Protein 4WWV (pdb70)

Organism: Desulfurococcus amylolyticus (strain DSM 18924 / JCM 16383 / VKM B-2413 / 1221n) (NCBI:txid490899)

Nearest PDB structures (foldseek):
  4wwv-assembly1_A  TM=1.003E+00  e=1.139E-81  Desulfurococcus amylolyticus 1221n
  4wwv-assembly2_B  TM=1.002E+00  e=4.167E-75  Desulfurococcus amylolyticus 1221n
  4x8i-assembly1_B  TM=9.536E-01  e=5.546E-42  Pyrococcus furiosus
  2pe3-assembly1_D  TM=9.559E-01  e=4.378E-41  Pyrococcus horikoshii OT3
  2gre-assembly1_K  TM=8.910E-01  e=2.276E-23  Bacillus cereus

CATH classification: 3.40.630.10 (+1 more: 2.40.30.40)

Foldseek 3Di:
DVLVVLQVLLLCLQVDAAAFLRLVVNLVVLCVLLPPLADDWDADDSSKTKGKDAFAAVFFEEEEEAASHAKWWFFADADQQRKTATDIRFDADQVQQEQFKKWWDAPPGDIAIWTKYADDPPVPDDDRDDRRRIIIGRPDRGPVVNVVVRDDGGIIMFGPFGWDDDPDWKIWFGCVWPSLQSSLLSVLSVVADGAHHMYMYIHFGRCSVPLPGLLPVCQVVVTAAYEYEGADEAPPDPPDDPVPRQDHAPQAWAKEQAEEDVGLQDRAQVLLSVVLVVQCVVVVQGYHHRDYHHDHGNQSNSQVHDVGHRYIYGHFYWYPPNHRTIMGTNSNSVSSSVSVSSSRRVDTSVSSPVRPDDDPD/DVLVVLQVVLLVQQVDAAAFQRLVVNLVVLQVLLPVLADDWDADPSGKTKGKHAADDPFFEEEEEAERHAKWWFFADADFQGKTATDIQFPADLVQQEQFKKWWAAPPGDIAIWTKYADDPVVPDDRDDRRRIIIGRPGGGPVVVVVVRHDGRTIMGTPFGWDDDPDWKIWFGCVWPSLQSSLLSVLSVVADQFHHMYMYIHFGRCSVPLPGLLVVCQVVVGQAYEYETADEAPPDPPDDPVPRQDHAPQAWAKECAEAAVGQQDRAQVLLSVLLVVQCVVVVQGYHHGDDRHDHTNQRSNQVHDVGHRYIYGHFYWYPHNHRTIMHTNSNSVSSSVSVSRVRRPDGSVSSPVRPDDPPD

Sequence (721 aa):
EWRGQYIELIKKLTSLHAPSGREDPVKDLVAELMKSHVDKLWIDVWGNVVGYRKGSKGSGKIMIAAHMDEIGLFISHIEDDGFLRVIPIGGVLERTLLYQRVVVRTRDGRLYRGVIGLKPPHVEAQKVPELRELFIDVGASSKEEVEKMGIRVGDIAVFDREVAELGWNRITSKAFDDRVGVVVMLKALEMLEKHDVDVYLVATVQEEVGLKGAKTSAYGISPDVALAIDVTIASDVPGVAKSEWFTRLGYGPAIKIVDGRNAGGLIAHPKVGEFLVSIAEKKRIPYQLDVISGGTTDASTIALNKEGVAAGTISIPSRYIHSPVEVVDLRDLYNASLLAKAFIEEATPEWIQSIKGVVIKEWRGQYIELIKKLTSLHAPSGREDPVKDLVAELMKSHVDKLWIDVWGNVVGYRKGSKGSGKIMIAAHMDEIGLFISHIEDDGFLRVIPIGGVLERTLLYQRVVVRTRDGRLYRGVIGLKPPHVAQKVPELRELFIDVGASSKEEVEKMGIRVGDIAVFDREVAELGWNRITSKAFDDRVGVVVMLKALEMLEKHDVDVYLVATVQEEVGLKGAKTSAYGISPDVALAIDVTIASDVPGVAKSEWFTRLGYGPAIKIVDGRNAGGLIAHPKVGEFLVSIAEKKRIPYQLDVISGGTTDASTIALNKEGVAAGTISIPSRYIHSPVEVVDLRDLYNASLLAKAFIEEATPEWIQSIKGVVIK

Structure (mmCIF, N/CA/C/O backbone):
data_4WWV
#
_entry.id   4WWV
#
_cell.length_a   234.323
_cell.length_b   234.323
_cell.length_c   234.323
_cell.angle_alpha   90.000
_cell.angle_beta   90.000
_cell.angle_gamma   90.000
#
_symmetry.space_group_name_H-M   'F 2 3'
#
loop_
_entity.id
_entity.type
_entity.pdbx_description
1 polymer 'Aminopeptidase from family M42'
2 water water
#
loop_
_atom_site.group_PDB
_atom_site.id
_atom_site.type_symbol
_atom_site.label_atom_id
_atom_site.label_alt_id
_atom_site.label_comp_id
_atom_site.label_asym_id
_atom_site.label_entity_id
_atom_site.label_seq_id
_atom_site.pdbx_PDB_ins_code
_atom_site.Cartn_x
_atom_site.Cartn_y
_atom_site.Cartn_z
_atom_site.occupancy
_atom_site.B_iso_or_equiv
_atom_site.auth_seq_id
_atom_site.auth_comp_id
_atom_site.auth_asym_id
_atom_site.auth_atom_id
_atom_site.pdbx_PDB_model_num
ATOM 1 N N . GLU A 1 30 ? -6.535 22.745 60.461 1.00 46.39 4 GLU A N 1
ATOM 2 C CA . GLU A 1 30 ? -6.091 21.383 60.761 1.00 53.55 4 GLU A CA 1
ATOM 3 C C . GLU A 1 30 ? -4.711 21.357 61.431 1.00 59.46 4 GLU A C 1
ATOM 4 O O . GLU A 1 30 ? -3.935 20.414 61.233 1.00 43.64 4 GLU A O 1
ATOM 6 N N . TRP A 1 31 ? -4.418 22.396 62.216 1.00 56.42 5 TRP A N 1
ATOM 7 C CA . TRP A 1 31 ? -3.194 22.467 63.018 1.00 46.29 5 TRP A CA 1
ATOM 8 C C . TRP A 1 31 ? -3.084 21.304 64.001 1.00 43.10 5 TRP A C 1
ATOM 9 O O . TRP A 1 31 ? -2.005 20.778 64.252 1.00 37.75 5 TRP A O 1
ATOM 20 N N . ARG A 1 32 ? -4.226 20.918 64.552 1.00 46.79 6 ARG A N 1
ATOM 21 C CA . ARG A 1 32 ? -4.322 19.845 65.528 1.00 36.17 6 ARG A CA 1
ATOM 22 C C . ARG A 1 32 ? -3.566 18.616 65.065 1.00 34.75 6 ARG A C 1
ATOM 23 O O . ARG A 1 32 ? -2.808 18.017 65.818 1.00 34.46 6 ARG A O 1
ATOM 31 N N . GLY A 1 33 ? -3.749 18.261 63.802 1.00 34.80 7 GLY A N 1
ATOM 32 C CA . GLY A 1 33 ? -3.137 17.068 63.266 1.00 28.67 7 GLY A CA 1
ATOM 33 C C . GLY A 1 33 ? -1.646 17.228 63.143 1.00 32.83 7 GLY A C 1
ATOM 34 O O . GLY A 1 33 ? -0.910 16.267 63.321 1.00 36.02 7 GLY A O 1
ATOM 35 N N . GLN A 1 34 ? -1.199 18.443 62.838 1.00 34.39 8 GLN A N 1
ATOM 36 C CA . GLN A 1 34 ? 0.228 18.726 62.711 1.00 40.56 8 GLN A CA 1
ATOM 37 C C . GLN A 1 34 ? 0.947 18.605 64.051 1.00 36.44 8 GLN A C 1
ATOM 38 O O . GLN A 1 34 ? 2.089 18.159 64.115 1.00 36.65 8 GLN A O 1
ATOM 44 N N . TYR A 1 35 ? 0.288 19.041 65.113 1.00 37.17 9 TYR A N 1
ATOM 45 C CA . TYR A 1 35 ? 0.845 18.883 66.440 1.00 29.95 9 TYR A CA 1
ATOM 46 C C . TYR A 1 35 ? 0.955 17.410 66.797 1.00 26.94 9 TYR A C 1
ATOM 47 O O . TYR A 1 35 ? 2.004 16.935 67.194 1.00 26.56 9 TYR A O 1
ATOM 56 N N . ILE A 1 36 ? -0.136 16.683 66.642 1.00 26.57 10 ILE A N 1
ATOM 57 C CA . ILE A 1 36 ? -0.139 15.278 66.999 1.00 27.36 10 ILE A CA 1
ATOM 58 C C . ILE A 1 36 ? 0.962 14.491 66.320 1.00 29.00 10 ILE A C 1
ATOM 59 O O . ILE A 1 36 ? 1.609 13.661 66.946 1.00 30.95 10 ILE A O 1
ATOM 64 N N . GLU A 1 37 ? 1.192 14.759 65.044 1.00 30.35 11 GLU A N 1
ATOM 65 C CA . GLU A 1 37 ? 2.133 13.946 64.309 1.00 32.60 11 GLU A CA 1
ATOM 66 C C . GLU A 1 37 ? 3.534 14.287 64.737 1.00 29.85 11 GLU A C 1
ATOM 67 O O . GLU A 1 37 ? 4.402 13.422 64.773 1.00 31.27 11 GLU A O 1
ATOM 73 N N . LEU A 1 38 ? 3.756 15.544 65.087 1.00 24.87 12 LEU A N 1
ATOM 74 C CA . LEU A 1 38 ? 5.073 15.935 65.546 1.00 24.16 12 LEU A CA 1
ATOM 75 C C . LEU A 1 38 ? 5.325 15.290 66.891 1.00 29.53 12 LEU A C 1
ATOM 76 O O . LEU A 1 38 ? 6.432 14.861 67.187 1.00 31.98 12 LEU A O 1
ATOM 81 N N . ILE A 1 39 ? 4.275 15.203 67.698 1.00 28.95 13 ILE A N 1
ATOM 82 C CA . ILE A 1 39 ? 4.382 14.642 69.030 1.00 24.91 13 ILE A CA 1
ATOM 83 C C . ILE A 1 39 ? 4.582 13.144 68.970 1.00 29.20 13 ILE A C 1
ATOM 84 O O . ILE A 1 39 ? 5.344 12.593 69.745 1.00 29.08 13 ILE A O 1
ATOM 89 N N . LYS A 1 40 ? 3.891 12.477 68.057 1.00 30.58 14 LYS A N 1
ATOM 90 C CA . LYS A 1 40 ? 4.094 11.047 67.877 1.00 32.99 14 LYS A CA 1
ATOM 91 C C . LYS A 1 40 ? 5.521 10.780 67.486 1.00 32.72 14 LYS A C 1
ATOM 92 O O . LYS A 1 40 ? 6.130 9.837 67.965 1.00 37.89 14 LYS A O 1
ATOM 98 N N . LYS A 1 41 ? 6.055 11.624 66.616 1.00 31.65 15 LYS A N 1
ATOM 99 C CA . LYS A 1 41 ? 7.433 11.480 66.177 1.00 34.93 15 LYS A CA 1
ATOM 100 C C . LYS A 1 41 ? 8.376 11.546 67.352 1.00 33.98 15 LYS A C 1
ATOM 101 O O . LYS A 1 41 ? 9.244 10.699 67.496 1.00 40.99 15 LYS A O 1
ATOM 107 N N . LEU A 1 42 ? 8.182 12.539 68.207 1.00 32.72 16 LEU A N 1
ATOM 108 C CA . LEU A 1 42 ? 9.090 12.777 69.323 1.00 34.55 16 LEU A CA 1
ATOM 109 C C . LEU A 1 42 ? 8.865 11.876 70.540 1.00 36.39 16 LEU A C 1
ATOM 110 O O . LEU A 1 42 ? 9.803 11.574 71.269 1.00 35.62 16 LEU A O 1
ATOM 115 N N . THR A 1 43 ? 7.632 11.446 70.770 1.00 32.53 17 THR A N 1
ATOM 116 C CA . THR A 1 43 ? 7.347 10.625 71.933 1.00 28.62 17 THR A CA 1
ATOM 117 C C . THR A 1 43 ? 7.475 9.143 71.653 1.00 31.40 17 THR A C 1
ATOM 118 O O . THR A 1 43 ? 7.369 8.340 72.568 1.00 34.56 17 THR A O 1
ATOM 122 N N . SER A 1 44 ? 7.678 8.777 70.393 1.00 32.60 18 SER A N 1
ATOM 123 C CA . SER A 1 44 ? 7.952 7.388 70.050 1.00 29.76 18 SER A CA 1
ATOM 124 C C . SER A 1 44 ? 9.443 7.197 70.046 1.00 34.89 18 SER A C 1
ATOM 125 O O . SER A 1 44 ? 9.950 6.104 69.804 1.00 40.34 18 SER A O 1
ATOM 128 N N . LEU A 1 45 ? 10.144 8.291 70.299 1.00 33.22 19 LEU A N 1
ATOM 129 C CA . LEU A 1 45 ? 11.577 8.234 70.436 1.00 39.55 19 LEU A CA 1
ATOM 130 C C . LEU A 1 45 ? 11.881 8.012 71.889 1.00 40.88 19 LEU A C 1
ATOM 131 O O . LEU A 1 45 ? 11.310 8.654 72.758 1.00 39.79 19 LEU A O 1
ATOM 136 N N . HIS A 1 46 ? 12.776 7.079 72.152 1.00 49.02 20 HIS A N 1
ATOM 137 C CA . HIS A 1 46 ? 13.023 6.678 73.511 1.00 50.66 20 HIS A CA 1
ATOM 138 C C . HIS A 1 46 ? 14.387 7.185 73.942 1.00 46.13 20 HIS A C 1
ATOM 139 O O . HIS A 1 46 ? 15.431 6.661 73.566 1.00 44.23 20 HIS A O 1
ATOM 146 N N . ALA A 1 47 ? 14.340 8.228 74.752 1.00 38.60 21 ALA A N 1
ATOM 147 C CA . ALA A 1 47 ? 15.514 8.981 75.104 1.00 39.21 21 ALA A CA 1
ATOM 148 C C . ALA A 1 47 ? 15.408 9.505 76.532 1.00 40.31 21 ALA A C 1
ATOM 149 O O . ALA A 1 47 ? 15.072 10.663 76.751 1.00 39.70 21 ALA A O 1
ATOM 151 N N . PRO A 1 48 ? 15.662 8.640 77.514 1.00 38.55 22 PRO A N 1
ATOM 152 C CA . PRO A 1 48 ? 15.714 9.061 78.911 1.00 38.17 22 PRO A CA 1
ATOM 153 C C . PRO A 1 48 ? 16.993 9.828 79.176 1.00 37.51 22 PRO A C 1
ATOM 154 O O . PRO A 1 48 ? 17.881 9.780 78.336 1.00 41.70 22 PRO A O 1
ATOM 158 N N . SER A 1 49 ? 17.086 10.510 80.311 1.00 35.54 23 SER A N 1
ATOM 159 C CA . SER A 1 49 ? 18.210 11.389 80.604 1.00 36.28 23 SER A CA 1
ATOM 160 C C . SER A 1 49 ? 19.570 10.731 80.377 1.00 40.29 23 SER A C 1
ATOM 161 O O . SER A 1 49 ? 19.788 9.579 80.735 1.00 41.34 23 SER A O 1
ATOM 164 N N . GLY A 1 50 ? 20.465 11.467 79.728 1.00 45.97 24 GLY A N 1
ATOM 165 C CA . GLY A 1 50 ? 21.800 10.985 79.403 1.00 50.85 24 GLY A CA 1
ATOM 166 C C . GLY A 1 50 ? 21.862 10.228 78.084 1.00 47.02 24 GLY A C 1
ATOM 167 O O . GLY A 1 50 ? 22.922 10.079 77.481 1.00 45.54 24 GLY A O 1
ATOM 168 N N . ARG A 1 51 ? 20.713 9.700 77.678 1.00 41.67 25 ARG A N 1
ATOM 169 C CA . ARG A 1 51 ? 20.549 8.941 76.445 1.00 44.60 25 ARG A CA 1
ATOM 170 C C . ARG A 1 51 ? 19.842 9.623 75.270 1.00 44.62 25 ARG A C 1
ATOM 171 O O . ARG A 1 51 ? 19.467 8.955 74.312 1.00 43.65 25 ARG A O 1
ATOM 179 N N . GLU A 1 52 ? 19.627 10.928 75.356 1.00 42.95 26 GLU A N 1
ATOM 180 C CA . GLU A 1 52 ? 18.708 11.648 74.465 1.00 46.16 26 GLU A CA 1
ATOM 181 C C . GLU A 1 52 ? 18.993 11.638 72.948 1.00 46.94 26 GLU A C 1
ATOM 182 O O . GLU A 1 52 ? 18.204 12.194 72.181 1.00 46.93 26 GLU A O 1
ATOM 188 N N . ASP A 1 53 ? 20.102 11.037 72.521 1.00 43.14 27 ASP A N 1
ATOM 189 C CA . ASP A 1 53 ? 20.515 11.048 71.110 1.00 38.72 27 ASP A CA 1
ATOM 190 C C . ASP A 1 53 ? 19.430 10.820 70.041 1.00 42.56 27 ASP A C 1
ATOM 191 O O . ASP A 1 53 ? 19.487 11.456 68.993 1.00 43.51 27 ASP A O 1
ATOM 196 N N . PRO A 1 54 ? 18.468 9.897 70.265 1.00 44.26 28 PRO A N 1
ATOM 197 C CA . PRO A 1 54 ? 17.451 9.764 69.212 1.00 43.92 28 PRO A CA 1
ATOM 198 C C . PRO A 1 54 ? 16.659 11.044 68.970 1.00 41.38 28 PRO A C 1
ATOM 199 O O . PRO A 1 54 ? 16.498 11.485 67.835 1.00 37.39 28 PRO A O 1
ATOM 203 N N . VAL A 1 55 ? 16.192 11.649 70.049 1.00 41.40 29 VAL A N 1
ATOM 204 C CA . VAL A 1 55 ? 15.478 12.905 69.955 1.00 39.88 29 VAL A CA 1
ATOM 205 C C . VAL A 1 55 ? 16.436 13.985 69.473 1.00 40.12 29 VAL A C 1
ATOM 206 O O . VAL A 1 55 ? 16.098 14.765 68.587 1.00 37.64 29 VAL A O 1
ATOM 210 N N . LYS A 1 56 ? 17.636 14.002 70.054 1.00 41.14 30 LYS A N 1
ATOM 211 C CA . LYS A 1 56 ? 18.669 14.990 69.736 1.00 36.10 30 LYS A CA 1
ATOM 212 C C . LYS A 1 56 ? 18.890 15.113 68.243 1.00 34.66 30 LYS A C 1
ATOM 213 O O . LYS A 1 56 ? 18.999 16.211 67.718 1.00 31.10 30 LYS A O 1
ATOM 219 N N . ASP A 1 57 ? 18.948 13.978 67.563 1.00 39.43 31 ASP A N 1
ATOM 220 C CA . ASP A 1 57 ? 19.092 13.970 66.120 1.00 38.15 31 ASP A CA 1
ATOM 221 C C . ASP A 1 57 ? 17.953 14.727 65.468 1.00 35.23 31 ASP A C 1
ATOM 222 O O . ASP A 1 57 ? 18.158 15.779 64.882 1.00 31.52 31 ASP A O 1
ATOM 227 N N . LEU A 1 58 ? 16.747 14.196 65.602 1.00 35.52 32 LEU A N 1
ATOM 228 C CA . LEU A 1 58 ? 15.573 14.767 64.956 1.00 32.74 32 LEU A CA 1
ATOM 229 C C . LEU A 1 58 ? 15.402 16.258 65.184 1.00 33.71 32 LEU A C 1
ATOM 230 O O . LEU A 1 58 ? 15.095 16.993 64.252 1.00 32.71 32 LEU A O 1
ATOM 235 N N . VAL A 1 59 ? 15.592 16.700 66.421 1.00 32.07 33 VAL A N 1
ATOM 236 C CA . VAL A 1 59 ? 15.312 18.084 66.776 1.00 33.32 33 VAL A CA 1
ATOM 237 C C . VAL A 1 59 ? 16.170 18.996 65.939 1.00 34.11 33 VAL A C 1
ATOM 238 O O . VAL A 1 59 ? 15.702 20.013 65.440 1.00 33.19 33 VAL A O 1
ATOM 242 N N . ALA A 1 60 ? 17.423 18.596 65.768 1.00 33.63 34 ALA A N 1
ATOM 243 C CA . ALA A 1 60 ? 18.349 19.305 64.904 1.00 30.82 34 ALA A CA 1
ATOM 244 C C . ALA A 1 60 ? 17.785 19.411 63.500 1.00 31.65 34 ALA A C 1
ATOM 245 O O . ALA A 1 60 ? 17.729 20.491 62.925 1.00 31.45 34 ALA A O 1
ATOM 247 N N . GLU A 1 61 ? 17.357 18.277 62.964 1.00 30.78 35 GLU A N 1
ATOM 248 C CA . GLU A 1 61 ? 16.774 18.232 61.636 1.00 30.38 35 GLU A CA 1
ATOM 249 C C . GLU A 1 61 ? 15.657 19.246 61.519 1.00 32.04 35 GLU A C 1
ATOM 250 O O . GLU A 1 61 ? 15.694 20.107 60.657 1.00 34.59 35 GLU A O 1
ATOM 252 N N . LEU A 1 62 ? 14.690 19.172 62.420 1.00 30.71 36 LEU A N 1
ATOM 253 C CA . LEU A 1 62 ? 13.513 20.015 62.322 1.00 34.08 36 LEU A CA 1
ATOM 254 C C . LEU A 1 62 ? 13.845 21.474 62.544 1.00 31.17 36 LEU A C 1
ATOM 255 O O . LEU A 1 62 ? 13.167 22.356 62.033 1.00 33.43 36 LEU A O 1
ATOM 260 N N . MET A 1 63 ? 14.896 21.731 63.305 1.00 30.01 37 MET A N 1
ATOM 261 C CA . MET A 1 63 ? 15.201 23.095 63.709 1.00 30.61 37 MET A CA 1
ATOM 262 C C . MET A 1 63 ? 15.918 23.834 62.593 1.00 33.08 37 MET A C 1
ATOM 263 O O . MET A 1 63 ? 15.883 25.054 62.527 1.00 34.29 37 MET A O 1
ATOM 267 N N . LYS A 1 64 ? 16.527 23.070 61.695 1.00 33.72 38 LYS A N 1
ATOM 268 C CA . LYS A 1 64 ? 17.586 23.561 60.808 1.00 33.86 38 LYS A CA 1
ATOM 269 C C . LYS A 1 64 ? 17.222 24.709 59.877 1.00 32.42 38 LYS A C 1
ATOM 270 O O . LYS A 1 64 ? 17.949 25.691 59.796 1.00 32.54 38 LYS A O 1
ATOM 276 N N . SER A 1 65 ? 16.116 24.589 59.158 1.00 28.63 39 SER A N 1
ATOM 277 C CA . SER A 1 65 ? 15.776 25.608 58.183 1.00 28.86 39 SER A CA 1
ATOM 278 C C . SER A 1 65 ? 15.455 26.954 58.825 1.00 34.50 39 SER A C 1
ATOM 279 O O . SER A 1 65 ? 15.670 27.999 58.235 1.00 44.60 39 SER A O 1
ATOM 282 N N . HIS A 1 66 ? 14.970 26.949 60.048 1.00 31.43 40 HIS A N 1
ATOM 283 C CA . HIS A 1 66 ? 14.441 28.174 60.598 1.00 32.31 40 HIS A CA 1
ATOM 284 C C . HIS A 1 66 ? 15.490 28.979 61.327 1.00 33.88 40 HIS A C 1
ATOM 285 O O . HIS A 1 66 ? 15.233 30.086 61.801 1.00 33.79 40 HIS A O 1
ATOM 292 N N . VAL A 1 67 ? 16.687 28.427 61.407 1.00 27.00 41 VAL A N 1
ATOM 293 C CA . VAL A 1 67 ? 17.731 29.065 62.179 1.00 34.56 41 VAL A CA 1
ATOM 294 C C . VAL A 1 67 ? 18.848 29.604 61.297 1.00 37.38 41 VAL A C 1
ATOM 295 O O . VAL A 1 67 ? 19.098 29.098 60.210 1.00 36.82 41 VAL A O 1
ATOM 299 N N . ASP A 1 68 ? 19.497 30.659 61.775 1.00 42.60 42 ASP A N 1
ATOM 300 C CA . ASP A 1 68 ? 20.683 31.207 61.131 1.00 44.23 42 ASP A CA 1
ATOM 301 C C . ASP A 1 68 ? 21.876 30.295 61.413 1.00 47.68 42 ASP A C 1
ATOM 302 O O . ASP A 1 68 ? 22.429 29.695 60.503 1.00 52.49 42 ASP A O 1
ATOM 307 N N . LYS A 1 69 ? 22.267 30.199 62.680 1.00 45.01 43 LYS A N 1
ATOM 308 C CA . LYS A 1 69 ? 23.327 29.287 63.127 1.00 49.13 43 LYS A CA 1
ATOM 309 C C . LYS A 1 69 ? 22.740 28.134 63.963 1.00 45.52 43 LYS A C 1
ATOM 310 O O . LYS A 1 69 ? 21.773 28.340 64.693 1.00 42.38 43 LYS A O 1
ATOM 316 N N . LEU A 1 70 ? 23.308 26.930 63.851 1.00 43.89 44 LEU A N 1
ATOM 317 C CA . LEU A 1 70 ? 22.833 25.789 64.647 1.00 42.43 44 LEU A CA 1
ATOM 318 C C . LEU A 1 70 ? 23.919 24.777 65.033 1.00 40.85 44 LEU A C 1
ATOM 319 O O . LEU A 1 70 ? 24.715 24.369 64.192 1.00 43.20 44 LEU A O 1
ATOM 324 N N . TRP A 1 71 ? 23.910 24.323 66.286 1.00 39.89 45 TRP A N 1
ATOM 325 C CA . TRP A 1 71 ? 24.908 23.349 66.738 1.00 39.22 45 TRP A CA 1
ATOM 326 C C . TRP A 1 71 ? 24.508 22.497 67.946 1.00 35.36 45 TRP A C 1
ATOM 327 O O . TRP A 1 71 ? 23.545 22.789 68.641 1.00 37.20 45 TRP A O 1
ATOM 338 N N . ILE A 1 72 ? 25.260 21.427 68.169 1.00 32.59 46 ILE A N 1
ATOM 339 C CA . ILE A 1 72 ? 25.068 20.567 69.320 1.00 32.60 46 ILE A CA 1
ATOM 340 C C . ILE A 1 72 ? 26.279 20.676 70.225 1.00 32.34 46 ILE A C 1
ATOM 341 O O . ILE A 1 72 ? 27.380 20.427 69.796 1.00 34.59 46 ILE A O 1
ATOM 345 N N . ASP A 1 73 ? 26.092 21.049 71.479 1.00 35.50 47 ASP A N 1
ATOM 346 C CA . ASP A 1 73 ? 27.247 21.356 72.313 1.00 40.91 47 ASP A CA 1
ATOM 347 C C . ASP A 1 73 ? 27.842 20.100 72.912 1.00 42.39 47 ASP A C 1
ATOM 348 O O . ASP A 1 73 ? 27.498 18.988 72.520 1.00 42.22 47 ASP A O 1
ATOM 353 N N . VAL A 1 74 ? 28.738 20.299 73.866 1.00 46.08 48 VAL A N 1
ATOM 354 C CA . VAL A 1 74 ? 29.367 19.210 74.590 1.00 47.65 48 VAL A CA 1
ATOM 355 C C . VAL A 1 74 ? 28.369 18.157 75.031 1.00 48.94 48 VAL A C 1
ATOM 356 O O . VAL A 1 74 ? 28.454 17.013 74.609 1.00 52.88 48 VAL A O 1
ATOM 360 N N . TRP A 1 75 ? 27.417 18.550 75.868 1.00 52.81 49 TRP A N 1
ATOM 361 C CA . TRP A 1 75 ? 26.521 17.586 76.496 1.00 49.41 49 TRP A CA 1
ATOM 362 C C . TRP A 1 75 ? 25.399 17.129 75.597 1.00 40.66 49 TRP A C 1
ATOM 363 O O . TRP A 1 75 ? 24.586 16.309 75.998 1.00 40.98 49 TRP A O 1
ATOM 374 N N . GLY A 1 76 ? 25.347 17.662 74.387 1.00 38.77 50 GLY A N 1
ATOM 375 C CA . GLY A 1 76 ? 24.351 17.232 73.438 1.00 29.35 50 GLY A CA 1
ATOM 376 C C . GLY A 1 76 ? 23.153 18.145 73.387 1.00 32.02 50 GLY A C 1
ATOM 377 O O . GLY A 1 76 ? 22.124 17.764 72.867 1.00 35.75 50 GLY A O 1
ATOM 378 N N . ASN A 1 77 ? 23.268 19.340 73.947 1.00 35.11 51 ASN A N 1
ATOM 379 C CA . ASN A 1 77 ? 22.221 20.339 73.798 1.00 32.16 51 ASN A CA 1
ATOM 380 C C . ASN A 1 77 ? 22.113 20.761 72.362 1.00 35.86 51 ASN A C 1
ATOM 381 O O . ASN A 1 77 ? 23.132 21.009 71.736 1.00 41.19 51 ASN A O 1
ATOM 386 N N . VAL A 1 78 ? 20.901 20.859 71.827 1.00 29.77 52 VAL A N 1
ATOM 387 C CA . VAL A 1 78 ? 20.744 21.414 70.489 1.00 26.19 52 VAL A CA 1
ATOM 388 C C . VAL A 1 78 ? 20.510 22.909 70.586 1.00 30.48 52 VAL A C 1
ATOM 389 O O . VAL A 1 78 ? 19.591 23.349 71.256 1.00 32.95 52 VAL A O 1
ATOM 393 N N . VAL A 1 79 ? 21.358 23.692 69.931 1.00 32.41 53 VAL A N 1
ATOM 394 C CA . VAL A 1 79 ? 21.251 25.144 69.990 1.00 34.08 53 VAL A CA 1
ATOM 395 C C . VAL A 1 79 ? 21.036 25.788 68.628 1.00 35.99 53 VAL A C 1
ATOM 396 O O . VAL A 1 79 ? 21.939 25.791 67.806 1.00 39.60 53 VAL A O 1
ATOM 400 N N . GLY A 1 80 ? 19.845 26.335 68.401 1.00 38.50 54 GLY A N 1
ATOM 401 C CA . GLY A 1 80 ? 19.555 27.091 67.197 1.00 34.12 54 GLY A CA 1
ATOM 402 C C . GLY A 1 80 ? 19.759 28.571 67.445 1.00 41.43 54 GLY A C 1
ATOM 403 O O . GLY A 1 80 ? 19.651 29.028 68.576 1.00 43.45 54 GLY A O 1
ATOM 404 N N . TYR A 1 81 ? 20.059 29.330 66.401 1.00 42.74 55 TYR A N 1
ATOM 405 C CA . TYR A 1 81 ? 20.274 30.756 66.581 1.00 40.00 55 TYR A CA 1
ATOM 406 C C . TYR A 1 81 ? 19.613 31.591 65.506 1.00 43.74 55 TYR A C 1
ATOM 407 O O . TYR A 1 81 ? 19.903 31.452 64.321 1.00 41.74 55 TYR A O 1
ATOM 416 N N . ARG A 1 82 ? 18.723 32.471 65.934 1.00 42.59 56 ARG A N 1
ATOM 417 C CA . ARG A 1 82 ? 18.176 33.472 65.046 1.00 44.05 56 ARG A CA 1
ATOM 418 C C . ARG A 1 82 ? 18.718 34.838 65.428 1.00 50.98 56 ARG A C 1
ATOM 419 O O . ARG A 1 82 ? 18.481 35.327 66.533 1.00 47.44 56 ARG A O 1
ATOM 427 N N . LYS A 1 83 ? 19.477 35.435 64.517 1.00 55.53 57 LYS A N 1
ATOM 428 C CA . LYS A 1 83 ? 19.784 36.849 64.605 1.00 50.90 57 LYS A CA 1
ATOM 429 C C . LYS A 1 83 ? 18.598 37.594 64.033 1.00 51.89 57 LYS A C 1
ATOM 430 O O . LYS A 1 83 ? 18.175 37.323 62.908 1.00 49.75 57 LYS A O 1
ATOM 432 N N . GLY A 1 84 ? 18.038 38.502 64.819 1.00 50.77 58 GLY A N 1
ATOM 433 C CA . GLY A 1 84 ? 16.950 39.333 64.345 1.00 57.40 58 GLY A CA 1
ATOM 434 C C . GLY A 1 84 ? 17.477 40.704 63.979 1.00 63.82 58 GLY A C 1
ATOM 435 O O . GLY A 1 84 ? 18.686 40.911 63.959 1.00 67.07 58 GLY A O 1
ATOM 436 N N . SER A 1 85 ? 16.586 41.653 63.717 1.00 60.83 59 SER A N 1
ATOM 437 C CA . SER A 1 85 ? 17.035 42.943 63.223 1.00 59.59 59 SER A CA 1
ATOM 438 C C . SER A 1 85 ? 17.063 44.052 64.264 1.00 59.59 59 SER A C 1
ATOM 439 O O . SER A 1 85 ? 16.058 44.714 64.472 1.00 57.91 59 SER A O 1
ATOM 442 N N . LYS A 1 86 ? 18.256 44.261 64.830 1.00 58.72 60 LYS A N 1
ATOM 443 C CA . LYS A 1 86 ? 18.709 45.343 65.726 1.00 57.27 60 LYS A CA 1
ATOM 444 C C . LYS A 1 86 ? 20.089 44.885 66.179 1.00 70.65 60 LYS A C 1
ATOM 445 O O . LYS A 1 86 ? 20.492 43.761 65.875 1.00 70.12 60 LYS A O 1
ATOM 451 N N . GLY A 1 87 ? 20.802 45.728 66.922 1.00 82.92 61 GLY A N 1
ATOM 452 C CA . GLY A 1 87 ? 21.978 45.280 67.653 1.00 71.39 61 GLY A CA 1
ATOM 453 C C . GLY A 1 87 ? 21.488 44.591 68.912 1.00 68.47 61 GLY A C 1
ATOM 454 O O . GLY A 1 87 ? 22.062 43.611 69.379 1.00 61.65 61 GLY A O 1
ATOM 455 N N . SER A 1 88 ? 20.410 45.139 69.460 1.00 71.22 62 SER A N 1
ATOM 456 C CA . SER A 1 88 ? 19.553 44.443 70.410 1.00 64.66 62 SER A CA 1
ATOM 457 C C . SER A 1 88 ? 20.190 43.747 71.593 1.00 53.16 62 SER A C 1
ATOM 458 O O . SER A 1 88 ? 20.918 44.357 72.368 1.00 46.19 62 SER A O 1
ATOM 459 N N . GLY A 1 89 ? 19.886 42.460 71.714 1.00 53.30 63 GLY A N 1
ATOM 460 C CA . GLY A 1 89 ? 20.271 41.659 72.860 1.00 51.31 63 GLY A CA 1
ATOM 461 C C . GLY A 1 89 ? 20.033 40.175 72.619 1.00 57.89 63 GLY A C 1
ATOM 462 O O . GLY A 1 89 ? 19.877 39.727 71.481 1.00 53.85 63 GLY A O 1
ATOM 463 N N . LYS A 1 90 ? 20.012 39.401 73.695 1.00 61.54 64 LYS A N 1
ATOM 464 C CA . LYS A 1 90 ? 19.860 37.959 73.577 1.00 53.92 64 LYS A CA 1
ATOM 465 C C . LYS A 1 90 ? 18.776 37.401 74.492 1.00 49.01 64 LYS A C 1
ATOM 466 O O . LYS A 1 90 ? 18.793 37.606 75.704 1.00 44.56 64 LYS A O 1
ATOM 472 N N . ILE A 1 91 ? 17.828 36.699 73.886 1.00 48.02 65 ILE A N 1
ATOM 473 C CA . ILE A 1 91 ? 16.810 35.975 74.627 1.00 42.16 65 ILE A CA 1
ATOM 474 C C . ILE A 1 91 ? 16.933 34.495 74.285 1.00 38.77 65 ILE A C 1
ATOM 475 O O . ILE A 1 91 ? 17.167 34.137 73.132 1.00 40.68 65 ILE A O 1
ATOM 479 N N . MET A 1 92 ? 16.805 33.644 75.297 1.00 37.89 66 MET A N 1
ATOM 480 C CA . MET A 1 92 ? 16.938 32.199 75.130 1.00 34.02 66 MET A CA 1
ATOM 481 C C . MET A 1 92 ? 15.645 31.453 75.465 1.00 37.70 66 MET A C 1
ATOM 482 O O . MET A 1 92 ? 14.921 31.818 76.385 1.00 37.77 66 MET A O 1
ATOM 487 N N . ILE A 1 93 ? 15.359 30.403 74.712 1.00 35.01 67 ILE A N 1
ATOM 488 C CA . ILE A 1 93 ? 14.183 29.597 74.966 1.00 34.42 67 ILE A CA 1
ATOM 489 C C . ILE A 1 93 ? 14.597 28.142 75.221 1.00 40.47 67 ILE A C 1
ATOM 490 O O . ILE A 1 93 ? 15.392 27.588 74.468 1.00 35.83 67 ILE A O 1
ATOM 495 N N . ALA A 1 94 ? 14.089 27.528 76.291 1.00 27.94 68 ALA A N 1
ATOM 496 C CA . ALA A 1 94 ? 14.606 26.221 76.705 1.00 26.76 68 ALA A CA 1
ATOM 497 C C . ALA A 1 94 ? 13.541 25.146 76.918 1.00 27.08 68 ALA A C 1
ATOM 498 O O . ALA A 1 94 ? 12.517 25.390 77.537 1.00 28.83 68 ALA A O 1
ATOM 500 N N . ALA A 1 95 ? 13.811 23.953 76.400 1.00 21.82 69 ALA A N 1
ATOM 501 C CA . ALA A 1 95 ? 12.967 22.780 76.607 1.00 28.39 69 ALA A CA 1
ATOM 502 C C . ALA A 1 95 ? 13.843 21.543 76.724 1.00 32.60 69 ALA A C 1
ATOM 503 O O . ALA A 1 95 ? 14.857 21.454 76.038 1.00 33.32 69 ALA A O 1
ATOM 505 N N . HIS A 1 96 ? 13.474 20.581 77.569 1.00 33.89 70 HIS A N 1
ATOM 506 C CA . HIS A 1 96 ? 14.334 19.416 77.720 1.00 30.39 70 HIS A CA 1
ATOM 507 C C . HIS A 1 96 ? 13.843 18.220 76.935 1.00 32.34 70 HIS A C 1
ATOM 508 O O . HIS A 1 96 ? 12.652 17.983 76.806 1.00 34.70 70 HIS A O 1
ATOM 515 N N . MET A 1 97 ? 14.797 17.516 76.339 1.00 31.02 71 MET A N 1
ATOM 516 C CA . MET A 1 97 ? 14.521 16.350 75.520 1.00 32.18 71 MET A CA 1
ATOM 517 C C . MET A 1 97 ? 14.348 15.079 76.332 1.00 36.37 71 MET A C 1
ATOM 518 O O . MET A 1 97 ? 13.675 14.148 75.908 1.00 36.47 71 MET A O 1
ATOM 523 N N . ASP A 1 98 ? 14.973 15.034 77.498 1.00 37.45 72 ASP A N 1
ATOM 524 C CA . ASP A 1 98 ? 15.028 13.804 78.274 1.00 32.85 72 ASP A CA 1
ATOM 525 C C . ASP A 1 98 ? 13.729 13.482 78.974 1.00 34.49 72 ASP A C 1
ATOM 526 O O . ASP A 1 98 ? 12.971 14.379 79.333 1.00 35.24 72 ASP A O 1
ATOM 531 N N . GLU A 1 99 ? 13.494 12.184 79.162 1.00 35.18 73 GLU A N 1
ATOM 532 C CA . GLU A 1 99 ? 12.330 11.657 79.882 1.00 34.43 73 GLU A CA 1
ATOM 533 C C . GLU A 1 99 ? 12.793 10.749 81.020 1.00 32.72 73 GLU A C 1
ATOM 534 O O . GLU A 1 99 ? 13.939 10.328 81.071 1.00 34.24 73 GLU A O 1
ATOM 539 N N . ILE A 1 100 ? 11.909 10.463 81.954 1.00 31.71 74 ILE A N 1
ATOM 540 C CA . ILE A 1 100 ? 12.263 9.534 83.006 1.00 28.75 74 ILE A CA 1
ATOM 541 C C . ILE A 1 100 ? 12.317 8.140 82.392 1.00 27.18 74 ILE A C 1
ATOM 542 O O . ILE A 1 100 ? 11.795 7.918 81.306 1.00 28.01 74 ILE A O 1
ATOM 547 N N . GLY A 1 101 ? 12.977 7.209 83.066 1.00 26.39 75 GLY A N 1
ATOM 548 C CA . GLY A 1 101 ? 13.101 5.858 82.558 1.00 21.82 75 GLY A CA 1
ATOM 549 C C . GLY A 1 101 ? 13.769 5.005 83.598 1.00 21.82 75 GLY A C 1
ATOM 550 O O . GLY A 1 101 ? 13.827 5.391 84.749 1.00 24.95 75 GLY A O 1
ATOM 551 N N . LEU A 1 102 ? 14.282 3.853 83.192 1.00 21.82 76 LEU A N 1
ATOM 552 C CA . LEU A 1 102 ? 14.939 2.932 84.108 1.00 21.82 76 LEU A CA 1
ATOM 553 C C . LEU A 1 102 ? 16.215 2.364 83.532 1.00 21.90 76 LEU A C 1
ATOM 554 O O . LEU A 1 102 ? 16.244 1.981 82.387 1.00 25.31 76 LEU A O 1
ATOM 559 N N . PHE A 1 103 ? 17.262 2.303 84.340 1.00 26.62 77 PHE A N 1
ATOM 560 C CA . PHE A 1 103 ? 18.503 1.627 83.978 1.00 25.38 77 PHE A CA 1
ATOM 561 C C . PHE A 1 103 ? 18.398 0.173 84.339 1.00 23.71 77 PHE A C 1
ATOM 562 O O . PHE A 1 103 ? 18.068 -0.123 85.478 1.00 25.75 77 PHE A O 1
ATOM 570 N N . ILE A 1 104 ? 18.706 -0.744 83.426 1.00 23.47 78 ILE A N 1
ATOM 571 C CA . ILE A 1 104 ? 18.767 -2.123 83.869 1.00 26.26 78 ILE A CA 1
ATOM 572 C C . ILE A 1 104 ? 20.082 -2.207 84.640 1.00 21.82 78 ILE A C 1
ATOM 573 O O . ILE A 1 104 ? 21.107 -1.740 84.169 1.00 21.82 78 ILE A O 1
ATOM 577 N N . SER A 1 105 ? 20.009 -2.720 85.866 1.00 21.82 79 SER A N 1
ATOM 578 C CA . SER A 1 105 ? 21.117 -2.699 86.829 1.00 21.82 79 SER A CA 1
ATOM 579 C C . SER A 1 105 ? 21.753 -4.077 87.014 1.00 22.15 79 SER A C 1
ATOM 580 O O . SER A 1 105 ? 22.957 -4.204 87.031 1.00 21.82 79 SER A O 1
ATOM 583 N N . HIS A 1 106 ? 20.939 -5.077 87.301 1.00 22.93 80 HIS A N 1
ATOM 584 C CA . HIS A 1 106 ? 21.384 -6.455 87.325 1.00 22.07 80 HIS A CA 1
ATOM 585 C C . HIS A 1 106 ? 20.626 -7.337 86.316 1.00 22.29 80 HIS A C 1
ATOM 586 O O . HIS A 1 106 ? 19.482 -7.064 86.000 1.00 21.82 80 HIS A O 1
ATOM 593 N N . ILE A 1 107 ? 21.270 -8.392 85.814 1.00 21.82 81 ILE A N 1
ATOM 594 C CA . ILE A 1 107 ? 20.583 -9.413 85.018 1.00 21.82 81 ILE A CA 1
ATOM 595 C C . ILE A 1 107 ? 20.571 -10.785 85.681 1.00 22.91 81 ILE A C 1
ATOM 596 O O . ILE A 1 107 ? 21.600 -11.425 85.812 1.00 28.80 81 ILE A O 1
ATOM 601 N N . GLU A 1 108 ? 19.400 -11.253 86.072 1.00 21.82 82 GLU A N 1
ATOM 602 C CA . GLU A 1 108 ? 19.328 -12.468 86.845 1.00 23.09 82 GLU A CA 1
ATOM 603 C C . GLU A 1 108 ? 19.727 -13.645 86.019 1.00 27.45 82 GLU A C 1
ATOM 604 O O . GLU A 1 108 ? 19.718 -13.592 84.802 1.00 28.04 82 GLU A O 1
ATOM 610 N N . ASP A 1 109 ? 20.096 -14.716 86.698 1.00 32.23 83 ASP A N 1
ATOM 611 C CA . ASP A 1 109 ? 20.360 -15.961 86.029 1.00 29.28 83 ASP A CA 1
ATOM 612 C C . ASP A 1 109 ? 19.050 -16.509 85.501 1.00 33.31 83 ASP A C 1
ATOM 613 O O . ASP A 1 109 ? 19.016 -17.140 84.456 1.00 35.62 83 ASP A O 1
ATOM 618 N N . ASP A 1 110 ? 17.971 -16.235 86.228 1.00 38.96 84 ASP A N 1
ATOM 619 C CA . ASP A 1 110 ? 16.607 -16.511 85.788 1.00 28.98 84 ASP A CA 1
ATOM 620 C C . ASP A 1 110 ? 16.351 -15.931 84.415 1.00 29.37 84 ASP A C 1
ATOM 621 O O . ASP A 1 110 ? 15.532 -16.437 83.668 1.00 28.18 84 ASP A O 1
ATOM 626 N N . GLY A 1 111 ? 17.051 -14.848 84.097 1.00 27.83 85 GLY A N 1
ATOM 627 C CA . GLY A 1 111 ? 16.855 -14.133 82.855 1.00 21.82 85 GLY A CA 1
ATOM 628 C C . GLY A 1 111 ? 16.139 -12.813 83.028 1.00 21.82 85 GLY A C 1
ATOM 629 O O . GLY A 1 111 ? 15.993 -12.065 82.074 1.00 21.82 85 GLY A O 1
ATOM 630 N N . PHE A 1 112 ? 15.673 -12.542 84.242 1.00 24.93 86 PHE A N 1
ATOM 631 C CA . PHE A 1 112 ? 14.968 -11.311 84.576 1.00 21.82 86 PHE A CA 1
ATOM 632 C C . PHE A 1 112 ? 15.914 -10.149 84.803 1.00 21.82 86 PHE A C 1
ATOM 633 O O . PHE A 1 112 ? 17.070 -10.339 85.120 1.00 23.75 86 PHE A O 1
ATOM 641 N N . LEU A 1 113 ? 15.412 -8.936 84.627 1.00 21.82 87 LEU A N 1
ATOM 642 C CA . LEU A 1 113 ? 16.217 -7.734 84.787 1.00 21.82 87 LEU A CA 1
ATOM 643 C C . LEU A 1 113 ? 15.757 -6.910 85.965 1.00 21.82 87 LEU A C 1
ATOM 644 O O . LEU A 1 113 ? 14.565 -6.773 86.180 1.00 21.82 87 LEU A O 1
ATOM 649 N N . ARG A 1 114 ? 16.711 -6.358 86.708 1.00 21.82 88 ARG A N 1
ATOM 650 C CA . ARG A 1 114 ? 16.440 -5.478 87.832 1.00 21.82 88 ARG A CA 1
ATOM 651 C C . ARG A 1 114 ? 16.781 -4.084 87.424 1.00 21.82 88 ARG A C 1
ATOM 652 O O . ARG A 1 114 ? 17.678 -3.883 86.635 1.00 21.82 88 ARG A O 1
ATOM 660 N N . VAL A 1 115 ? 16.065 -3.106 87.955 1.00 21.82 89 VAL A N 1
ATOM 661 C CA . VAL A 1 115 ? 16.289 -1.725 87.550 1.00 21.82 89 VAL A CA 1
ATOM 662 C C . VAL A 1 115 ? 16.427 -0.737 88.696 1.00 21.82 89 VAL A C 1
ATOM 663 O O . VAL A 1 115 ? 16.074 -1.028 89.826 1.00 21.82 89 VAL A O 1
ATOM 667 N N . ILE A 1 116 ? 16.995 0.419 88.369 1.00 21.82 90 ILE A N 1
ATOM 668 C CA . ILE A 1 116 ? 17.066 1.582 89.236 1.00 21.82 90 ILE A CA 1
ATOM 669 C C . ILE A 1 116 ? 16.531 2.731 88.400 1.00 21.82 90 ILE A C 1
ATOM 670 O O . ILE A 1 116 ? 16.641 2.693 87.197 1.00 25.19 90 ILE A O 1
ATOM 675 N N . PRO A 1 117 ? 15.911 3.738 89.022 1.00 24.67 91 PRO A N 1
ATOM 676 C CA . PRO A 1 117 ? 15.208 4.780 88.255 1.00 26.84 91 PRO A CA 1
ATOM 677 C C . PRO A 1 117 ? 16.062 5.903 87.648 1.00 32.88 91 PRO A C 1
ATOM 678 O O . PRO A 1 117 ? 17.110 6.259 88.178 1.00 31.42 91 PRO A O 1
ATOM 682 N N . ILE A 1 118 ? 15.591 6.470 86.543 1.00 30.69 92 ILE A N 1
ATOM 683 C CA . ILE A 1 118 ? 16.166 7.697 86.022 1.00 26.97 92 ILE A CA 1
ATOM 684 C C . ILE A 1 118 ? 15.214 8.841 86.276 1.00 31.79 92 ILE A C 1
ATOM 685 O O . ILE A 1 118 ? 14.140 8.890 85.702 1.00 31.80 92 ILE A O 1
ATOM 690 N N . GLY A 1 119 ? 15.602 9.755 87.152 1.00 34.55 93 GLY A N 1
ATOM 691 C CA . GLY A 1 119 ? 14.722 10.837 87.537 1.00 34.82 93 GLY A CA 1
ATOM 692 C C . GLY A 1 119 ? 13.571 10.428 88.432 1.00 33.65 93 GLY A C 1
ATOM 693 O O . GLY A 1 119 ? 13.622 9.426 89.124 1.00 34.49 93 GLY A O 1
ATOM 694 N N . GLY A 1 120 ? 12.476 11.163 88.329 1.00 36.51 94 GLY A N 1
ATOM 695 C CA . GLY A 1 120 ? 11.435 11.192 89.341 1.00 29.70 94 GLY A CA 1
ATOM 696 C C . GLY A 1 120 ? 10.421 10.074 89.273 1.00 27.70 94 GLY A C 1
ATOM 697 O O . GLY A 1 120 ? 9.264 10.287 89.584 1.00 31.04 94 GLY A O 1
ATOM 698 N N . VAL A 1 121 ? 10.838 8.910 88.785 1.00 27.51 95 VAL A N 1
ATOM 699 C CA . VAL A 1 121 ? 9.979 7.723 88.725 1.00 29.18 95 VAL A CA 1
ATOM 700 C C . VAL A 1 121 ? 9.451 7.228 90.077 1.00 28.61 95 VAL A C 1
ATOM 701 O O . VAL A 1 121 ? 10.215 7.061 91.026 1.00 29.10 95 VAL A O 1
ATOM 705 N N . LEU A 1 122 ? 8.141 6.982 90.129 1.00 23.31 96 LEU A N 1
ATOM 706 C CA . LEU A 1 122 ? 7.445 6.463 91.302 1.00 21.82 96 LEU A CA 1
ATOM 707 C C . LEU A 1 122 ? 6.862 5.088 91.053 1.00 23.76 96 LEU A C 1
ATOM 708 O O . LEU A 1 122 ? 6.358 4.826 89.985 1.00 26.18 96 LEU A O 1
ATOM 713 N N . GLU A 1 123 ? 6.898 4.216 92.050 1.00 29.04 97 GLU A N 1
ATOM 714 C CA . GLU A 1 123 ? 6.576 2.811 91.833 1.00 21.82 97 GLU A CA 1
ATOM 715 C C . GLU A 1 123 ? 5.146 2.556 91.446 1.00 21.82 97 GLU A C 1
ATOM 716 O O . GLU A 1 123 ? 4.869 1.566 90.832 1.00 21.82 97 GLU A O 1
ATOM 722 N N . ARG A 1 124 ? 4.226 3.423 91.814 1.00 21.82 98 ARG A N 1
ATOM 723 C CA . ARG A 1 124 ? 2.850 3.215 91.417 1.00 21.82 98 ARG A CA 1
ATOM 724 C C . ARG A 1 124 ? 2.710 3.144 89.915 1.00 21.82 98 ARG A C 1
ATOM 725 O O . ARG A 1 124 ? 1.827 2.480 89.394 1.00 23.16 98 ARG A O 1
ATOM 733 N N . THR A 1 125 ? 3.576 3.839 89.204 1.00 21.82 99 THR A N 1
ATOM 734 C CA . THR A 1 125 ? 3.440 3.872 87.769 1.00 21.82 99 THR A CA 1
ATOM 735 C C . THR A 1 125 ? 4.043 2.662 87.097 1.00 21.82 99 THR A C 1
ATOM 736 O O . THR A 1 125 ? 3.873 2.484 85.922 1.00 26.82 99 THR A O 1
ATOM 740 N N . LEU A 1 126 ? 4.764 1.838 87.835 1.00 22.69 100 LEU A N 1
ATOM 741 C CA . LEU A 1 126 ? 5.477 0.724 87.244 1.00 21.82 100 LEU A CA 1
ATOM 742 C C . LEU A 1 126 ? 4.759 -0.607 87.253 1.00 22.10 100 LEU A C 1
ATOM 743 O O . LEU A 1 126 ? 5.172 -1.522 86.568 1.00 24.58 100 LEU A O 1
ATOM 748 N N . LEU A 1 127 ? 3.675 -0.718 88.001 1.00 22.59 101 LEU A N 1
ATOM 749 C CA . LEU A 1 127 ? 3.055 -2.005 88.235 1.00 21.82 101 LEU A CA 1
ATOM 750 C C . LEU A 1 127 ? 2.257 -2.475 87.048 1.00 21.82 101 LEU A C 1
ATOM 751 O O . LEU A 1 127 ? 1.330 -1.797 86.641 1.00 21.82 101 LEU A O 1
ATOM 756 N N . TYR A 1 128 ? 2.593 -3.655 86.535 1.00 21.82 102 TYR A N 1
ATOM 757 C CA . TYR A 1 128 ? 1.913 -4.289 85.404 1.00 21.82 102 TYR A CA 1
ATOM 758 C C . TYR A 1 128 ? 1.946 -3.390 84.187 1.00 21.82 102 TYR A C 1
ATOM 759 O O . TYR A 1 128 ? 0.976 -3.251 83.452 1.00 21.82 102 TYR A O 1
ATOM 768 N N . GLN A 1 129 ? 3.116 -2.813 83.972 1.00 21.82 103 GLN A N 1
ATOM 769 C CA . GLN A 1 129 ? 3.355 -1.929 82.860 1.00 21.82 103 GLN A CA 1
ATOM 770 C C . GLN A 1 129 ? 4.241 -2.571 81.819 1.00 21.82 103 GLN A C 1
ATOM 771 O O . GLN A 1 129 ? 5.098 -3.366 82.123 1.00 21.82 103 GLN A O 1
ATOM 777 N N . ARG A 1 130 ? 4.020 -2.206 80.573 1.00 21.82 104 ARG A N 1
ATOM 778 C CA . ARG A 1 130 ? 4.803 -2.741 79.496 1.00 21.82 104 ARG A CA 1
ATOM 779 C C . ARG A 1 130 ? 5.874 -1.730 79.163 1.00 21.82 104 ARG A C 1
ATOM 780 O O . ARG A 1 130 ? 5.627 -0.535 79.204 1.00 21.82 104 ARG A O 1
ATOM 788 N N . VAL A 1 131 ? 7.066 -2.216 78.841 1.00 21.82 105 VAL A N 1
ATOM 789 C CA . VAL A 1 131 ? 8.246 -1.372 78.747 1.00 21.82 105 VAL A CA 1
ATOM 790 C C . VAL A 1 131 ? 9.052 -1.674 77.487 1.00 21.82 105 VAL A C 1
ATOM 791 O O . VAL A 1 131 ? 8.967 -2.759 76.964 1.00 21.82 105 VAL A O 1
ATOM 795 N N . VAL A 1 132 ? 9.801 -0.703 76.983 1.00 21.82 106 VAL A N 1
ATOM 796 C CA . VAL A 1 132 ? 10.705 -0.951 75.861 1.00 21.82 106 VAL A CA 1
ATOM 797 C C . VAL A 1 132 ? 12.165 -0.776 76.289 1.00 22.75 106 VAL A C 1
ATOM 798 O O . VAL A 1 132 ? 12.560 0.273 76.793 1.00 22.54 106 VAL A O 1
ATOM 802 N N . VAL A 1 133 ? 12.959 -1.817 76.087 1.00 22.17 107 VAL A N 1
ATOM 803 C CA . VAL A 1 133 ? 14.366 -1.786 76.442 1.00 21.93 107 VAL A CA 1
ATOM 804 C C . VAL A 1 133 ? 15.182 -1.566 75.202 1.00 24.46 107 VAL A C 1
ATOM 805 O O . VAL A 1 133 ? 14.952 -2.236 74.219 1.00 27.35 107 VAL A O 1
ATOM 809 N N . ARG A 1 134 ? 16.115 -0.622 75.220 1.00 32.23 108 ARG A N 1
ATOM 810 C CA . ARG A 1 134 ? 17.018 -0.516 74.091 1.00 29.26 108 ARG A CA 1
ATOM 811 C C . ARG A 1 134 ? 18.496 -0.738 74.398 1.00 29.42 108 ARG A C 1
ATOM 812 O O . ARG A 1 134 ? 19.172 0.152 74.900 1.00 33.05 108 ARG A O 1
ATOM 820 N N . THR A 1 135 ? 18.953 -1.971 74.180 1.00 36.01 109 THR A N 1
ATOM 821 C CA . THR A 1 135 ? 20.081 -2.316 73.322 1.00 29.78 109 THR A CA 1
ATOM 822 C C . THR A 1 135 ? 21.203 -1.343 73.190 1.00 33.29 109 THR A C 1
ATOM 823 O O . THR A 1 135 ? 21.057 -0.365 72.463 1.00 35.18 109 THR A O 1
ATOM 827 N N . ARG A 1 136 ? 22.266 -1.533 73.949 1.00 38.15 110 ARG A N 1
ATOM 828 C CA . ARG A 1 136 ? 23.425 -0.668 73.818 1.00 44.39 110 ARG A CA 1
ATOM 829 C C . ARG A 1 136 ? 23.784 -0.365 72.357 1.00 37.77 110 ARG A C 1
ATOM 830 O O . ARG A 1 136 ? 24.336 0.695 72.089 1.00 41.12 110 ARG A O 1
ATOM 832 N N . ASP A 1 137 ? 23.438 -1.216 71.391 1.00 40.58 111 ASP A N 1
ATOM 833 C CA . ASP A 1 137 ? 23.780 -0.799 70.037 1.00 36.60 111 ASP A CA 1
ATOM 834 C C . ASP A 1 137 ? 22.589 -0.124 69.351 1.00 38.23 111 ASP A C 1
ATOM 835 O O . ASP A 1 137 ? 22.460 1.081 69.480 1.00 52.94 111 ASP A O 1
ATOM 840 N N . GLY A 1 138 ? 21.694 -0.833 68.671 1.00 32.34 112 GLY A N 1
ATOM 841 C CA . GLY A 1 138 ? 20.474 -0.187 68.216 1.00 32.52 112 GLY A CA 1
ATOM 842 C C . GLY A 1 138 ? 19.078 -0.592 68.665 1.00 35.75 112 GLY A C 1
ATOM 843 O O . GLY A 1 138 ? 18.155 0.211 68.603 1.00 31.86 112 GLY A O 1
ATOM 844 N N . ARG A 1 139 ? 18.908 -1.816 69.144 1.00 33.93 113 ARG A N 1
ATOM 845 C CA . ARG A 1 139 ? 17.617 -2.475 68.952 1.00 29.03 113 ARG A CA 1
ATOM 846 C C . ARG A 1 139 ? 16.633 -2.278 70.095 1.00 27.10 113 ARG A C 1
ATOM 847 O O . ARG A 1 139 ? 16.962 -1.703 71.113 1.00 30.07 113 ARG A O 1
ATOM 855 N N . LEU A 1 140 ? 15.417 -2.773 69.918 1.00 27.46 114 LEU A N 1
ATOM 856 C CA . LEU A 1 140 ? 14.323 -2.510 70.848 1.00 25.92 114 LEU A CA 1
ATOM 857 C C . LEU A 1 140 ? 13.544 -3.773 71.226 1.00 27.18 114 LEU A C 1
ATOM 858 O O . LEU A 1 140 ? 12.842 -4.335 70.406 1.00 31.26 114 LEU A O 1
ATOM 863 N N . TYR A 1 141 ? 13.619 -4.196 72.477 1.00 22.24 115 TYR A N 1
ATOM 864 C CA . TYR A 1 141 ? 12.840 -5.341 72.914 1.00 21.82 115 TYR A CA 1
ATOM 865 C C . TYR A 1 141 ? 11.774 -4.952 73.921 1.00 21.82 115 TYR A C 1
ATOM 866 O O . TYR A 1 141 ? 12.024 -4.151 74.798 1.00 26.67 115 TYR A O 1
ATOM 875 N N . ARG A 1 142 ? 10.582 -5.511 73.796 1.00 21.82 116 ARG A N 1
ATOM 876 C CA . ARG A 1 142 ? 9.539 -5.205 74.748 1.00 21.82 116 ARG A CA 1
ATOM 877 C C . ARG A 1 142 ? 9.803 -6.008 75.990 1.00 21.82 116 ARG A C 1
ATOM 878 O O . ARG A 1 142 ? 10.382 -7.073 75.929 1.00 21.82 116 ARG A O 1
ATOM 886 N N . GLY A 1 143 ? 9.349 -5.489 77.115 1.00 21.82 117 GLY A N 1
ATOM 887 C CA . GLY A 1 143 ? 9.445 -6.176 78.380 1.00 21.82 117 GLY A CA 1
ATOM 888 C C . GLY A 1 143 ? 8.261 -5.856 79.271 1.00 21.82 117 GLY A C 1
ATOM 889 O O . GLY A 1 143 ? 7.511 -4.925 79.033 1.00 21.82 117 GLY A O 1
ATOM 890 N N . VAL A 1 144 ? 8.116 -6.637 80.322 1.00 21.82 118 VAL A N 1
ATOM 891 C CA . VAL A 1 144 ? 6.963 -6.561 81.190 1.00 21.82 118 VAL A CA 1
ATOM 892 C C . VAL A 1 144 ? 7.439 -6.404 82.631 1.00 22.39 118 VAL A C 1
ATOM 893 O O . VAL A 1 144 ? 8.316 -7.136 83.078 1.00 24.86 118 VAL A O 1
ATOM 897 N N . ILE A 1 145 ? 6.892 -5.431 83.351 1.00 21.82 119 ILE A N 1
ATOM 898 C CA . ILE A 1 145 ? 7.282 -5.229 84.736 1.00 21.82 119 ILE A CA 1
ATOM 899 C C . ILE A 1 145 ? 6.321 -5.998 85.589 1.00 21.82 119 ILE A C 1
ATOM 900 O O . ILE A 1 145 ? 5.144 -5.683 85.634 1.00 21.82 119 ILE A O 1
ATOM 905 N N . GLY A 1 146 ? 6.829 -7.044 86.228 1.00 21.82 120 GLY A N 1
ATOM 906 C CA . GLY A 1 146 ? 6.010 -7.946 87.009 1.00 24.45 120 GLY A CA 1
ATOM 907 C C . GLY A 1 146 ? 6.194 -7.838 88.505 1.00 23.57 120 GLY A C 1
ATOM 908 O O . GLY A 1 146 ? 7.035 -7.096 88.985 1.00 23.73 120 GLY A O 1
ATOM 909 N N . LEU A 1 147 ? 5.405 -8.610 89.236 1.00 24.11 121 LEU A N 1
ATOM 910 C CA . LEU A 1 147 ? 5.392 -8.561 90.683 1.00 28.03 121 LEU A CA 1
ATOM 911 C C . LEU A 1 147 ? 5.354 -9.972 91.254 1.00 33.34 121 LEU A C 1
ATOM 912 O O . LEU A 1 147 ? 4.965 -10.903 90.561 1.00 22.99 121 LEU A O 1
ATOM 917 N N . LYS A 1 148 ? 5.734 -10.131 92.519 1.00 33.40 122 LYS A N 1
ATOM 918 C CA . LYS A 1 148 ? 5.368 -11.330 93.245 1.00 34.89 122 LYS A CA 1
ATOM 919 C C . LYS A 1 148 ? 3.864 -11.457 93.148 1.00 40.05 122 LYS A C 1
ATOM 920 O O . LYS A 1 148 ? 3.165 -10.452 93.085 1.00 39.18 122 LYS A O 1
ATOM 926 N N . PRO A 1 149 ? 3.349 -12.687 93.124 1.00 40.45 123 PRO A N 1
ATOM 927 C CA . PRO A 1 149 ? 1.891 -12.806 93.107 1.00 40.78 123 PRO A CA 1
ATOM 928 C C . PRO A 1 149 ? 1.296 -12.471 94.469 1.00 54.22 123 PRO A C 1
ATOM 929 O O . PRO A 1 149 ? 2.043 -12.316 95.430 1.00 56.14 123 PRO A O 1
ATOM 933 N N . PRO A 1 150 ? -0.038 -12.395 94.566 1.00 57.90 124 PRO A N 1
ATOM 934 C CA . PRO A 1 150 ? -0.651 -12.020 95.845 1.00 57.99 124 PRO A CA 1
ATOM 935 C C . PRO A 1 150 ? -0.331 -12.986 96.974 1.00 68.18 124 PRO A C 1
ATOM 936 O O . PRO A 1 150 ? -0.260 -12.575 98.135 1.00 65.43 124 PRO A O 1
ATOM 940 N N . HIS A 1 151 ? -0.093 -14.249 96.646 1.00 73.75 125 HIS A N 1
ATOM 941 C CA . HIS A 1 151 ? 0.223 -15.169 97.714 1.00 70.16 125 HIS A CA 1
ATOM 942 C C . HIS A 1 151 ? 1.722 -15.313 97.806 1.00 69.56 125 HIS A C 1
ATOM 943 O O . HIS A 1 151 ? 2.327 -16.185 97.179 1.00 66.46 125 HIS A O 1
ATOM 950 N N . VAL A 1 152 ? 2.307 -14.454 98.631 1.00 71.91 126 VAL A N 1
ATOM 951 C CA . VAL A 1 152 ? 3.638 -14.643 99.163 1.00 73.62 126 VAL A CA 1
ATOM 952 C C . VAL A 1 152 ? 3.643 -14.174 100.601 1.00 75.30 126 VAL A C 1
ATOM 953 O O . VAL A 1 152 ? 3.846 -14.961 101.520 1.00 81.45 126 VAL A O 1
ATOM 957 N N . ILE A 1 153 ? 3.398 -12.880 100.792 0.67 74.68 127 ILE A N 1
ATOM 958 N N . GLU A 1 157 ? -2.174 -10.551 102.649 1.00 69.53 131 GLU A N 1
ATOM 959 C CA . GLU A 1 157 ? -3.366 -9.710 102.607 1.00 67.84 131 GLU A CA 1
ATOM 960 C C . GLU A 1 157 ? -3.068 -8.295 102.097 1.00 65.47 131 GLU A C 1
ATOM 961 O O . GLU A 1 157 ? -3.942 -7.648 101.528 1.00 66.89 131 GLU A O 1
ATOM 963 N N . ALA A 1 158 ? -1.831 -7.832 102.274 1.00 61.89 132 ALA A N 1
ATOM 964 C CA . ALA A 1 158 ? -1.511 -6.408 102.143 1.00 60.41 132 ALA A CA 1
ATOM 965 C C . ALA A 1 158 ? -0.994 -5.942 100.773 1.00 59.59 132 ALA A C 1
ATOM 966 O O . ALA A 1 158 ? 0.010 -6.461 100.272 1.00 51.60 132 ALA A O 1
ATOM 968 N N . GLN A 1 159 ? -1.697 -4.963 100.186 1.00 58.63 133 GLN A N 1
ATOM 969 C CA . GLN A 1 159 ? -1.205 -4.156 99.054 1.00 49.43 133 GLN A CA 1
ATOM 970 C C . GLN A 1 159 ? -1.356 -2.671 99.397 1.00 39.37 133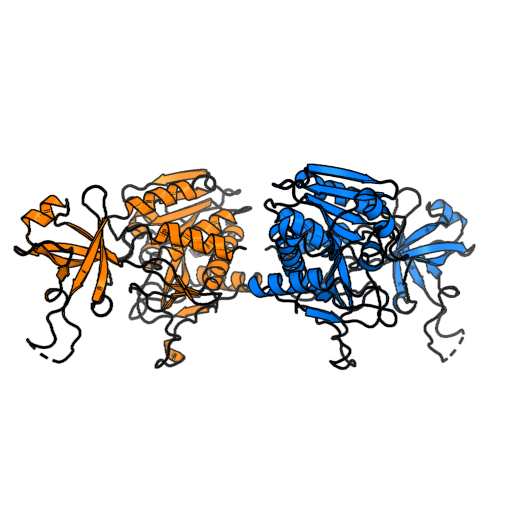 GLN A C 1
ATOM 971 O O . GLN A 1 159 ? -2.485 -2.206 99.373 1.00 38.96 133 GLN A O 1
ATOM 977 N N . LYS A 1 160 ? -0.303 -1.886 99.690 1.00 37.39 134 LYS A N 1
ATOM 978 C CA . LYS A 1 160 ? 1.155 -2.108 99.554 1.00 33.34 134 LYS A CA 1
ATOM 979 C C . LYS A 1 160 ? 1.701 -2.200 98.122 1.00 32.12 134 LYS A C 1
ATOM 980 O O . LYS A 1 160 ? 1.900 -3.270 97.558 1.00 31.61 134 LYS A O 1
ATOM 982 N N . VAL A 1 161 ? 1.854 -1.024 97.526 1.00 27.41 135 VAL A N 1
ATOM 983 C CA . VAL A 1 161 ? 2.701 -0.834 96.364 1.00 21.82 135 VAL A CA 1
ATOM 984 C C . VAL A 1 161 ? 4.104 -1.335 96.650 1.00 26.99 135 VAL A C 1
ATOM 985 O O . VAL A 1 161 ? 4.745 -0.858 97.577 1.00 26.99 135 VAL A O 1
ATOM 989 N N . PRO A 1 162 ? 4.603 -2.274 95.832 1.00 22.09 136 PRO A N 1
ATOM 990 C CA . PRO A 1 162 ? 5.907 -2.884 96.047 1.00 21.82 136 PRO A CA 1
ATOM 991 C C . PRO A 1 162 ? 7.005 -1.880 95.956 1.00 21.82 136 PRO A C 1
ATOM 992 O O . PRO A 1 162 ? 6.774 -0.726 95.651 1.00 24.27 136 PRO A O 1
ATOM 996 N N . GLU A 1 163 ? 8.216 -2.342 96.184 1.00 22.88 137 GLU A N 1
ATOM 997 C CA . GLU A 1 163 ? 9.367 -1.489 96.115 1.00 21.82 137 GLU A CA 1
ATOM 998 C C . GLU A 1 163 ? 10.188 -1.872 94.940 1.00 23.13 137 GLU A C 1
ATOM 999 O O . GLU A 1 163 ? 10.227 -3.022 94.571 1.00 28.42 137 GLU A O 1
ATOM 1005 N N . LEU A 1 164 ? 10.886 -0.904 94.388 1.00 21.82 138 LEU A N 1
ATOM 1006 C CA . LEU A 1 164 ? 11.635 -1.092 93.181 1.00 21.82 138 LEU A CA 1
ATOM 1007 C C . LEU A 1 164 ? 12.517 -2.315 93.218 1.00 21.82 138 LEU A C 1
ATOM 1008 O O . LEU A 1 164 ? 12.699 -2.976 92.213 1.00 26.89 138 LEU A O 1
ATOM 1013 N N . ARG A 1 165 ? 13.069 -2.636 94.372 1.00 21.82 139 ARG A N 1
ATOM 1014 C CA . ARG A 1 165 ? 14.001 -3.735 94.428 1.00 21.82 139 ARG A CA 1
ATOM 1015 C C . ARG A 1 165 ? 13.260 -5.047 94.321 1.00 21.82 139 ARG A C 1
ATOM 1016 O O . ARG A 1 165 ? 13.861 -6.081 94.113 1.00 28.91 139 ARG A O 1
ATOM 1024 N N . GLU A 1 166 ? 11.953 -5.009 94.489 1.00 21.82 140 GLU A N 1
ATOM 1025 C CA . GLU A 1 166 ? 11.151 -6.206 94.376 1.00 21.82 140 GLU A CA 1
ATOM 1026 C C . GLU A 1 166 ? 10.564 -6.373 92.982 1.00 21.82 140 GLU A C 1
ATOM 1027 O O . GLU A 1 166 ? 9.942 -7.380 92.677 1.00 24.62 140 GLU A O 1
ATOM 1033 N N . LEU A 1 167 ? 10.706 -5.347 92.159 1.00 22.97 141 LEU A N 1
ATOM 1034 C CA . LEU A 1 167 ? 10.268 -5.384 90.768 1.00 21.82 141 LEU A CA 1
ATOM 1035 C C . LEU A 1 167 ? 11.293 -6.008 89.842 1.00 21.82 141 LEU A C 1
ATOM 1036 O O . LEU A 1 167 ? 12.474 -6.016 90.129 1.00 21.82 141 LEU A O 1
ATOM 1041 N N . PHE A 1 168 ? 10.830 -6.520 88.718 1.00 21.82 142 PHE A N 1
ATOM 1042 C CA . PHE A 1 168 ? 11.719 -7.090 87.737 1.00 21.82 142 PHE A CA 1
ATOM 1043 C C . PHE A 1 168 ? 11.127 -6.949 86.359 1.00 21.82 142 PHE A C 1
ATOM 1044 O O . PHE A 1 168 ? 9.926 -6.878 86.209 1.00 21.82 142 PHE A O 1
ATOM 1052 N N . ILE A 1 169 ? 11.973 -6.922 85.344 1.00 21.82 143 ILE A N 1
ATOM 1053 C CA . ILE A 1 169 ? 11.486 -6.880 83.984 1.00 21.82 143 ILE A CA 1
ATOM 1054 C C . ILE A 1 169 ? 11.587 -8.228 83.288 1.00 21.82 143 ILE A C 1
ATOM 1055 O O . ILE A 1 169 ? 12.595 -8.905 83.377 1.00 21.82 143 ILE A O 1
ATOM 1060 N N . ASP A 1 170 ? 10.516 -8.601 82.600 1.00 21.82 144 ASP A N 1
ATOM 1061 C CA . ASP A 1 170 ? 10.392 -9.882 81.908 1.00 26.43 144 ASP A CA 1
ATOM 1062 C C . ASP A 1 170 ? 10.463 -9.660 80.392 1.00 23.06 144 ASP A C 1
ATOM 1063 O O . ASP A 1 170 ? 9.548 -9.107 79.796 1.00 23.21 144 ASP A O 1
ATOM 1068 N N . VAL A 1 171 ? 11.573 -10.052 79.777 1.00 21.82 145 VAL A N 1
ATOM 1069 C CA . VAL A 1 171 ? 11.735 -9.906 78.339 1.00 21.82 145 VAL A CA 1
ATOM 1070 C C . VAL A 1 171 ? 11.500 -11.203 77.575 1.00 24.01 145 VAL A C 1
ATOM 1071 O O . VAL A 1 171 ? 11.647 -11.234 76.362 1.00 27.57 145 VAL A O 1
ATOM 1075 N N . GLY A 1 172 ? 11.151 -12.268 78.289 1.00 25.49 146 GLY A N 1
ATOM 1076 C CA . GLY A 1 172 ? 10.844 -13.549 77.677 1.00 22.78 146 GLY A CA 1
ATOM 1077 C C . GLY A 1 172 ? 12.012 -14.508 77.567 1.00 25.03 146 GLY A C 1
ATOM 1078 O O . GLY A 1 172 ? 11.989 -15.440 76.768 1.00 25.77 146 GLY A O 1
ATOM 1079 N N . ALA A 1 173 ? 13.031 -14.283 78.382 1.00 25.60 147 ALA A N 1
ATOM 1080 C CA . ALA A 1 173 ? 14.261 -15.056 78.336 1.00 21.82 147 ALA A CA 1
ATOM 1081 C C . ALA A 1 173 ? 14.354 -15.964 79.533 1.00 21.82 147 ALA A C 1
ATOM 1082 O O . ALA A 1 173 ? 13.782 -15.680 80.574 1.00 27.55 147 ALA A O 1
ATOM 1084 N N . SER A 1 174 ? 15.014 -17.096 79.362 1.00 21.82 148 SER A N 1
ATOM 1085 C CA . SER A 1 174 ? 15.197 -18.026 80.456 1.00 21.82 148 SER A CA 1
ATOM 1086 C C . SER A 1 174 ? 16.569 -17.963 81.095 1.00 21.82 148 SER A C 1
ATOM 1087 O O . SER A 1 174 ? 16.828 -18.668 82.043 1.00 27.09 148 SER A O 1
ATOM 1090 N N . SER A 1 175 ? 17.465 -17.137 80.586 1.00 22.39 149 SER A N 1
ATOM 1091 C CA . SER A 1 175 ? 18.795 -17.109 81.164 1.00 23.83 149 SER A CA 1
ATOM 1092 C C . SER A 1 175 ? 19.488 -15.783 80.977 1.00 23.32 149 SER A C 1
ATOM 1093 O O . SER A 1 175 ? 19.087 -14.980 80.161 1.00 26.27 149 SER A O 1
ATOM 1096 N N . LYS A 1 176 ? 20.526 -15.555 81.763 1.00 25.12 150 LYS A N 1
ATOM 1097 C CA . LYS A 1 176 ? 21.409 -14.433 81.540 1.00 24.13 150 LYS A CA 1
ATOM 1098 C C . LYS A 1 176 ? 22.041 -14.570 80.159 1.00 28.79 150 LYS A C 1
ATOM 1099 O O . LYS A 1 176 ? 22.281 -13.590 79.470 1.00 29.72 150 LYS A O 1
ATOM 1105 N N . GLU A 1 177 ? 22.289 -15.807 79.753 1.00 30.67 151 GLU A N 1
ATOM 1106 C CA . GLU A 1 177 ? 22.957 -16.084 78.495 1.00 31.20 151 GLU A CA 1
ATOM 1107 C C . GLU A 1 177 ? 22.093 -15.641 77.347 1.00 29.03 151 GLU A C 1
ATOM 1108 O O . GLU A 1 177 ? 22.543 -14.963 76.433 1.00 33.85 151 GLU A O 1
ATOM 1114 N N . GLU A 1 178 ? 20.835 -16.038 77.416 1.00 23.46 152 GLU A N 1
ATOM 1115 C CA . GLU A 1 178 ? 19.849 -15.691 76.424 1.00 21.82 152 GLU A CA 1
ATOM 1116 C C . GLU A 1 178 ? 19.636 -14.194 76.368 1.00 24.17 152 GLU A C 1
ATOM 1117 O O . GLU A 1 178 ? 19.321 -13.661 75.319 1.00 28.38 152 GLU A O 1
ATOM 1123 N N . VAL A 1 179 ? 19.824 -13.507 77.489 1.00 24.99 153 VAL A N 1
ATOM 1124 C CA . VAL A 1 179 ? 19.688 -12.055 77.515 1.00 24.39 153 VAL A CA 1
ATOM 1125 C C . VAL A 1 179 ? 20.833 -11.405 76.812 1.00 25.21 153 VAL A C 1
ATOM 1126 O O . VAL A 1 179 ? 20.635 -10.534 75.985 1.00 22.35 153 VAL A O 1
ATOM 1130 N N . GLU A 1 180 ? 22.040 -11.818 77.166 1.00 23.82 154 GLU A N 1
ATOM 1131 C CA . GLU A 1 180 ? 23.233 -11.251 76.561 1.00 30.43 154 GLU A CA 1
ATOM 1132 C C . GLU A 1 180 ? 23.147 -11.473 75.083 1.00 28.93 154 GLU A C 1
ATOM 1133 O O . GLU A 1 180 ? 23.422 -10.583 74.289 1.00 29.85 154 GLU A O 1
ATOM 1139 N N . LYS A 1 181 ? 22.712 -12.667 74.725 1.00 29.21 155 LYS A N 1
ATOM 1140 C CA . LYS A 1 181 ? 22.535 -13.017 73.335 1.00 27.90 155 LYS A CA 1
ATOM 1141 C C . LYS A 1 181 ? 21.498 -12.122 72.662 1.00 25.68 155 LYS A C 1
ATOM 1142 O O . LYS A 1 181 ? 21.490 -11.989 71.453 1.00 29.47 155 LYS A O 1
ATOM 1145 N N . MET A 1 182 ? 20.632 -11.486 73.437 1.00 24.98 156 MET A N 1
ATOM 1146 C CA . MET A 1 182 ? 19.673 -10.554 72.851 1.00 28.37 156 MET A CA 1
ATOM 1147 C C . MET A 1 182 ? 20.322 -9.208 72.614 1.00 27.54 156 MET A C 1
ATOM 1148 O O . MET A 1 182 ? 19.746 -8.338 71.983 1.00 27.39 156 MET A O 1
ATOM 1153 N N . GLY A 1 183 ? 21.525 -9.038 73.140 1.00 24.39 157 GLY A N 1
ATOM 1154 C CA . GLY A 1 183 ? 22.257 -7.804 72.950 1.00 29.67 157 GLY A CA 1
ATOM 1155 C C . GLY A 1 183 ? 22.047 -6.792 74.049 1.00 27.10 157 GLY A C 1
ATOM 1156 O O . GLY A 1 183 ? 22.602 -5.699 74.007 1.00 30.44 157 GLY A O 1
ATOM 1157 N N . ILE A 1 184 ? 21.244 -7.150 75.042 1.00 27.06 158 ILE A N 1
ATOM 1158 C CA . ILE A 1 184 ? 20.952 -6.221 76.112 1.00 25.75 158 ILE A CA 1
ATOM 1159 C C . ILE A 1 184 ? 21.942 -6.415 77.241 1.00 22.37 158 ILE A C 1
ATOM 1160 O O . ILE A 1 184 ? 22.194 -7.528 77.673 1.00 25.63 158 ILE A O 1
ATOM 1164 N N . ARG A 1 185 ? 22.527 -5.305 77.676 1.00 24.75 159 ARG A N 1
ATOM 1165 C CA . ARG A 1 185 ? 23.551 -5.285 78.709 1.00 28.19 159 ARG A CA 1
ATOM 1166 C C . ARG A 1 185 ? 23.127 -4.401 79.867 1.00 21.82 159 ARG A C 1
ATOM 1167 O O . ARG A 1 185 ? 22.301 -3.527 79.707 1.00 24.94 159 ARG A O 1
ATOM 1175 N N . VAL A 1 186 ? 23.710 -4.621 81.030 1.00 21.82 160 VAL A N 1
ATOM 1176 C CA . VAL A 1 186 ? 23.553 -3.702 82.144 1.00 22.63 160 VAL A CA 1
ATOM 1177 C C . VAL A 1 186 ? 23.904 -2.293 81.702 1.00 24.43 160 VAL A C 1
ATOM 1178 O O . VAL A 1 186 ? 24.912 -2.087 81.057 1.00 32.37 160 VAL A O 1
ATOM 1182 N N . GLY A 1 187 ? 23.062 -1.324 82.025 1.00 22.61 161 GLY A N 1
ATOM 1183 C CA . GLY A 1 187 ? 23.273 0.032 81.563 1.00 21.92 161 GLY A CA 1
ATOM 1184 C C . GLY A 1 187 ? 22.311 0.394 80.452 1.00 23.45 161 GLY A C 1
ATOM 1185 O O . GLY A 1 187 ? 22.121 1.557 80.134 1.00 27.22 161 GLY A O 1
ATOM 1186 N N . ASP A 1 188 ? 21.693 -0.611 79.857 1.00 21.82 162 ASP A N 1
ATOM 1187 C CA . ASP A 1 188 ? 20.681 -0.352 78.863 1.00 21.82 162 ASP A CA 1
ATOM 1188 C C . ASP A 1 188 ? 19.458 0.237 79.520 1.00 21.82 162 ASP A C 1
ATOM 1189 O O . ASP A 1 188 ? 19.083 -0.168 80.596 1.00 30.54 162 ASP A O 1
ATOM 1194 N N . ILE A 1 189 ? 18.825 1.184 78.862 1.00 21.82 163 ILE A N 1
ATOM 1195 C CA . ILE A 1 189 ? 17.714 1.888 79.458 1.00 21.82 163 ILE A CA 1
ATOM 1196 C C . ILE A 1 189 ? 16.385 1.282 79.055 1.00 21.82 163 ILE A C 1
ATOM 1197 O O . ILE A 1 189 ? 16.275 0.668 78.025 1.00 24.27 163 ILE A O 1
ATOM 1202 N N . ALA A 1 190 ? 15.391 1.393 79.913 1.00 21.82 164 ALA A N 1
ATOM 1203 C CA . ALA A 1 190 ? 14.048 1.027 79.524 1.00 21.82 164 ALA A CA 1
ATOM 1204 C C . ALA A 1 190 ? 13.126 2.219 79.680 1.00 21.82 164 ALA A C 1
ATOM 1205 O O . ALA A 1 190 ? 13.432 3.141 80.404 1.00 22.49 164 ALA A O 1
ATOM 1207 N N . VAL A 1 191 ? 11.989 2.186 79.004 1.00 21.82 165 VAL A N 1
ATOM 1208 C CA . VAL A 1 191 ? 11.111 3.334 78.904 1.00 21.82 165 VAL A CA 1
ATOM 1209 C C . VAL A 1 191 ? 9.680 2.810 78.757 1.00 21.82 165 VAL A C 1
ATOM 1210 O O . VAL A 1 191 ? 9.493 1.698 78.294 1.00 21.82 165 VAL A O 1
ATOM 1214 N N . PHE A 1 192 ? 8.679 3.572 79.180 1.00 21.82 166 PHE A N 1
ATOM 1215 C CA . PHE A 1 192 ? 7.294 3.127 79.085 1.00 21.82 166 PHE A CA 1
ATOM 1216 C C . PHE A 1 192 ? 6.902 2.790 77.668 1.00 21.82 166 PHE A C 1
ATOM 1217 O O . PHE A 1 192 ? 7.201 3.522 76.766 1.00 21.82 166 PHE A O 1
ATOM 1225 N N . ASP A 1 193 ? 6.220 1.681 77.455 1.00 21.82 167 ASP A N 1
ATOM 1226 C CA . ASP A 1 193 ? 5.739 1.424 76.124 1.00 21.82 167 ASP A CA 1
ATOM 1227 C C . ASP A 1 193 ? 4.321 1.933 76.008 1.00 21.82 167 ASP A C 1
ATOM 1228 O O . ASP A 1 193 ? 3.369 1.242 76.336 1.00 21.82 167 ASP A O 1
ATOM 1233 N N . ARG A 1 194 ? 4.198 3.124 75.450 1.00 21.82 168 ARG A N 1
ATOM 1234 C CA . ARG A 1 194 ? 2.927 3.722 75.127 1.00 21.82 168 ARG A CA 1
ATOM 1235 C C . ARG A 1 194 ? 3.173 4.673 73.981 1.00 21.82 168 ARG A C 1
ATOM 1236 O O . ARG A 1 194 ? 4.187 5.361 73.964 1.00 21.82 168 ARG A O 1
ATOM 1244 N N . GLU A 1 195 ? 2.238 4.726 73.038 1.00 21.82 169 GLU A N 1
ATOM 1245 C CA . GLU A 1 195 ? 2.309 5.649 71.929 1.00 21.82 169 GLU A CA 1
ATOM 1246 C C . GLU A 1 195 ? 1.104 6.528 72.018 1.00 21.82 169 GLU A C 1
ATOM 1247 O O . GLU A 1 195 ? 0.160 6.168 72.684 1.00 24.48 169 GLU A O 1
ATOM 1253 N N . VAL A 1 196 ? 1.136 7.689 71.379 1.00 21.82 170 VAL A N 1
ATOM 1254 C CA . VAL A 1 196 ? 0.034 8.632 71.504 1.00 21.82 170 VAL A CA 1
ATOM 1255 C C . VAL A 1 196 ? -1.304 8.003 71.163 1.00 21.82 170 VAL A C 1
ATOM 1256 O O . VAL A 1 196 ? -1.415 7.222 70.232 1.00 22.56 170 VAL A O 1
ATOM 1260 N N . ALA A 1 197 ? -2.303 8.315 71.973 1.00 21.82 171 ALA A N 1
ATOM 1261 C CA . ALA A 1 197 ? -3.673 7.976 71.681 1.00 21.82 171 ALA A CA 1
ATOM 1262 C C . ALA A 1 197 ? -4.501 9.218 71.882 1.00 23.76 171 ALA A C 1
ATOM 1263 O O . ALA A 1 197 ? -4.103 10.101 72.601 1.00 24.46 171 ALA A O 1
ATOM 1265 N N . GLU A 1 198 ? -5.656 9.285 71.246 1.00 25.73 172 GLU A N 1
ATOM 1266 C CA . GLU A 1 198 ? -6.476 10.473 71.298 1.00 21.82 172 GLU A CA 1
ATOM 1267 C C . GLU A 1 198 ? -7.589 10.282 72.308 1.00 21.82 172 GLU A C 1
ATOM 1268 O O . GLU A 1 198 ? -8.266 9.275 72.289 1.00 21.82 172 GLU A O 1
ATOM 1274 N N . LEU A 1 199 ? -7.752 11.230 73.220 1.00 21.82 173 LEU A N 1
ATOM 1275 C CA . LEU A 1 199 ? -8.883 11.198 74.141 1.00 24.44 173 LEU A CA 1
ATOM 1276 C C . LEU A 1 199 ? -9.837 12.287 73.760 1.00 24.17 173 LEU A C 1
ATOM 1277 O O . LEU A 1 199 ? -9.610 13.439 74.095 1.00 29.54 173 LEU A O 1
ATOM 1282 N N . GLY A 1 200 ? -10.939 11.920 73.130 1.00 23.12 174 GLY A N 1
ATOM 1283 C CA . GLY A 1 200 ? -11.824 12.905 72.548 1.00 29.05 174 GLY A CA 1
ATOM 1284 C C . GLY A 1 200 ? -11.141 13.803 71.526 1.00 34.42 174 GLY A C 1
ATOM 1285 O O . GLY A 1 200 ? -10.145 13.432 70.904 1.00 28.35 174 GLY A O 1
ATOM 1286 N N . TRP A 1 201 ? -11.695 14.995 71.343 1.00 32.71 175 TRP A N 1
ATOM 1287 C CA . TRP A 1 201 ? -11.217 15.909 70.324 1.00 24.89 175 TRP A CA 1
ATOM 1288 C C . TRP A 1 201 ? -10.019 16.730 70.770 1.00 27.49 175 TRP A C 1
ATOM 1289 O O . TRP A 1 201 ? -9.149 17.009 69.967 1.00 31.54 175 TRP A O 1
ATOM 1300 N N . ASN A 1 202 ? -9.989 17.171 72.022 1.00 26.60 176 ASN A N 1
ATOM 1301 C CA . ASN A 1 202 ? -8.943 18.102 72.458 1.00 22.40 176 ASN A CA 1
ATOM 1302 C C . ASN A 1 202 ? -7.721 17.562 73.172 1.00 23.77 176 ASN A C 1
ATOM 1303 O O . ASN A 1 202 ? -6.760 18.282 73.356 1.00 27.42 176 ASN A O 1
ATOM 1308 N N . ARG A 1 203 ? -7.752 16.305 73.584 1.00 25.74 177 ARG A N 1
ATOM 1309 C CA . ARG A 1 203 ? -6.756 15.808 74.513 1.00 21.82 177 ARG A CA 1
ATOM 1310 C C . ARG A 1 203 ? -6.108 14.546 74.019 1.00 21.82 177 ARG A C 1
ATOM 1311 O O . ARG A 1 203 ? -6.669 13.855 73.192 1.00 25.93 177 ARG A O 1
ATOM 1319 N N . ILE A 1 204 ? -4.915 14.261 74.528 1.00 24.12 178 ILE A N 1
ATOM 1320 C CA . ILE A 1 204 ? -4.146 13.086 74.123 1.00 25.91 178 ILE A CA 1
ATOM 1321 C C . ILE A 1 204 ? -3.326 12.469 75.255 1.00 22.07 178 ILE A C 1
ATOM 1322 O O . ILE A 1 204 ? -2.957 13.148 76.206 1.00 21.82 178 ILE A O 1
ATOM 1327 N N . THR A 1 205 ? -3.033 11.178 75.122 1.00 21.82 179 THR A N 1
ATOM 1328 C CA . THR A 1 205 ? -2.220 10.446 76.082 1.00 21.82 179 THR A CA 1
ATOM 1329 C C . THR A 1 205 ? -0.929 10.006 75.478 1.00 21.82 179 THR A C 1
ATOM 1330 O O . THR A 1 205 ? -0.926 9.583 74.341 1.00 21.82 179 THR A O 1
ATOM 1334 N N . SER A 1 206 ? 0.155 10.069 76.244 1.00 21.82 180 SER A N 1
ATOM 1335 C CA . SER A 1 206 ? 1.351 9.306 75.920 1.00 21.82 180 SER A CA 1
ATOM 1336 C C . SER A 1 206 ? 2.289 9.285 77.086 1.00 21.82 180 SER A C 1
ATOM 1337 O O . SER A 1 206 ? 2.018 9.888 78.103 1.00 27.43 180 SER A O 1
ATOM 1340 N N . LYS A 1 207 ? 3.370 8.542 76.942 1.00 21.82 181 LYS A N 1
ATOM 1341 C CA . LYS A 1 207 ? 4.525 8.658 77.811 1.00 21.82 181 LYS A CA 1
ATOM 1342 C C . LYS A 1 207 ? 5.304 9.878 77.374 1.00 21.82 181 LYS A C 1
ATOM 1343 O O . LYS A 1 207 ? 5.086 10.383 76.301 1.00 21.82 181 LYS A O 1
ATOM 1349 N N . ALA A 1 208 ? 6.185 10.367 78.226 1.00 22.21 182 ALA A N 1
ATOM 1350 C CA . ALA A 1 208 ? 7.145 11.398 77.857 1.00 25.01 182 ALA A CA 1
ATOM 1351 C C . ALA A 1 208 ? 6.552 12.679 77.312 1.00 24.24 182 ALA A C 1
ATOM 1352 O O . ALA A 1 208 ? 7.164 13.305 76.458 1.00 25.09 182 ALA A O 1
ATOM 1354 N N . PHE A 1 209 ? 5.389 13.097 77.789 1.00 21.82 183 PHE A N 1
ATOM 1355 C CA . PHE A 1 209 ? 4.958 14.429 77.430 1.00 21.82 183 PHE A CA 1
ATOM 1356 C C . PHE A 1 209 ? 5.954 15.399 78.016 1.00 28.80 183 PHE A C 1
ATOM 1357 O O . PHE A 1 209 ? 6.377 16.308 77.337 1.00 32.88 183 PHE A O 1
ATOM 1365 N N . ASP A 1 210 ? 6.366 15.180 79.259 1.00 29.35 184 ASP A N 1
ATOM 1366 C CA . ASP A 1 210 ? 7.429 15.978 79.871 1.00 32.93 184 ASP A CA 1
ATOM 1367 C C . ASP A 1 210 ? 8.754 15.467 79.327 1.00 35.99 184 ASP A C 1
ATOM 1368 O O . ASP A 1 210 ? 9.081 14.314 79.543 1.00 45.56 184 ASP A O 1
ATOM 1373 N N . ASP A 1 211 ? 9.528 16.299 78.638 1.00 31.74 185 ASP A N 1
ATOM 1374 C CA . ASP A 1 211 ? 9.101 17.598 78.133 1.00 32.24 185 ASP A CA 1
ATOM 1375 C C . ASP A 1 211 ? 8.810 17.646 76.638 1.00 30.61 185 ASP A C 1
ATOM 1376 O O . ASP A 1 211 ? 8.629 18.724 76.096 1.00 27.17 185 ASP A O 1
ATOM 1381 N N . ARG A 1 212 ? 8.816 16.509 75.954 1.00 33.25 186 ARG A N 1
ATOM 1382 C CA . ARG A 1 212 ? 8.680 16.514 74.496 1.00 27.33 186 ARG A CA 1
ATOM 1383 C C . ARG A 1 212 ? 7.572 17.412 74.020 1.00 23.54 186 ARG A C 1
ATOM 1384 O O . ARG A 1 212 ? 7.653 17.990 72.964 1.00 30.24 186 ARG A O 1
ATOM 1392 N N . VAL A 1 213 ? 6.530 17.516 74.810 1.00 21.82 187 VAL A N 1
ATOM 1393 C CA . VAL A 1 213 ? 5.479 18.474 74.560 1.00 21.82 187 VAL A CA 1
ATOM 1394 C C . VAL A 1 213 ? 5.998 19.914 74.522 1.00 22.35 187 VAL A C 1
ATOM 1395 O O . VAL A 1 213 ? 5.521 20.734 73.751 1.00 23.46 187 VAL A O 1
ATOM 1399 N N . GLY A 1 214 ? 6.998 20.217 75.328 1.00 23.19 188 GLY A N 1
ATOM 1400 C CA . GLY A 1 214 ? 7.542 21.557 75.330 1.00 23.46 188 GLY A CA 1
ATOM 1401 C C . GLY A 1 214 ? 8.566 21.782 74.240 1.00 22.94 188 GLY A C 1
ATOM 1402 O O . GLY A 1 214 ? 8.790 22.902 73.810 1.00 21.82 188 GLY A O 1
ATOM 1403 N N . VAL A 1 215 ? 9.226 20.719 73.814 1.00 25.42 189 VAL A N 1
ATOM 1404 C CA . VAL A 1 215 ? 10.064 20.826 72.638 1.00 24.50 189 VAL A CA 1
ATOM 1405 C C . VAL A 1 215 ? 9.158 21.167 71.482 1.00 23.41 189 VAL A C 1
ATOM 1406 O O . VAL A 1 215 ? 9.391 22.128 70.768 1.00 24.81 189 VAL A O 1
ATOM 1410 N N . VAL A 1 216 ? 8.098 20.388 71.337 1.00 23.68 190 VAL A N 1
ATOM 1411 C CA . VAL A 1 216 ? 7.140 20.588 70.280 1.00 21.82 190 VAL A CA 1
ATOM 1412 C C . VAL A 1 216 ? 6.691 22.038 70.240 1.00 21.82 190 VAL A C 1
ATOM 1413 O O . VAL A 1 216 ? 6.844 22.691 69.228 1.00 27.13 190 VAL A O 1
ATOM 1417 N N . VAL A 1 217 ? 6.194 22.547 71.357 1.00 22.17 191 VAL A N 1
ATOM 1418 C CA . VAL A 1 217 ? 5.749 23.931 71.465 1.00 21.82 191 VAL A CA 1
ATOM 1419 C C . VAL A 1 217 ? 6.820 24.910 71.024 1.00 21.82 191 VAL A C 1
ATOM 1420 O O . VAL A 1 217 ? 6.554 25.804 70.235 1.00 22.53 191 VAL A O 1
ATOM 1424 N N . MET A 1 218 ? 8.035 24.726 71.520 1.00 21.82 192 MET A N 1
ATOM 1425 C CA . MET A 1 218 ? 9.175 25.535 71.102 1.00 21.82 192 MET A CA 1
ATOM 1426 C C . MET A 1 218 ? 9.397 25.476 69.609 1.00 22.95 192 MET A C 1
ATOM 1427 O O . MET A 1 218 ? 9.419 26.499 68.956 1.00 25.40 192 MET A O 1
ATOM 1432 N N . LEU A 1 219 ? 9.561 24.264 69.082 1.00 25.43 193 LEU A N 1
ATOM 1433 C CA . LEU A 1 219 ? 9.729 24.026 67.648 1.00 22.77 193 LEU A CA 1
ATOM 1434 C C . LEU A 1 219 ? 8.661 24.635 66.785 1.00 25.67 193 LEU A C 1
ATOM 1435 O O . LEU A 1 219 ? 8.940 25.080 65.687 1.00 34.16 193 LEU A O 1
ATOM 1440 N N . LYS A 1 220 ? 7.428 24.603 67.253 1.00 21.94 194 LYS A N 1
ATOM 1441 C CA . LYS A 1 220 ? 6.338 25.062 66.426 1.00 24.26 194 LYS A CA 1
ATOM 1442 C C . LYS A 1 220 ? 6.117 26.547 66.575 1.00 28.06 194 LYS A C 1
ATOM 1443 O O . LYS A 1 220 ? 5.379 27.140 65.805 1.00 28.24 194 LYS A O 1
ATOM 1449 N N . ALA A 1 221 ? 6.740 27.156 67.571 1.00 25.30 195 ALA A N 1
ATOM 1450 C CA . ALA A 1 221 ? 6.750 28.607 67.637 1.00 24.61 195 ALA A CA 1
ATOM 1451 C C . ALA A 1 221 ? 7.870 29.101 66.760 1.00 28.05 195 ALA A C 1
ATOM 1452 O O . ALA A 1 221 ? 7.894 30.247 66.349 1.00 30.98 195 ALA A O 1
ATOM 1454 N N . LEU A 1 222 ? 8.810 28.218 66.476 1.00 27.47 196 LEU A N 1
ATOM 1455 C CA . LEU A 1 222 ? 9.953 28.587 65.669 1.00 29.10 196 LEU A CA 1
ATOM 1456 C C . LEU A 1 222 ? 9.506 28.772 64.241 1.00 29.68 196 LEU A C 1
ATOM 1457 O O . LEU A 1 222 ? 10.045 29.590 63.522 1.00 31.58 196 LEU A O 1
ATOM 1462 N N . GLU A 1 223 ? 8.508 28.003 63.837 1.00 25.56 197 GLU A N 1
ATOM 1463 C CA . GLU A 1 223 ? 7.977 28.107 62.494 1.00 32.92 197 GLU A CA 1
ATOM 1464 C C . GLU A 1 223 ? 7.216 29.405 62.324 1.00 34.33 197 GLU A C 1
ATOM 1465 O O . GLU A 1 223 ? 7.441 30.139 61.374 1.00 53.25 197 GLU A O 1
ATOM 1471 N N . MET A 1 224 ? 6.334 29.698 63.268 1.00 29.03 198 MET A N 1
ATOM 1472 C CA . MET A 1 224 ? 5.472 30.862 63.200 1.00 33.48 198 MET A CA 1
ATOM 1473 C C . MET A 1 224 ? 6.265 32.154 63.243 1.00 39.58 198 MET A C 1
ATOM 1474 O O . MET A 1 224 ? 5.707 33.242 63.164 1.00 45.37 198 MET A O 1
ATOM 1478 N N . LEU A 1 225 ? 7.567 32.037 63.416 1.00 33.80 199 LEU A N 1
ATOM 1479 C CA . LEU A 1 225 ? 8.373 33.202 63.695 1.00 42.22 199 LEU A CA 1
ATOM 1480 C C . LEU A 1 225 ? 8.713 34.017 62.451 1.00 47.92 199 LEU A C 1
ATOM 1481 O O . LEU A 1 225 ? 9.389 33.540 61.538 1.00 44.78 199 LEU A O 1
ATOM 1486 N N . GLU A 1 226 ? 8.239 35.261 62.459 1.00 56.48 200 GLU A N 1
ATOM 1487 C CA . GLU A 1 226 ? 8.642 36.319 61.534 1.00 54.42 200 GLU A CA 1
ATOM 1488 C C . GLU A 1 226 ? 9.548 37.210 62.336 1.00 50.70 200 GLU A C 1
ATOM 1489 O O . GLU A 1 226 ? 9.365 37.312 63.545 1.00 58.97 200 GLU A O 1
ATOM 1495 N N . LYS A 1 227 ? 10.495 37.888 61.703 1.00 49.23 201 LYS A N 1
ATOM 1496 C CA . LYS A 1 227 ? 11.646 38.355 62.463 1.00 54.54 201 LYS A CA 1
ATOM 1497 C C . LYS A 1 227 ? 11.312 39.418 63.501 1.00 51.69 201 LYS A C 1
ATOM 1498 O O . LYS A 1 227 ? 10.160 39.812 63.697 1.00 46.96 201 LYS A O 1
ATOM 1501 N N . HIS A 1 228 ? 12.365 39.849 64.173 1.00 51.26 202 HIS A N 1
ATOM 1502 C CA . HIS A 1 228 ? 12.279 40.353 65.522 1.00 47.10 202 HIS A CA 1
ATOM 1503 C C . HIS A 1 228 ? 13.495 41.197 65.769 1.00 46.63 202 HIS A C 1
ATOM 1504 O O . HIS A 1 228 ? 14.489 41.052 65.079 1.00 49.89 202 HIS A O 1
ATOM 1511 N N . ASP A 1 229 ? 13.446 42.057 66.766 1.00 44.88 203 ASP A N 1
ATOM 1512 C CA . ASP A 1 229 ? 14.597 42.892 67.037 1.00 48.89 203 ASP A CA 1
ATOM 1513 C C . ASP A 1 229 ? 15.761 42.097 67.575 1.00 45.41 203 ASP A C 1
ATOM 1514 O O . ASP A 1 229 ? 16.914 42.338 67.237 1.00 56.11 203 ASP A O 1
ATOM 1519 N N . VAL A 1 230 ? 15.443 41.119 68.399 1.00 50.64 204 VAL A N 1
ATOM 1520 C CA . VAL A 1 230 ? 16.411 40.569 69.320 1.00 47.32 204 VAL A CA 1
ATOM 1521 C C . VAL A 1 230 ? 16.907 39.219 68.868 1.00 42.17 204 VAL A C 1
ATOM 1522 O O . VAL A 1 230 ? 16.211 38.502 68.171 1.00 44.03 204 VAL A O 1
ATOM 1526 N N . ASP A 1 231 ? 18.139 38.899 69.228 1.00 44.53 205 ASP A N 1
ATOM 1527 C CA . ASP A 1 231 ? 18.697 37.599 68.907 1.00 50.42 205 ASP A CA 1
ATOM 1528 C C . ASP A 1 231 ? 18.036 36.488 69.711 1.00 48.93 205 ASP A C 1
ATOM 1529 O O . ASP A 1 231 ? 17.858 36.599 70.922 1.00 45.59 205 ASP A O 1
ATOM 1534 N N . VAL A 1 232 ? 17.678 35.409 69.030 1.00 51.62 206 VAL A N 1
ATOM 1535 C CA . VAL A 1 232 ? 16.992 34.299 69.679 1.00 48.26 206 VAL A CA 1
ATOM 1536 C C . VAL A 1 232 ? 17.788 33.015 69.681 1.00 46.12 206 VAL A C 1
ATOM 1537 O O . VAL A 1 232 ? 18.171 32.512 68.632 1.00 46.77 206 VAL A O 1
ATOM 1541 N N . TYR A 1 233 ? 18.016 32.471 70.863 1.00 43.38 207 TYR A N 1
ATOM 1542 C CA . TYR A 1 233 ? 18.629 31.165 70.955 1.00 44.38 207 TYR A CA 1
ATOM 1543 C C . TYR A 1 233 ? 17.574 30.124 71.319 1.00 45.97 207 TYR A C 1
ATOM 1544 O O . TYR A 1 233 ? 16.929 30.218 72.355 1.00 42.35 207 TYR A O 1
ATOM 1553 N N . LEU A 1 234 ? 17.396 29.134 70.458 1.00 39.10 208 LEU A N 1
ATOM 1554 C CA . LEU A 1 234 ? 16.442 28.071 70.713 1.00 34.87 208 LEU A CA 1
ATOM 1555 C C . LEU A 1 234 ? 17.173 26.821 71.174 1.00 32.85 208 LEU A C 1
ATOM 1556 O O . LEU A 1 234 ? 17.968 26.254 70.439 1.00 32.68 208 LEU A O 1
ATOM 1561 N N . VAL A 1 235 ? 16.897 26.378 72.391 1.00 34.05 209 VAL A N 1
ATOM 1562 C CA . VAL A 1 235 ? 17.703 25.325 72.996 1.00 38.25 209 VAL A CA 1
ATOM 1563 C C . VAL A 1 235 ? 16.891 24.137 73.492 1.00 29.25 209 VAL A C 1
ATOM 1564 O O . VAL A 1 235 ? 16.037 24.285 74.354 1.00 33.39 209 VAL A O 1
ATOM 1568 N N . ALA A 1 236 ? 17.182 22.959 72.951 1.00 26.82 210 ALA A N 1
ATOM 1569 C CA . ALA A 1 236 ? 16.560 21.713 73.379 1.00 23.72 210 ALA A CA 1
ATOM 1570 C C . ALA A 1 236 ? 17.532 20.981 74.264 1.00 29.07 210 ALA A C 1
ATOM 1571 O O . ALA A 1 236 ? 18.523 20.459 73.772 1.00 34.15 210 ALA A O 1
ATOM 1573 N N . THR A 1 237 ? 17.253 20.924 75.562 1.00 29.70 211 THR A N 1
ATOM 1574 C CA . THR A 1 237 ? 18.289 20.553 76.524 1.00 28.34 211 THR A CA 1
ATOM 1575 C C . THR A 1 237 ? 18.288 19.089 76.943 1.00 31.20 211 THR A C 1
ATOM 1576 O O . THR A 1 237 ? 17.382 18.334 76.609 1.00 28.79 211 THR A O 1
ATOM 1580 N N . VAL A 1 238 ? 19.301 18.714 77.719 1.00 38.04 212 VAL A N 1
ATOM 1581 C CA . VAL A 1 238 ? 19.482 17.335 78.177 1.00 39.47 212 VAL A CA 1
ATOM 1582 C C . VAL A 1 238 ? 19.447 17.230 79.700 1.00 40.30 212 VAL A C 1
ATOM 1583 O O . VAL A 1 238 ? 19.710 18.207 80.396 1.00 45.36 212 VAL A O 1
ATOM 1587 N N . GLN A 1 239 ? 19.109 16.048 80.207 1.00 36.75 213 GLN A N 1
ATOM 1588 C CA . GLN A 1 239 ? 19.266 15.724 81.624 1.00 38.68 213 GLN A CA 1
ATOM 1589 C C . GLN A 1 239 ? 18.589 16.707 82.587 1.00 40.98 213 GLN A C 1
ATOM 1590 O O . GLN A 1 239 ? 19.206 17.152 83.541 1.00 42.73 213 GLN A O 1
ATOM 1596 N N . GLU A 1 240 ? 17.337 17.067 82.322 1.00 38.46 214 GLU A N 1
ATOM 1597 C CA . GLU A 1 240 ? 16.566 17.909 83.237 1.00 38.49 214 GLU A CA 1
ATOM 1598 C C . GLU A 1 240 ? 15.907 17.132 84.369 1.00 42.69 214 GLU A C 1
ATOM 1599 O O . GLU A 1 240 ? 15.833 17.617 85.491 1.00 46.69 214 GLU A O 1
ATOM 1605 N N . GLU A 1 241 ? 15.397 15.942 84.069 1.00 45.80 215 GLU A N 1
ATOM 1606 C CA . GLU A 1 241 ? 14.716 15.116 85.069 1.00 42.98 215 GLU A CA 1
ATOM 1607 C C . GLU A 1 241 ? 15.672 14.713 86.185 1.00 46.32 215 GLU A C 1
ATOM 1608 O O . GLU A 1 241 ? 15.264 14.474 87.316 1.00 45.31 215 GLU A O 1
ATOM 1614 N N . VAL A 1 242 ? 16.954 14.681 85.845 1.00 46.18 216 VAL A N 1
ATOM 1615 C CA . VAL A 1 242 ? 18.045 14.395 86.768 1.00 45.86 216 VAL A CA 1
ATOM 1616 C C . VAL A 1 242 ? 18.515 15.698 87.426 1.00 43.95 216 VAL A C 1
ATOM 1617 O O . VAL A 1 242 ? 19.626 15.797 87.920 1.00 38.22 216 VAL A O 1
ATOM 1621 N N . GLY A 1 243 ? 17.647 16.703 87.385 1.00 47.51 217 GLY A N 1
ATOM 1622 C CA . GLY A 1 243 ? 17.888 17.981 88.033 1.00 49.30 217 GLY A CA 1
ATOM 1623 C C . GLY A 1 243 ? 18.617 19.097 87.315 1.00 49.41 217 GLY A C 1
ATOM 1624 O O . GLY A 1 243 ? 19.582 19.641 87.832 1.00 53.36 217 GLY A O 1
ATOM 1625 N N . LEU A 1 244 ? 18.137 19.418 86.112 1.00 53.48 218 LEU A N 1
ATOM 1626 C CA . LEU A 1 244 ? 18.436 20.670 85.400 1.00 55.11 218 LEU A CA 1
ATOM 1627 C C . LEU A 1 244 ? 19.885 20.823 84.960 1.00 52.44 218 LEU A C 1
ATOM 1628 O O . LEU A 1 244 ? 20.395 21.939 84.865 1.00 53.31 218 LEU A O 1
ATOM 1633 N N . LYS A 1 245 ? 20.537 19.705 84.672 1.00 47.28 219 LYS A N 1
ATOM 1634 C CA . LYS A 1 245 ? 21.960 19.720 84.384 1.00 43.61 219 LYS A CA 1
ATOM 1635 C C . LYS A 1 245 ? 22.281 20.390 83.048 1.00 50.55 219 LYS A C 1
ATOM 1636 O O . LYS A 1 245 ? 23.141 21.263 82.980 1.00 52.68 219 LYS A O 1
ATOM 1642 N N . GLY A 1 246 ? 21.573 20.004 81.995 1.00 50.80 220 GLY A N 1
ATOM 1643 C CA . GLY A 1 246 ? 21.835 20.534 80.669 1.00 45.41 220 GLY A CA 1
ATOM 1644 C C . GLY A 1 246 ? 21.548 22.009 80.528 1.00 45.43 220 GLY A C 1
ATOM 1645 O O . GLY A 1 246 ? 22.248 22.710 79.809 1.00 48.43 220 GLY A O 1
ATOM 1646 N N . ALA A 1 247 ? 20.513 22.477 81.214 1.00 47.06 221 ALA A N 1
ATOM 1647 C CA . ALA A 1 247 ? 20.117 23.877 81.155 1.00 46.17 221 ALA A CA 1
ATOM 1648 C C . ALA A 1 247 ? 21.114 24.751 81.906 1.00 55.69 221 ALA A C 1
ATOM 1649 O O . ALA A 1 247 ? 21.258 25.939 81.615 1.00 53.48 221 ALA A O 1
ATOM 1651 N N . LYS A 1 248 ? 21.802 24.157 82.875 1.00 59.05 222 LYS A N 1
ATOM 1652 C CA . LYS A 1 248 ? 22.810 24.882 83.633 1.00 58.57 222 LYS A CA 1
ATOM 1653 C C . LYS A 1 248 ? 23.982 25.242 82.726 1.00 57.81 222 LYS A C 1
ATOM 1654 O O . LYS A 1 248 ? 24.416 26.393 82.687 1.00 56.34 222 LYS A O 1
ATOM 1660 N N . THR A 1 249 ? 24.479 24.252 81.991 1.00 53.01 223 THR A N 1
ATOM 1661 C CA . THR A 1 249 ? 25.690 24.419 81.198 1.00 55.80 223 THR A CA 1
ATOM 1662 C C . THR A 1 249 ? 25.438 25.124 79.881 1.00 59.19 223 THR A C 1
ATOM 1663 O O . THR A 1 249 ? 26.269 25.894 79.412 1.00 61.49 223 THR A O 1
ATOM 1667 N N . SER A 1 250 ? 24.300 24.833 79.271 1.00 56.50 224 SER A N 1
ATOM 1668 C CA . SER A 1 250 ? 23.984 25.388 77.967 1.00 50.89 224 SER A CA 1
ATOM 1669 C C . SER A 1 250 ? 23.940 26.888 78.019 1.00 51.52 224 SER A C 1
ATOM 1670 O O . SER A 1 250 ? 24.427 27.563 77.123 1.00 52.47 224 SER A O 1
ATOM 1673 N N . ALA A 1 251 ? 23.346 27.402 79.085 1.00 51.83 225 ALA A N 1
ATOM 1674 C CA . ALA A 1 251 ? 23.129 28.830 79.234 1.00 48.49 225 ALA A CA 1
ATOM 1675 C C . ALA A 1 251 ? 24.404 29.599 79.538 1.00 52.23 225 ALA A C 1
ATOM 1676 O O . ALA A 1 251 ? 24.479 30.789 79.273 1.00 51.99 225 ALA A O 1
ATOM 1678 N N . TYR A 1 252 ? 25.403 28.919 80.093 1.00 58.86 226 TYR A N 1
ATOM 1679 C CA . TYR A 1 252 ? 26.637 29.575 80.526 1.00 56.56 226 TYR A CA 1
ATOM 1680 C C . TYR A 1 252 ? 27.401 30.187 79.367 1.00 55.31 226 TYR A C 1
ATOM 1681 O O . TYR A 1 252 ? 27.943 31.281 79.491 1.00 52.70 226 TYR A O 1
ATOM 1690 N N . GLY A 1 253 ? 27.443 29.472 78.247 1.00 52.87 227 GLY A N 1
ATOM 1691 C CA . GLY A 1 253 ? 28.199 29.905 77.088 1.00 59.19 227 GLY A CA 1
ATOM 1692 C C . GLY A 1 253 ? 27.452 30.884 76.204 1.00 59.35 227 GLY A C 1
ATOM 1693 O O . GLY A 1 253 ? 28.043 31.572 75.378 1.00 67.06 227 GLY A O 1
ATOM 1694 N N . ILE A 1 254 ? 26.144 30.956 76.386 1.00 55.14 228 ILE A N 1
ATOM 1695 C CA . ILE A 1 254 ? 25.294 31.743 75.511 1.00 53.23 228 ILE A CA 1
ATOM 1696 C C . ILE A 1 254 ? 25.044 33.131 76.068 1.00 51.13 228 ILE A C 1
ATOM 1697 O O . ILE A 1 254 ? 24.553 34.012 75.356 1.00 46.83 228 ILE A O 1
ATOM 1702 N N . SER A 1 255 ? 25.557 33.378 77.271 1.00 55.17 229 SER A N 1
ATOM 1703 C CA . SER A 1 255 ? 24.760 33.986 78.328 1.00 53.22 229 SER A CA 1
ATOM 1704 C C . SER A 1 255 ? 23.895 35.109 77.800 1.00 52.95 229 SER A C 1
ATOM 1705 O O . SER A 1 255 ? 24.403 36.136 77.360 1.00 52.03 229 SER A O 1
ATOM 1708 N N . PRO A 1 256 ? 22.569 34.905 77.854 1.00 56.22 230 PRO A N 1
ATOM 1709 C CA . PRO A 1 256 ? 21.585 35.845 77.340 1.00 51.08 230 PRO A CA 1
ATOM 1710 C C . PRO A 1 256 ? 21.079 36.765 78.426 1.00 51.46 230 PRO A C 1
ATOM 1711 O O . PRO A 1 256 ? 21.399 36.601 79.600 1.00 53.70 230 PRO A O 1
ATOM 1715 N N . ASP A 1 257 ? 20.257 37.718 78.032 1.00 48.70 231 ASP A N 1
ATOM 1716 C CA . ASP A 1 257 ? 19.739 38.664 78.982 1.00 47.68 231 ASP A CA 1
ATOM 1717 C C . ASP A 1 257 ? 18.534 38.081 79.672 1.00 43.14 231 ASP A C 1
ATOM 1718 O O . ASP A 1 257 ? 18.388 38.186 80.883 1.00 50.52 231 ASP A O 1
ATOM 1723 N N . VAL A 1 258 ? 17.685 37.445 78.880 1.00 41.37 232 VAL A N 1
ATOM 1724 C CA . VAL A 1 258 ? 16.379 36.993 79.323 1.00 40.24 232 VAL A CA 1
ATOM 1725 C C . VAL A 1 258 ? 16.143 35.588 78.790 1.00 37.56 232 VAL A C 1
ATOM 1726 O O . VAL A 1 258 ? 16.250 35.354 77.599 1.00 37.44 232 VAL A O 1
ATOM 1730 N N . ALA A 1 259 ? 15.835 34.646 79.667 1.00 36.91 233 ALA A N 1
ATOM 1731 C CA . ALA A 1 259 ? 15.653 33.269 79.235 1.00 30.50 233 ALA A CA 1
ATOM 1732 C C . ALA A 1 259 ? 14.215 32.859 79.465 1.00 29.92 233 ALA A C 1
ATOM 1733 O O . ALA A 1 259 ? 13.541 33.423 80.319 1.00 30.92 233 ALA A O 1
ATOM 1734 N N . LEU A 1 260 ? 13.744 31.884 78.692 1.00 29.59 234 LEU A N 1
ATOM 1735 C CA . LEU A 1 260 ? 12.391 31.354 78.859 1.00 30.70 234 LEU A CA 1
ATOM 1736 C C . LEU A 1 260 ? 12.372 29.834 78.865 1.00 32.99 234 LEU A C 1
ATOM 1737 O O . LEU A 1 260 ? 12.818 29.196 77.909 1.00 32.73 234 LEU A O 1
ATOM 1742 N N . ALA A 1 261 ? 11.849 29.255 79.941 1.00 29.57 235 ALA A N 1
ATOM 1743 C CA . ALA A 1 261 ? 11.695 27.810 80.016 1.00 27.41 235 ALA A CA 1
ATOM 1744 C C . ALA A 1 261 ? 10.297 27.385 79.571 1.00 28.12 235 ALA A C 1
ATOM 1745 O O . ALA A 1 261 ? 9.320 28.081 79.805 1.00 31.44 235 ALA A O 1
ATOM 1747 N N . ILE A 1 262 ? 10.211 26.250 78.897 1.00 22.50 236 ILE A N 1
ATOM 1748 C CA . ILE A 1 262 ? 8.932 25.660 78.567 1.00 21.82 236 ILE A CA 1
ATOM 1749 C C . ILE A 1 262 ? 8.933 24.249 79.107 1.00 27.44 236 ILE A C 1
ATOM 1750 O O . ILE A 1 262 ? 9.700 23.424 78.650 1.00 26.53 236 ILE A O 1
ATOM 1755 N N . ASP A 1 263 ? 8.086 23.981 80.092 1.00 26.69 237 ASP A N 1
ATOM 1756 C CA . ASP A 1 263 ? 8.044 22.685 80.742 1.00 24.67 237 ASP A CA 1
ATOM 1757 C C . ASP A 1 263 ? 6.594 22.350 80.950 1.00 26.00 237 ASP A C 1
ATOM 1758 O O . ASP A 1 263 ? 5.744 23.188 80.718 1.00 23.19 237 ASP A O 1
ATOM 1763 N N . VAL A 1 264 ? 6.294 21.117 81.334 1.00 26.69 238 VAL A N 1
ATOM 1764 C CA . VAL A 1 264 ? 4.947 20.804 81.794 1.00 23.26 238 VAL A CA 1
ATOM 1765 C C . VAL A 1 264 ? 4.777 21.204 83.237 1.00 22.08 238 VAL A C 1
ATOM 1766 O O . VAL A 1 264 ? 5.739 21.359 83.964 1.00 25.21 238 VAL A O 1
ATOM 1770 N N . THR A 1 265 ? 3.539 21.402 83.644 1.00 23.49 239 THR A N 1
ATOM 1771 C CA . THR A 1 265 ? 3.270 21.619 85.041 1.00 22.25 239 THR A CA 1
ATOM 1772 C C . THR A 1 265 ? 2.051 20.817 85.455 1.00 25.17 239 THR A C 1
ATOM 1773 O O . THR A 1 265 ? 1.216 20.465 84.631 1.00 28.48 239 THR A O 1
ATOM 1777 N N . ILE A 1 266 ? 1.981 20.524 86.747 1.00 27.78 240 ILE A N 1
ATOM 1778 C CA . ILE A 1 266 ? 0.927 19.720 87.341 1.00 21.82 240 ILE A CA 1
ATOM 1779 C C . ILE A 1 266 ? -0.445 20.308 87.108 1.00 21.82 240 ILE A C 1
ATOM 1780 O O . ILE A 1 266 ? -0.640 21.497 87.291 1.00 21.82 240 ILE A O 1
ATOM 1785 N N . ALA A 1 267 ? -1.377 19.452 86.686 1.00 22.02 241 ALA A N 1
ATOM 1786 C CA . ALA A 1 267 ? -2.809 19.736 86.699 1.00 21.82 241 ALA A CA 1
ATOM 1787 C C . ALA A 1 267 ? -3.562 18.658 87.474 1.00 21.82 241 ALA A C 1
ATOM 1788 O O . ALA A 1 267 ? -3.601 17.523 87.057 1.00 23.33 241 ALA A O 1
ATOM 1790 N N . SER A 1 268 ? -4.134 19.028 88.612 1.00 21.82 242 SER A N 1
ATOM 1791 C CA . SER A 1 268 ? -4.867 18.121 89.499 1.00 21.82 242 SER A CA 1
ATOM 1792 C C . SER A 1 268 ? -6.369 18.122 89.328 1.00 21.82 242 SER A C 1
ATOM 1793 O O . SER A 1 268 ? -7.060 17.626 90.188 1.00 21.82 242 SER A O 1
ATOM 1796 N N . ASP A 1 269 ? -6.884 18.723 88.263 1.00 21.82 243 ASP A N 1
ATOM 1797 C CA . ASP A 1 269 ? -8.325 18.928 88.093 1.00 21.82 243 ASP A CA 1
ATOM 1798 C C . ASP A 1 269 ? -9.119 17.625 87.931 1.00 21.82 243 ASP A C 1
ATOM 1799 O O . ASP A 1 269 ? -10.188 17.603 87.350 1.00 22.60 243 ASP A O 1
ATOM 1804 N N . VAL A 1 270 ? -8.492 16.521 88.281 1.00 21.82 244 VAL A N 1
ATOM 1805 C CA . VAL A 1 270 ? -9.162 15.244 88.521 1.00 24.37 244 VAL A CA 1
ATOM 1806 C C . VAL A 1 270 ? -10.129 15.186 89.742 1.00 21.82 244 VAL A C 1
ATOM 1807 O O . VAL A 1 270 ? -10.186 16.103 90.545 1.00 21.82 244 VAL A O 1
ATOM 1811 N N . PRO A 1 271 ? -10.943 14.123 89.838 1.00 21.82 245 PRO A N 1
ATOM 1812 C CA . PRO A 1 271 ? -11.853 13.889 90.968 1.00 21.89 245 PRO A CA 1
ATOM 1813 C C . PRO A 1 271 ? -11.209 13.557 92.302 1.00 21.82 245 PRO A C 1
ATOM 1814 O O . PRO A 1 271 ? -10.146 12.959 92.357 1.00 23.67 245 PRO A O 1
ATOM 1818 N N . GLY A 1 272 ? -11.889 13.922 93.382 1.00 21.82 246 GLY A N 1
ATOM 1819 C CA . GLY A 1 272 ? -11.381 13.675 94.719 1.00 25.01 246 GLY A CA 1
ATOM 1820 C C . GLY A 1 272 ? -10.319 14.658 95.155 1.00 21.82 246 GLY A C 1
ATOM 1821 O O . GLY A 1 272 ? -9.633 14.454 96.140 1.00 21.82 246 GLY A O 1
ATOM 1822 N N . VAL A 1 273 ? -10.177 15.720 94.382 1.00 21.82 247 VAL A N 1
ATOM 1823 C CA . VAL A 1 273 ? -9.281 16.798 94.710 1.00 21.82 247 VAL A CA 1
ATOM 1824 C C . VAL A 1 273 ? -10.088 18.071 94.708 1.00 21.82 247 VAL A C 1
ATOM 1825 O O . VAL A 1 273 ? -10.933 18.267 93.853 1.00 21.82 247 VAL A O 1
ATOM 1829 N N . ALA A 1 274 ? -9.825 18.923 95.690 1.00 21.82 248 ALA A N 1
ATOM 1830 C CA . ALA A 1 274 ? -10.502 20.183 95.833 1.00 21.82 248 ALA A CA 1
ATOM 1831 C C . ALA A 1 274 ? -9.968 21.191 94.847 1.00 24.29 248 ALA A C 1
ATOM 1832 O O . ALA A 1 274 ? -8.820 21.124 94.436 1.00 28.83 248 ALA A O 1
ATOM 1834 N N . LYS A 1 275 ? -10.808 22.149 94.491 1.00 22.60 249 LYS A N 1
ATOM 1835 C CA . LYS A 1 275 ? -10.473 23.128 93.478 1.00 21.82 249 LYS A CA 1
ATOM 1836 C C . LYS A 1 275 ? -9.292 23.989 93.899 1.00 21.82 249 LYS A C 1
ATOM 1837 O O . LYS A 1 275 ? -8.684 24.652 93.085 1.00 23.95 249 LYS A O 1
ATOM 1843 N N . SER A 1 276 ? -8.944 23.961 95.170 1.00 21.82 250 SER A N 1
ATOM 1844 C CA . SER A 1 276 ? -7.814 24.738 95.633 1.00 21.82 250 SER A CA 1
ATOM 1845 C C . SER A 1 276 ? -6.504 24.045 95.357 1.00 21.82 250 SER A C 1
ATOM 1846 O O . SER A 1 276 ? -5.457 24.671 95.339 1.00 21.82 250 SER A O 1
ATOM 1849 N N . GLU A 1 277 ? -6.562 22.734 95.194 1.00 21.82 251 GLU A N 1
ATOM 1850 C CA . GLU A 1 277 ? -5.374 21.956 94.909 1.00 24.00 251 GLU A CA 1
ATOM 1851 C C . GLU A 1 277 ? -5.182 21.520 93.453 1.00 24.33 251 GLU A C 1
ATOM 1852 O O . GLU A 1 277 ? -4.254 20.789 93.153 1.00 25.53 251 GLU A O 1
ATOM 1858 N N . TRP A 1 278 ? -6.056 21.947 92.555 1.00 21.82 252 TRP A N 1
ATOM 1859 C CA . TRP A 1 278 ? -5.898 21.663 91.135 1.00 21.82 252 TRP A CA 1
ATOM 1860 C C . TRP A 1 278 ? -4.601 22.194 90.541 1.00 22.22 252 TRP A C 1
ATOM 1861 O O . TRP A 1 278 ? -3.936 21.519 89.774 1.00 24.16 252 TRP A O 1
ATOM 1872 N N . PHE A 1 279 ? -4.299 23.438 90.881 1.00 24.09 253 PHE A N 1
ATOM 1873 C CA . PHE A 1 279 ? -3.147 24.233 90.442 1.00 22.24 253 PHE A CA 1
ATOM 1874 C C . PHE A 1 279 ? -3.226 24.715 88.998 1.00 26.21 253 PHE A C 1
ATOM 1875 O O . PHE A 1 279 ? -2.827 25.835 88.724 1.00 34.45 253 PHE A O 1
ATOM 1883 N N . THR A 1 280 ? -3.864 23.951 88.116 1.00 22.61 254 THR A N 1
ATOM 1884 C CA . THR A 1 280 ? -4.093 24.344 86.717 1.00 22.24 254 THR A CA 1
ATOM 1885 C C . THR A 1 280 ? -5.220 23.507 86.194 1.00 22.24 254 THR A C 1
ATOM 1886 O O . THR A 1 280 ? -5.572 22.520 86.797 1.00 28.78 254 THR A O 1
ATOM 1890 N N . ARG A 1 281 ? -5.787 23.883 85.065 1.00 21.82 255 ARG A N 1
ATOM 1891 C CA . ARG A 1 281 ? -6.809 23.065 84.456 1.00 21.82 255 ARG A CA 1
ATOM 1892 C C . ARG A 1 281 ? -6.436 22.772 83.018 1.00 21.82 255 ARG A C 1
ATOM 1893 O O . ARG A 1 281 ? -5.858 23.603 82.363 1.00 21.82 255 ARG A O 1
ATOM 1901 N N . LEU A 1 282 ? -6.737 21.583 82.527 1.00 21.82 256 LEU A N 1
ATOM 1902 C CA . LEU A 1 282 ? -6.504 21.292 81.121 1.00 21.82 256 LEU A CA 1
ATOM 1903 C C . LEU A 1 282 ? -7.413 22.132 80.243 1.00 21.82 256 LEU A C 1
ATOM 1904 O O . LEU A 1 282 ? -8.615 22.208 80.473 1.00 21.82 256 LEU A O 1
ATOM 1909 N N . GLY A 1 283 ? -6.831 22.752 79.227 1.00 21.87 257 GLY A N 1
ATOM 1910 C CA . GLY A 1 283 ? -7.609 23.482 78.253 1.00 21.82 257 GLY A CA 1
ATOM 1911 C C . GLY A 1 283 ? -7.863 24.913 78.647 1.00 21.82 257 GLY A C 1
ATOM 1912 O O . GLY A 1 283 ? -8.609 25.607 77.984 1.00 24.07 257 GLY A O 1
ATOM 1913 N N . TYR A 1 284 ? -7.267 25.347 79.746 1.00 21.82 258 TYR A N 1
ATOM 1914 C CA . TYR A 1 284 ? -7.409 26.721 80.188 1.00 21.82 258 TYR A CA 1
ATOM 1915 C C . TYR A 1 284 ? -6.227 27.607 79.834 1.00 21.82 258 TYR A C 1
ATOM 1916 O O . TYR A 1 284 ? -6.173 28.765 80.224 1.00 23.70 258 TYR A O 1
ATOM 1925 N N . GLY A 1 285 ? -5.273 27.063 79.102 1.00 21.82 259 GLY A N 1
ATOM 1926 C CA . GLY A 1 285 ? -4.202 27.873 78.571 1.00 21.82 259 GLY A CA 1
ATOM 1927 C C . GLY A 1 285 ? -2.904 27.628 79.286 1.00 21.82 259 GLY A C 1
ATOM 1928 O O . GLY A 1 285 ? -2.890 27.113 80.383 1.00 26.19 259 GLY A O 1
ATOM 1929 N N . PRO A 1 286 ? -1.796 28.009 78.666 1.00 21.82 260 PRO A N 1
ATOM 1930 C CA . PRO A 1 286 ? -0.500 27.821 79.291 1.00 21.82 260 PRO A CA 1
ATOM 1931 C C . PRO A 1 286 ? -0.427 28.543 80.617 1.00 28.06 260 PRO A C 1
ATOM 1932 O O . PRO A 1 286 ? -1.180 29.475 80.867 1.00 27.48 260 PRO A O 1
ATOM 1936 N N . ALA A 1 287 ? 0.482 28.104 81.469 1.00 35.62 261 ALA A N 1
ATOM 1937 C CA . ALA A 1 287 ? 0.606 28.675 82.785 1.00 29.87 261 ALA A CA 1
ATOM 1938 C C . ALA A 1 287 ? 1.872 29.480 82.884 1.00 35.42 261 ALA A C 1
ATOM 1939 O O . ALA A 1 287 ? 2.977 28.941 82.883 1.00 37.97 261 ALA A O 1
ATOM 1941 N N . ILE A 1 288 ? 1.699 30.785 82.964 1.00 28.34 262 ILE A N 1
ATOM 1942 C CA . ILE A 1 288 ? 2.790 31.680 83.271 1.00 26.80 262 ILE A CA 1
ATOM 1943 C C . ILE A 1 288 ? 3.185 31.514 84.723 1.00 27.91 262 ILE A C 1
ATOM 1944 O O . ILE A 1 288 ? 2.363 31.670 85.603 1.00 29.35 262 ILE A O 1
ATOM 1949 N N . LYS A 1 289 ? 4.449 31.206 84.971 1.00 27.09 263 LYS A N 1
ATOM 1950 C CA . LYS A 1 289 ? 4.884 30.829 86.304 1.00 28.35 263 LYS A CA 1
ATOM 1951 C C . LYS A 1 289 ? 5.218 31.992 87.192 1.00 26.23 263 LYS A C 1
ATOM 1952 O O . LYS A 1 289 ? 6.080 32.778 86.872 1.00 31.82 263 LYS A O 1
ATOM 1958 N N . ILE A 1 290 ? 4.510 32.127 88.298 1.00 23.01 264 ILE A N 1
ATOM 1959 C CA . ILE A 1 290 ? 4.968 32.991 89.376 1.00 37.81 264 ILE A CA 1
ATOM 1960 C C . ILE A 1 290 ? 5.921 32.344 90.390 1.00 47.01 264 ILE A C 1
ATOM 1961 O O . ILE A 1 290 ? 6.893 32.966 90.807 1.00 47.17 264 ILE A O 1
ATOM 1966 N N . VAL A 1 291 ? 5.608 31.122 90.820 1.00 48.33 265 VAL A N 1
ATOM 1967 C CA . VAL A 1 291 ? 6.445 30.397 91.777 1.00 49.16 265 VAL A CA 1
ATOM 1968 C C . VAL A 1 291 ? 6.281 28.865 91.707 1.00 62.73 265 VAL A C 1
ATOM 1969 O O . VAL A 1 291 ? 5.173 28.360 91.488 1.00 56.59 265 VAL A O 1
ATOM 1973 N N . ASP A 1 292 ? 7.364 28.119 91.933 1.00 57.59 266 ASP A N 1
ATOM 1974 C CA . ASP A 1 292 ? 7.263 26.664 91.973 1.00 51.23 266 ASP A CA 1
ATOM 1975 C C . ASP A 1 292 ? 8.224 25.992 92.961 1.00 63.63 266 ASP A C 1
ATOM 1976 O O . ASP A 1 292 ? 9.324 26.487 93.210 1.00 60.33 266 ASP A O 1
ATOM 1981 N N . GLY A 1 293 ? 7.778 24.862 93.517 1.00 79.38 267 GLY A N 1
ATOM 1982 C CA . GLY A 1 293 ? 8.591 23.959 94.324 1.00 63.52 267 GLY A CA 1
ATOM 1983 C C . GLY A 1 293 ? 8.809 24.290 95.792 1.00 63.89 267 GLY A C 1
ATOM 1984 O O . GLY A 1 293 ? 8.492 25.386 96.230 1.00 66.75 267 GLY A O 1
ATOM 1985 N N . ARG A 1 294 ? 9.222 23.284 96.562 1.00 62.07 268 ARG A N 1
ATOM 1986 C CA . ARG A 1 294 ? 10.233 23.422 97.625 1.00 69.32 268 ARG A CA 1
ATOM 1987 C C . ARG A 1 294 ? 10.145 24.640 98.565 1.00 64.35 268 ARG A C 1
ATOM 1988 O O . ARG A 1 294 ? 11.152 25.321 98.763 1.00 79.14 268 ARG A O 1
ATOM 1996 N N . ASN A 1 295 ? 8.984 24.926 99.149 1.00 57.39 269 ASN A N 1
ATOM 1997 C CA . ASN A 1 295 ? 8.839 26.157 99.943 1.00 58.16 269 ASN A CA 1
ATOM 1998 C C . ASN A 1 295 ? 9.273 27.387 99.135 1.00 65.87 269 ASN A C 1
ATOM 1999 O O . ASN A 1 295 ? 10.119 28.166 99.592 1.00 62.27 269 ASN A O 1
ATOM 2004 N N . ALA A 1 296 ? 8.683 27.556 97.951 1.00 72.42 270 ALA A N 1
ATOM 2005 C CA . ALA A 1 296 ? 9.281 28.329 96.858 1.00 70.22 270 ALA A CA 1
ATOM 2006 C C . ALA A 1 296 ? 10.662 27.730 96.535 1.00 70.11 270 ALA A C 1
ATOM 2007 O O . ALA A 1 296 ? 10.820 26.521 96.506 1.00 68.78 270 ALA A O 1
ATOM 2009 N N . GLY A 1 297 ? 11.660 28.546 96.243 1.00 65.11 271 GLY A N 1
ATOM 2010 C CA . GLY A 1 297 ? 13.013 28.019 96.187 1.00 64.76 271 GLY A CA 1
ATOM 2011 C C . GLY A 1 297 ? 13.431 27.246 94.945 1.00 64.55 271 GLY A C 1
ATOM 2012 O O . GLY A 1 297 ? 14.626 27.079 94.706 1.00 58.91 271 GLY A O 1
ATOM 2013 N N . GLY A 1 298 ? 12.479 26.724 94.176 1.00 64.47 272 GLY A N 1
ATOM 2014 C CA . GLY A 1 298 ? 12.818 26.262 92.845 1.00 63.57 272 GLY A CA 1
ATOM 2015 C C . GLY A 1 298 ? 13.030 27.435 91.905 1.00 63.43 272 GLY A C 1
ATOM 2016 O O . GLY A 1 298 ? 14.140 27.704 91.445 1.00 55.43 272 GLY A O 1
ATOM 2017 N N . LEU A 1 299 ? 11.952 28.168 91.652 1.00 66.29 273 LEU A N 1
ATOM 2018 C CA . LEU A 1 299 ? 12.047 29.471 91.013 1.00 66.89 273 LEU A CA 1
ATOM 2019 C C . LEU A 1 299 ? 10.940 30.403 91.480 1.00 64.38 273 LEU A C 1
ATOM 2020 O O . LEU A 1 299 ? 9.772 30.034 91.477 1.00 64.46 273 LEU A O 1
ATOM 2025 N N . ILE A 1 300 ? 11.297 31.625 91.844 1.00 63.55 274 ILE A N 1
ATOM 2026 C CA . ILE A 1 300 ? 10.311 32.687 91.829 1.00 67.76 274 ILE A CA 1
ATOM 2027 C C . ILE A 1 300 ? 10.699 33.536 90.622 1.00 75.55 274 ILE A C 1
ATOM 2028 O O . ILE A 1 300 ? 11.705 34.251 90.647 1.00 75.56 274 ILE A O 1
ATOM 2033 N N . ALA A 1 301 ? 9.896 33.439 89.566 1.00 65.33 275 ALA A N 1
ATOM 2034 C CA . ALA A 1 301 ? 10.254 33.983 88.266 1.00 64.64 275 ALA A CA 1
ATOM 2035 C C . ALA A 1 301 ? 10.450 35.485 88.341 1.00 72.26 275 ALA A C 1
ATOM 2036 O O . ALA A 1 301 ? 9.820 36.149 89.163 1.00 72.95 275 ALA A O 1
ATOM 2038 N N . HIS A 1 302 ? 11.342 36.013 87.505 1.00 65.29 276 HIS A N 1
ATOM 2039 C CA . HIS A 1 302 ? 11.600 37.446 87.490 1.00 56.72 276 HIS A CA 1
ATOM 2040 C C . HIS A 1 302 ? 10.296 38.148 87.178 1.00 52.23 276 HIS A C 1
ATOM 2041 O O . HIS A 1 302 ? 9.723 37.935 86.117 1.00 49.90 276 HIS A O 1
ATOM 2048 N N . PRO A 1 303 ? 9.808 38.967 88.115 1.00 46.34 277 PRO A N 1
ATOM 2049 C CA . PRO A 1 303 ? 8.472 39.559 87.992 1.00 49.34 277 PRO A CA 1
ATOM 2050 C C . PRO A 1 303 ? 8.295 40.350 86.707 1.00 46.80 277 PRO A C 1
ATOM 2051 O O . PRO A 1 303 ? 7.204 40.394 86.150 1.00 42.45 277 PRO A O 1
ATOM 2055 N N . LYS A 1 304 ? 9.378 40.942 86.225 1.00 51.59 278 LYS A N 1
ATOM 2056 C CA . LYS A 1 304 ? 9.299 41.794 85.056 1.00 46.96 278 LYS A CA 1
ATOM 2057 C C . LYS A 1 304 ? 9.112 40.959 83.800 1.00 43.43 278 LYS A C 1
ATOM 2058 O O . LYS A 1 304 ? 8.422 41.376 82.884 1.00 42.07 278 LYS A O 1
ATOM 2064 N N . VAL A 1 305 ? 9.707 39.774 83.767 1.00 40.21 279 VAL A N 1
ATOM 2065 C CA . VAL A 1 305 ? 9.439 38.820 82.694 1.00 35.19 279 VAL A CA 1
ATOM 2066 C C . VAL A 1 305 ? 8.057 38.210 82.871 1.00 35.87 279 VAL A C 1
ATOM 2067 O O . VAL A 1 305 ? 7.350 37.927 81.908 1.00 27.71 279 VAL A O 1
ATOM 2071 N N . GLY A 1 306 ? 7.676 38.020 84.124 1.00 37.66 280 GLY A N 1
ATOM 2072 C CA . GLY A 1 306 ? 6.368 37.497 84.446 1.00 35.21 280 GLY A CA 1
ATOM 2073 C C . GLY A 1 306 ? 5.317 38.495 84.051 1.00 34.43 280 GLY A C 1
ATOM 2074 O O . GLY A 1 306 ? 4.349 38.157 83.393 1.00 33.52 280 GLY A O 1
ATOM 2075 N N . GLU A 1 307 ? 5.525 39.740 84.448 1.00 40.31 281 GLU A N 1
ATOM 2076 C CA . GLU A 1 307 ? 4.614 40.824 84.113 1.00 45.54 281 GLU A CA 1
ATOM 2077 C C . GLU A 1 307 ? 4.453 40.948 82.607 1.00 38.30 281 GLU A C 1
ATOM 2078 O O . GLU A 1 307 ? 3.346 41.086 82.088 1.00 33.40 281 GLU A O 1
ATOM 2084 N N . PHE A 1 308 ? 5.585 40.876 81.920 1.00 40.44 282 PHE A N 1
ATOM 2085 C CA . PHE A 1 308 ? 5.645 40.975 80.473 1.00 36.63 282 PHE A CA 1
ATOM 2086 C C . PHE A 1 308 ? 4.772 39.928 79.825 1.00 34.11 282 PHE A C 1
ATOM 2087 O O . PHE A 1 308 ? 3.883 40.245 79.041 1.00 31.01 282 PHE A O 1
ATOM 2095 N N . LEU A 1 309 ? 5.031 38.676 80.166 1.00 32.03 283 LEU A N 1
ATOM 2096 C CA . LEU A 1 309 ? 4.289 37.567 79.608 1.00 25.77 283 LEU A CA 1
ATOM 2097 C C . LEU A 1 309 ? 2.791 37.731 79.772 1.00 29.39 283 LEU A C 1
ATOM 2098 O O . LEU A 1 309 ? 2.024 37.436 78.865 1.00 27.56 283 LEU A O 1
ATOM 2103 N N . VAL A 1 310 ? 2.371 38.212 80.932 1.00 29.25 284 VAL A N 1
ATOM 2104 C CA . VAL A 1 310 ? 0.951 38.350 81.199 1.00 27.72 284 VAL A CA 1
ATOM 2105 C C . VAL A 1 310 ? 0.308 39.416 80.324 1.00 35.41 284 VAL A C 1
ATOM 2106 O O . VAL A 1 310 ? -0.669 39.140 79.627 1.00 35.64 284 VAL A O 1
ATOM 2110 N N . SER A 1 311 ? 0.867 40.625 80.352 1.00 35.45 285 SER A N 1
ATOM 2111 C CA . SER A 1 311 ? 0.335 41.733 79.571 1.00 37.57 285 SER A CA 1
ATOM 2112 C C . SER A 1 311 ? 0.288 41.406 78.078 1.00 38.34 285 SER A C 1
ATOM 2113 O O . SER A 1 311 ? -0.639 41.810 77.383 1.00 41.33 285 SER A O 1
ATOM 2116 N N . ILE A 1 312 ? 1.283 40.679 77.584 1.00 33.60 286 ILE A N 1
ATOM 2117 C CA . ILE A 1 312 ? 1.275 40.242 76.193 1.00 31.96 286 ILE A CA 1
ATOM 2118 C C . ILE A 1 312 ? 0.116 39.321 75.906 1.00 29.96 286 ILE A C 1
ATOM 2119 O O . ILE A 1 312 ? -0.641 39.519 74.967 1.00 28.99 286 ILE A O 1
ATOM 2124 N N . ALA A 1 313 ? -0.002 38.294 76.726 1.00 23.61 287 ALA A N 1
ATOM 2125 C CA . ALA A 1 313 ? -1.047 37.305 76.550 1.00 35.73 287 ALA A CA 1
ATOM 2126 C C . ALA A 1 313 ? -2.397 37.976 76.566 1.00 34.22 287 ALA A C 1
ATOM 2127 O O . ALA A 1 313 ? -3.263 37.701 75.735 1.00 29.62 287 ALA A O 1
ATOM 2129 N N . GLU A 1 314 ? -2.544 38.876 77.529 1.00 35.99 288 GLU A N 1
ATOM 2130 C CA . GLU A 1 314 ? -3.784 39.585 77.748 1.00 35.50 288 GLU A CA 1
ATOM 2131 C C . GLU A 1 314 ? -4.164 40.402 76.531 1.00 34.07 288 GLU A C 1
ATOM 2132 O O . GLU A 1 314 ? -5.217 40.207 75.948 1.00 30.94 288 GLU A O 1
ATOM 2138 N N . LYS A 1 315 ? -3.270 41.298 76.139 1.00 36.68 289 LYS A N 1
ATOM 2139 C CA . LYS A 1 315 ? -3.505 42.196 75.020 1.00 34.71 289 LYS A CA 1
ATOM 2140 C C . LYS A 1 315 ? -3.707 41.403 73.732 1.00 35.83 289 LYS A C 1
ATOM 2141 O O . LYS A 1 315 ? -4.418 41.844 72.837 1.00 38.69 289 LYS A O 1
ATOM 2147 N N . LYS A 1 316 ? -3.089 40.230 73.645 1.00 31.47 290 LYS A N 1
ATOM 2148 C CA . LYS A 1 316 ? -3.236 39.383 72.472 1.00 29.32 290 LYS A CA 1
ATOM 2149 C C . LYS A 1 316 ? -4.337 38.357 72.687 1.00 31.28 290 LYS A C 1
ATOM 2150 O O . LYS A 1 316 ? -4.514 37.451 71.877 1.00 27.55 290 LYS A O 1
ATOM 2156 N N . ARG A 1 317 ? -5.050 38.500 73.802 1.00 28.96 291 ARG A N 1
ATOM 2157 C CA . ARG A 1 317 ? -6.196 37.655 74.143 1.00 29.01 291 ARG A CA 1
ATOM 2158 C C . ARG A 1 317 ? -5.889 36.190 73.961 1.00 32.42 291 ARG A C 1
ATOM 2159 O O . ARG A 1 317 ? -6.657 35.452 73.348 1.00 29.85 291 ARG A O 1
ATOM 2167 N N . ILE A 1 318 ? -4.734 35.797 74.470 1.00 32.92 292 ILE A N 1
ATOM 2168 C CA . ILE A 1 318 ? -4.358 34.405 74.582 1.00 25.54 292 ILE A CA 1
ATOM 2169 C C . ILE A 1 318 ? -4.767 33.951 75.959 1.00 27.98 292 ILE A C 1
ATOM 2170 O O . ILE A 1 318 ? -4.514 34.654 76.934 1.00 36.53 292 ILE A O 1
ATOM 2175 N N . PRO A 1 319 ? -5.443 32.804 76.061 1.00 26.24 293 PRO A N 1
ATOM 2176 C CA . PRO A 1 319 ? -5.888 32.416 77.403 1.00 26.59 293 PRO A CA 1
ATOM 2177 C C . PRO A 1 319 ? -4.705 31.908 78.183 1.00 24.55 293 PRO A C 1
ATOM 2178 O O . PRO A 1 319 ? -3.817 31.312 77.594 1.00 27.56 293 PRO A O 1
ATOM 2182 N N . TYR A 1 320 ? -4.667 32.138 79.479 1.00 21.82 294 TYR A N 1
ATOM 2183 C CA . TYR A 1 320 ? -3.498 31.747 80.225 1.00 21.82 294 TYR A CA 1
ATOM 2184 C C . TYR A 1 320 ? -3.845 31.486 81.658 1.00 22.58 294 TYR A C 1
ATOM 2185 O O . TYR A 1 320 ? -4.921 31.835 82.121 1.00 28.87 294 TYR A O 1
ATOM 2194 N N . GLN A 1 321 ? -2.927 30.848 82.361 1.00 22.25 295 GLN A N 1
ATOM 2195 C CA . GLN A 1 321 ? -3.119 30.586 83.763 1.00 21.82 295 GLN A CA 1
ATOM 2196 C C . GLN A 1 321 ? -1.910 31.041 84.527 1.00 21.82 295 GLN A C 1
ATOM 2197 O O . GLN A 1 321 ? -0.845 31.170 83.967 1.00 28.78 295 GLN A O 1
ATOM 2203 N N . LEU A 1 322 ? -2.075 31.281 85.814 1.00 26.19 296 LEU A N 1
ATOM 2204 C CA . LEU A 1 322 ? -0.954 31.608 86.675 1.00 26.63 296 LEU A CA 1
ATOM 2205 C C . LEU A 1 322 ? -0.449 30.358 87.380 1.00 31.15 296 LEU A C 1
ATOM 2206 O O . LEU A 1 322 ? -1.191 29.712 88.106 1.00 33.61 296 LEU A O 1
ATOM 2211 N N . ASP A 1 323 ? 0.820 30.027 87.191 1.00 33.36 297 ASP A N 1
ATOM 2212 C CA . ASP A 1 323 ? 1.368 28.847 87.823 1.00 36.15 297 ASP A CA 1
ATOM 2213 C C . ASP A 1 323 ? 1.968 29.248 89.160 1.00 37.90 297 ASP A C 1
ATOM 2214 O O . ASP A 1 323 ? 3.053 29.819 89.228 1.00 35.26 297 ASP A O 1
ATOM 2219 N N . VAL A 1 324 ? 1.257 28.903 90.226 1.00 44.47 298 VAL A N 1
ATOM 2220 C CA . VAL A 1 324 ? 1.713 29.095 91.595 1.00 43.03 298 VAL A CA 1
ATOM 2221 C C . VAL A 1 324 ? 1.698 27.718 92.203 1.00 43.31 298 VAL A C 1
ATOM 2222 O O . VAL A 1 324 ? 0.623 27.187 92.462 1.00 40.62 298 VAL A O 1
ATOM 2226 N N . ILE A 1 325 ? 2.862 27.122 92.445 1.00 46.89 299 ILE A N 1
ATOM 2227 C CA . ILE A 1 325 ? 2.853 25.715 92.834 1.00 47.35 299 ILE A CA 1
ATOM 2228 C C . ILE A 1 325 ? 3.808 25.419 93.986 1.00 57.95 299 ILE A C 1
ATOM 2229 O O . ILE A 1 325 ? 4.805 26.121 94.188 1.00 57.06 299 ILE A O 1
ATOM 2234 N N . SER A 1 326 ? 3.449 24.411 94.780 1.00 60.91 300 SER A N 1
ATOM 2235 C CA . SER A 1 326 ? 4.235 24.005 95.948 1.00 58.52 300 SER A CA 1
ATOM 2236 C C . SER A 1 326 ? 5.151 22.797 95.711 1.00 58.92 300 SER A C 1
ATOM 2237 O O . SER A 1 326 ? 5.792 22.321 96.642 1.00 70.39 300 SER A O 1
ATOM 2240 N N . GLY A 1 327 ? 5.208 22.297 94.482 1.00 60.26 301 GLY A N 1
ATOM 2241 C CA . GLY A 1 327 ? 6.126 21.219 94.164 1.00 61.29 301 GLY A CA 1
ATOM 2242 C C . GLY A 1 327 ? 6.604 21.234 92.726 1.00 63.14 301 GLY A C 1
ATOM 2243 O O . GLY A 1 327 ? 5.951 21.796 91.849 1.00 65.65 301 GLY A O 1
ATOM 2244 N N . GLY A 1 328 ? 7.749 20.609 92.480 1.00 64.26 302 GLY A N 1
ATOM 2245 C CA . GLY A 1 328 ? 8.308 20.546 91.140 1.00 78.88 302 GLY A CA 1
ATOM 2246 C C . GLY A 1 328 ? 9.033 21.809 90.705 1.00 79.34 302 GLY A C 1
ATOM 2247 O O . GLY A 1 328 ? 8.812 22.878 91.266 1.00 75.07 302 GLY A O 1
ATOM 2248 N N . THR A 1 329 ? 9.909 21.681 89.709 1.00 73.40 303 THR A N 1
ATOM 2249 C CA . THR A 1 329 ? 10.648 22.821 89.169 1.00 75.07 303 THR A CA 1
ATOM 2250 C C . THR A 1 329 ? 11.111 22.554 87.731 1.00 72.11 303 THR A C 1
ATOM 2251 O O . THR A 1 329 ? 11.204 21.404 87.302 1.00 69.94 303 THR A O 1
ATOM 2255 N N . THR A 1 330 ? 11.410 23.619 86.994 1.00 85.77 304 THR A N 1
ATOM 2256 C CA . THR A 1 330 ? 11.815 23.505 85.598 1.00 77.83 304 THR A CA 1
ATOM 2257 C C . THR A 1 330 ? 13.242 24.021 85.377 1.00 68.95 304 THR A C 1
ATOM 2258 O O . THR A 1 330 ? 13.934 24.384 86.329 1.00 66.86 304 THR A O 1
ATOM 2262 N N . ASP A 1 331 ? 13.665 24.038 84.115 1.00 64.46 305 ASP A N 1
ATOM 2263 C CA . ASP A 1 331 ? 14.986 24.516 83.705 1.00 54.23 305 ASP A CA 1
ATOM 2264 C C . ASP A 1 331 ? 15.323 25.890 84.270 1.00 56.15 305 ASP A C 1
ATOM 2265 O O . ASP A 1 331 ? 16.477 26.181 84.591 1.00 56.75 305 ASP A O 1
ATOM 2270 N N . ALA A 1 332 ? 14.304 26.734 84.381 1.00 59.47 306 ALA A N 1
ATOM 2271 C CA . ALA A 1 332 ? 14.492 28.135 84.744 1.00 54.29 306 ALA A CA 1
ATOM 2272 C C . ALA A 1 332 ? 15.011 28.336 86.163 1.00 57.89 306 ALA A C 1
ATOM 2273 O O . ALA A 1 332 ? 15.397 29.440 86.528 1.00 55.13 306 ALA A O 1
ATOM 2275 N N . SER A 1 333 ? 15.014 27.278 86.964 1.00 62.74 307 SER A N 1
ATOM 2276 C CA . SER A 1 333 ? 15.543 27.376 88.312 1.00 61.78 307 SER A CA 1
ATOM 2277 C C . SER A 1 333 ? 17.028 27.711 88.281 1.00 61.36 307 SER A C 1
ATOM 2278 O O . SER A 1 333 ? 17.480 28.619 88.980 1.00 64.42 307 SER A O 1
ATOM 2281 N N . THR A 1 334 ? 17.786 26.976 87.473 1.00 55.84 308 THR A N 1
ATOM 2282 C CA . THR A 1 334 ? 19.224 27.195 87.389 1.00 59.92 308 THR A CA 1
ATOM 2283 C C . THR A 1 334 ? 19.644 28.197 86.314 1.00 69.51 308 THR A C 1
ATOM 2284 O O . THR A 1 334 ? 20.788 28.647 86.304 1.00 66.39 308 THR A O 1
ATOM 2288 N N . ILE A 1 335 ? 18.727 28.547 85.414 1.00 67.38 309 ILE A N 1
ATOM 2289 C CA . ILE A 1 335 ? 19.019 29.527 84.364 1.00 54.08 309 ILE A CA 1
ATOM 2290 C C . ILE A 1 335 ? 19.086 30.912 84.963 1.00 48.22 309 ILE A C 1
ATOM 2291 O O . ILE A 1 335 ? 20.024 31.660 84.727 1.00 49.22 309 ILE A O 1
ATOM 2296 N N . ALA A 1 336 ? 18.072 31.228 85.760 1.00 53.79 310 ALA A N 1
ATOM 2297 C CA . ALA A 1 336 ? 17.978 32.486 86.485 1.00 48.01 310 ALA A CA 1
ATOM 2298 C C . ALA A 1 336 ? 19.140 32.654 87.453 1.00 60.48 310 ALA A C 1
ATOM 2299 O O . ALA A 1 336 ? 19.381 33.741 87.963 1.00 65.88 310 ALA A O 1
ATOM 2301 N N . LEU A 1 337 ? 19.852 31.561 87.707 1.00 70.86 311 LEU A N 1
ATOM 2302 C CA . LEU A 1 337 ? 21.009 31.560 88.593 1.00 68.48 311 LEU A CA 1
ATOM 2303 C C . LEU A 1 337 ? 22.328 31.740 87.841 1.00 69.50 311 LEU A C 1
ATOM 2304 O O . LEU A 1 337 ? 23.398 31.654 88.442 1.00 75.21 311 LEU A O 1
ATOM 2309 N N . ASN A 1 338 ? 22.265 31.977 86.535 1.00 68.26 312 ASN A N 1
ATOM 2310 C CA . ASN A 1 338 ? 23.484 31.997 85.733 1.00 65.07 312 ASN A CA 1
ATOM 2311 C C . ASN A 1 338 ? 24.238 33.320 85.758 1.00 67.89 312 ASN A C 1
ATOM 2312 O O . ASN A 1 338 ? 23.697 34.361 85.390 1.00 61.52 312 ASN A O 1
ATOM 2317 N N . LYS A 1 339 ? 25.502 33.247 86.171 1.00 61.94 313 LYS A N 1
ATOM 2318 C CA . LYS A 1 339 ? 26.410 34.392 86.209 1.00 65.02 313 LYS A CA 1
ATOM 2319 C C . LYS A 1 339 ? 25.880 35.551 87.070 1.00 65.40 313 LYS A C 1
ATOM 2320 O O . LYS A 1 339 ? 25.617 35.372 88.261 1.00 60.20 313 LYS A O 1
ATOM 2326 N N . GLU A 1 340 ? 25.738 36.736 86.481 1.00 62.97 314 GLU A N 1
ATOM 2327 C CA . GLU A 1 340 ? 25.192 37.886 87.202 1.00 60.33 314 GLU A CA 1
ATOM 2328 C C . GLU A 1 340 ? 23.691 37.732 87.434 1.00 70.85 314 GLU A C 1
ATOM 2329 O O . GLU A 1 340 ? 23.063 38.525 88.144 1.00 79.95 314 GLU A O 1
ATOM 2335 N N . GLY A 1 341 ? 23.128 36.691 86.840 1.00 74.27 315 GLY A N 1
ATOM 2336 C CA . GLY A 1 341 ? 21.702 36.467 86.850 1.00 63.46 315 GLY A CA 1
ATOM 2337 C C . GLY A 1 341 ? 21.117 36.683 85.474 1.00 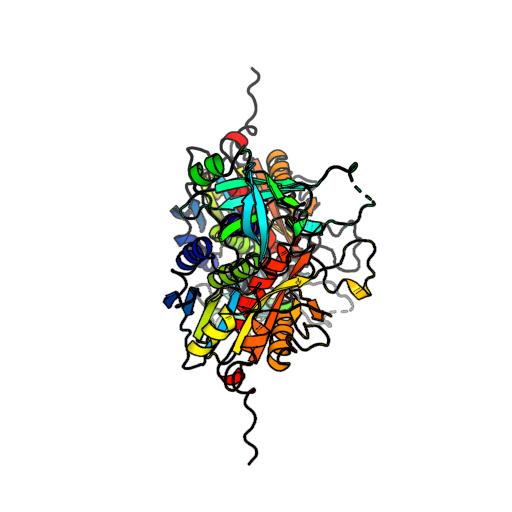63.72 315 GLY A C 1
ATOM 2338 O O . GLY A 1 341 ? 21.625 37.467 84.670 1.00 66.44 315 GLY A O 1
ATOM 2339 N N . VAL A 1 342 ? 20.025 35.973 85.223 1.00 63.50 316 VAL A N 1
ATOM 2340 C CA . VAL A 1 342 ? 19.314 36.005 83.956 1.00 57.97 316 VAL A CA 1
ATOM 2341 C C . VAL A 1 342 ? 17.843 36.158 84.235 1.00 50.69 316 VAL A C 1
ATOM 2342 O O . VAL A 1 342 ? 17.258 35.339 84.925 1.00 52.60 316 VAL A O 1
ATOM 2346 N N . ALA A 1 343 ? 17.242 37.225 83.738 1.00 50.65 317 ALA A N 1
ATOM 2347 C CA . ALA A 1 343 ? 15.820 37.383 83.925 1.00 43.99 317 ALA A CA 1
ATOM 2348 C C . ALA A 1 343 ? 15.169 36.182 83.269 1.00 44.01 317 ALA A C 1
ATOM 2349 O O . ALA A 1 343 ? 15.449 35.880 82.115 1.00 39.66 317 ALA A O 1
ATOM 2351 N N . ALA A 1 344 ? 14.342 35.468 84.023 1.00 47.78 318 ALA A N 1
ATOM 2352 C CA . ALA A 1 344 ? 13.822 34.185 83.560 1.00 38.62 318 ALA A CA 1
ATOM 2353 C C . ALA A 1 344 ? 12.401 33.963 84.009 1.00 39.64 318 ALA A C 1
ATOM 2354 O O . ALA A 1 344 ? 11.997 34.420 85.074 1.00 50.80 318 ALA A O 1
ATOM 2356 N N . GLY A 1 345 ? 11.654 33.238 83.189 1.00 34.83 319 GLY A N 1
ATOM 2357 C CA . GLY A 1 345 ? 10.268 32.930 83.467 1.00 33.50 319 GLY A CA 1
ATOM 2358 C C . GLY A 1 345 ? 9.947 31.589 82.847 1.00 34.92 319 GLY A C 1
ATOM 2359 O O . GLY A 1 345 ? 10.807 30.977 82.215 1.00 34.65 319 GLY A O 1
ATOM 2360 N N . THR A 1 346 ? 8.718 31.124 83.033 1.00 29.41 320 THR A N 1
ATOM 2361 C CA . THR A 1 346 ? 8.313 29.852 82.469 1.00 27.77 320 THR A CA 1
ATOM 2362 C C . THR A 1 346 ? 6.915 29.868 81.887 1.00 27.05 320 THR A C 1
ATOM 2363 O O . THR A 1 346 ? 5.959 30.286 82.527 1.00 27.37 320 THR A O 1
ATOM 2367 N N . ILE A 1 347 ? 6.816 29.407 80.653 1.00 24.64 321 ILE A N 1
ATOM 2368 C CA . ILE A 1 347 ? 5.550 29.007 80.074 1.00 26.14 321 ILE A CA 1
ATOM 2369 C C . ILE A 1 347 ? 5.399 27.528 80.303 1.00 27.61 321 ILE A C 1
ATOM 2370 O O . ILE A 1 347 ? 6.160 26.760 79.749 1.00 31.20 321 ILE A O 1
ATOM 2375 N N . SER A 1 348 ? 4.445 27.113 81.121 1.00 29.79 322 SER A N 1
ATOM 2376 C CA . SER A 1 348 ? 4.303 25.689 81.421 1.00 28.53 322 SER A CA 1
ATOM 2377 C C . SER A 1 348 ? 3.010 25.152 80.843 1.00 25.34 322 SER A C 1
ATOM 2378 O O . SER A 1 348 ? 2.010 25.835 80.864 1.00 28.38 322 SER A O 1
ATOM 2381 N N . ILE A 1 349 ? 3.011 23.942 80.305 1.00 25.10 323 ILE A N 1
ATOM 2382 C CA . ILE A 1 349 ? 1.758 23.407 79.768 1.00 27.82 323 ILE A CA 1
ATOM 2383 C C . ILE A 1 349 ? 1.146 22.392 80.736 1.00 22.30 323 ILE A C 1
ATOM 2384 O O . ILE A 1 349 ? 1.826 21.508 81.228 1.00 23.39 323 ILE A O 1
ATOM 2388 N N . PRO A 1 350 ? -0.144 22.562 81.054 1.00 25.14 324 PRO A N 1
ATOM 2389 C CA . PRO A 1 350 ? -0.834 21.721 82.030 1.00 23.98 324 PRO A CA 1
ATOM 2390 C C . PRO A 1 350 ? -0.837 20.271 81.624 1.00 21.93 324 PRO A C 1
ATOM 2391 O O . PRO A 1 350 ? -1.089 19.983 80.467 1.00 26.85 324 PRO A O 1
ATOM 2395 N N . SER A 1 351 ? -0.539 19.380 82.557 1.00 21.82 325 SER A N 1
ATOM 2396 C CA . SER A 1 351 ? -0.498 17.967 82.266 1.00 21.82 325 SER A CA 1
ATOM 2397 C C . SER A 1 351 ? -1.015 17.174 83.433 1.00 21.82 325 SER A C 1
ATOM 2398 O O . SER A 1 351 ? -0.629 17.418 84.557 1.00 21.82 325 SER A O 1
ATOM 2401 N N . ARG A 1 352 ? -1.898 16.227 83.155 1.00 21.82 326 ARG A N 1
ATOM 2402 C CA . ARG A 1 352 ? -2.417 15.313 84.148 1.00 21.82 326 ARG A CA 1
ATOM 2403 C C . ARG A 1 352 ? -1.570 14.069 84.257 1.00 21.82 326 ARG A C 1
ATOM 2404 O O . ARG A 1 352 ? -1.058 13.597 83.278 1.00 23.50 326 ARG A O 1
ATOM 2412 N N . TYR A 1 353 ? -1.424 13.547 85.460 1.00 21.82 327 TYR A N 1
ATOM 2413 C CA . TYR A 1 353 ? -0.700 12.315 85.701 1.00 21.82 327 TYR A CA 1
ATOM 2414 C C . TYR A 1 353 ? 0.706 12.387 85.205 1.00 21.82 327 TYR A C 1
ATOM 2415 O O . TYR A 1 353 ? 1.143 11.479 84.535 1.00 21.82 327 TYR A O 1
ATOM 2424 N N . ILE A 1 354 ? 1.410 13.460 85.532 1.00 21.82 328 ILE A N 1
ATOM 2425 C CA . ILE A 1 354 ? 2.785 13.628 85.096 1.00 21.82 328 ILE A CA 1
ATOM 2426 C C . ILE A 1 354 ? 3.627 12.493 85.626 1.00 21.82 328 ILE A C 1
ATOM 2427 O O . ILE A 1 354 ? 3.366 11.992 86.705 1.00 21.82 328 ILE A O 1
ATOM 2432 N N . HIS A 1 355 ? 4.620 12.093 84.836 1.00 21.82 329 HIS A N 1
ATOM 2433 C CA . HIS A 1 355 ? 5.554 11.031 85.151 1.00 21.82 329 HIS A CA 1
ATOM 2434 C C . HIS A 1 355 ? 4.918 9.681 85.201 1.00 21.82 329 HIS A C 1
ATOM 2435 O O . HIS A 1 355 ? 5.276 8.869 86.025 1.00 27.56 329 HIS A O 1
ATOM 2442 N N . SER A 1 356 ? 3.972 9.437 84.314 1.00 21.82 330 SER A N 1
ATOM 2443 C CA . SER A 1 356 ? 3.375 8.129 84.180 1.00 21.82 330 SER A CA 1
ATOM 2444 C C . SER A 1 356 ? 3.443 7.767 82.707 1.00 24.91 330 SER A C 1
ATOM 2445 O O . SER A 1 356 ? 3.934 8.558 81.904 1.00 27.47 330 SER A O 1
ATOM 2448 N N . PRO A 1 357 ? 3.035 6.548 82.341 1.00 21.82 331 PRO A N 1
ATOM 2449 C CA . PRO A 1 357 ? 2.887 6.233 80.925 1.00 21.82 331 PRO A CA 1
ATOM 2450 C C . PRO A 1 357 ? 1.656 6.897 80.346 1.00 21.82 331 PRO A C 1
ATOM 2451 O O . PRO A 1 357 ? 1.413 6.931 79.150 1.00 31.37 331 PRO A O 1
ATOM 2455 N N . VAL A 1 358 ? 0.833 7.333 81.273 1.00 21.82 332 VAL A N 1
ATOM 2456 C CA . VAL A 1 358 ? -0.534 7.722 81.059 1.00 21.82 332 VAL A CA 1
ATOM 2457 C C . VAL A 1 358 ? -0.806 9.256 81.057 1.00 21.82 332 VAL A C 1
ATOM 2458 O O . VAL A 1 358 ? -1.932 9.700 81.106 1.00 25.61 332 VAL A O 1
ATOM 2462 N N . GLU A 1 359 ? 0.234 10.069 81.018 1.00 21.82 333 GLU A N 1
ATOM 2463 C CA . GLU A 1 359 ? 0.069 11.519 81.036 1.00 21.82 333 GLU A CA 1
ATOM 2464 C C . GLU A 1 359 ? -0.935 12.042 80.027 1.00 21.82 333 GLU A C 1
ATOM 2465 O O . GLU A 1 359 ? -1.066 11.484 78.961 1.00 21.82 333 GLU A O 1
ATOM 2471 N N . VAL A 1 360 ? -1.667 13.094 80.386 1.00 21.82 334 VAL A N 1
ATOM 2472 C CA . VAL A 1 360 ? -2.663 13.710 79.498 1.00 21.82 334 VAL A CA 1
ATOM 2473 C C . VAL A 1 360 ? -2.418 15.201 79.281 1.00 23.66 334 VAL A C 1
ATOM 2474 O O . VAL A 1 360 ? -2.169 15.948 80.214 1.00 22.77 334 VAL A O 1
ATOM 2478 N N . VAL A 1 361 ? -2.518 15.632 78.030 1.00 25.49 335 VAL A N 1
ATOM 2479 C CA . VAL A 1 361 ? -2.248 17.006 77.667 1.00 21.82 335 VAL A CA 1
ATOM 2480 C C . VAL A 1 361 ? -3.404 17.511 76.823 1.00 21.82 335 VAL A C 1
ATOM 2481 O O . VAL A 1 361 ? -4.071 16.721 76.184 1.00 21.82 335 VAL A O 1
ATOM 2485 N N . ASP A 1 362 ? -3.685 18.809 76.874 1.00 21.82 336 ASP A N 1
ATOM 2486 C CA . ASP A 1 362 ? -4.739 19.395 76.053 1.00 21.82 336 ASP A CA 1
ATOM 2487 C C . ASP A 1 362 ? -4.139 20.225 74.926 1.00 21.82 336 ASP A C 1
ATOM 2488 O O . ASP A 1 362 ? -3.454 21.197 75.185 1.00 23.48 336 ASP A O 1
ATOM 2493 N N . LEU A 1 363 ? -4.422 19.846 73.684 1.00 21.82 337 LEU A N 1
ATOM 2494 C CA . LEU A 1 363 ? -3.824 20.458 72.492 1.00 21.82 337 LEU A CA 1
ATOM 2495 C C . LEU A 1 363 ? -3.993 21.970 72.356 1.00 22.19 337 LEU A C 1
ATOM 2496 O O . LEU A 1 363 ? -3.153 22.641 71.774 1.00 23.09 337 LEU A O 1
ATOM 2501 N N . ARG A 1 364 ? -5.074 22.510 72.890 1.00 21.82 338 ARG A N 1
ATOM 2502 C CA . ARG A 1 364 ? -5.238 23.953 72.927 1.00 21.82 338 ARG A CA 1
ATOM 2503 C C . ARG A 1 364 ? -4.184 24.595 73.800 1.00 21.82 338 ARG A C 1
ATOM 2504 O O . ARG A 1 364 ? -3.676 25.647 73.475 1.00 25.25 338 ARG A O 1
ATOM 2512 N N . ASP A 1 365 ? -3.847 23.960 74.911 1.00 22.14 339 ASP A N 1
ATOM 2513 C CA . ASP A 1 365 ? -2.818 24.500 75.778 1.00 21.82 339 ASP A CA 1
ATOM 2514 C C . ASP A 1 365 ? -1.516 24.541 75.046 1.00 21.82 339 ASP A C 1
ATOM 2515 O O . ASP A 1 365 ? -0.665 25.332 75.357 1.00 21.82 339 ASP A O 1
ATOM 2520 N N . LEU A 1 366 ? -1.339 23.654 74.090 1.00 21.82 340 LEU A N 1
ATOM 2521 C CA . LEU A 1 366 ? -0.091 23.631 73.355 1.00 21.82 340 LEU A CA 1
ATOM 2522 C C . LEU A 1 366 ? -0.117 24.685 72.276 1.00 25.53 340 LEU A C 1
ATOM 2523 O O . LEU A 1 366 ? 0.881 25.352 72.036 1.00 26.04 340 LEU A O 1
ATOM 2528 N N . TYR A 1 367 ? -1.263 24.838 71.624 1.00 24.85 341 TYR A N 1
ATOM 2529 C CA . TYR A 1 367 ? -1.372 25.847 70.594 1.00 27.04 341 TYR A CA 1
ATOM 2530 C C . TYR A 1 367 ? -1.125 27.225 71.195 1.00 25.93 341 TYR A C 1
ATOM 2531 O O . TYR A 1 367 ? -0.244 27.950 70.754 1.00 27.58 341 TYR A O 1
ATOM 2540 N N . ASN A 1 368 ? -1.882 27.586 72.216 1.00 21.82 342 ASN A N 1
ATOM 2541 C CA . ASN A 1 368 ? -1.695 28.880 72.828 1.00 21.82 342 ASN A CA 1
ATOM 2542 C C . ASN A 1 368 ? -0.330 29.009 73.468 1.00 24.09 342 ASN A C 1
ATOM 2543 O O . ASN A 1 368 ? 0.132 30.102 73.760 1.00 24.84 342 ASN A O 1
ATOM 2548 N N . ALA A 1 369 ? 0.326 27.885 73.681 1.00 25.22 343 ALA A N 1
ATOM 2549 C CA . ALA A 1 369 ? 1.633 27.926 74.270 1.00 21.82 343 ALA A CA 1
ATOM 2550 C C . ALA A 1 369 ? 2.583 28.474 73.250 1.00 23.63 343 ALA A C 1
ATOM 2551 O O . ALA A 1 369 ? 3.396 29.318 73.560 1.00 24.42 343 ALA A O 1
ATOM 2553 N N . SER A 1 370 ? 2.471 27.986 72.023 1.00 21.82 344 SER A N 1
ATOM 2554 C CA . SER A 1 370 ? 3.336 28.430 70.951 1.00 21.82 344 SER A CA 1
ATOM 2555 C C . SER A 1 370 ? 3.074 29.890 70.615 1.00 28.61 344 SER A C 1
ATOM 2556 O O . SER A 1 370 ? 3.989 30.646 70.287 1.00 25.72 344 SER A O 1
ATOM 2559 N N . LEU A 1 371 ? 1.813 30.291 70.699 1.00 27.26 345 LEU A N 1
ATOM 2560 C CA . LEU A 1 371 ? 1.465 31.671 70.415 1.00 26.29 345 LEU A CA 1
ATOM 2561 C C . LEU A 1 371 ? 2.095 32.608 71.416 1.00 26.00 345 LEU A C 1
ATOM 2562 O O . LEU A 1 371 ? 2.710 33.588 71.054 1.00 32.47 345 LEU A O 1
ATOM 2567 N N . LEU A 1 372 ? 1.945 32.299 72.685 1.00 21.82 346 LEU A N 1
ATOM 2568 C CA . LEU A 1 372 ? 2.537 33.115 73.721 1.00 25.10 346 LEU A CA 1
ATOM 2569 C C . LEU A 1 372 ? 4.056 33.104 73.662 1.00 27.61 346 LEU A C 1
ATOM 2570 O O . LEU A 1 372 ? 4.699 34.026 74.122 1.00 30.65 346 LEU A O 1
ATOM 2575 N N . ALA A 1 373 ? 4.640 32.050 73.117 1.00 24.28 347 ALA A N 1
ATOM 2576 C CA . ALA A 1 373 ? 6.075 32.039 72.934 1.00 24.97 347 ALA A CA 1
ATOM 2577 C C . ALA A 1 373 ? 6.455 32.940 71.764 1.00 32.81 347 ALA A C 1
ATOM 2578 O O . ALA A 1 373 ? 7.310 33.817 71.904 1.00 35.90 347 ALA A O 1
ATOM 2580 N N . LYS A 1 374 ? 5.809 32.730 70.619 1.00 30.46 348 LYS A N 1
ATOM 2581 C CA . LYS A 1 374 ? 6.049 33.555 69.437 1.00 31.41 348 LYS A CA 1
ATOM 2582 C C . LYS A 1 374 ? 5.952 35.029 69.781 1.00 30.74 348 LYS A C 1
ATOM 2583 O O . LYS A 1 374 ? 6.854 35.793 69.487 1.00 33.23 348 LYS A O 1
ATOM 2589 N N . ALA A 1 375 ? 4.869 35.412 70.438 1.00 26.33 349 ALA A N 1
ATOM 2590 C CA . ALA A 1 375 ? 4.680 36.792 70.834 1.00 27.85 349 ALA A CA 1
ATOM 2591 C C . ALA A 1 375 ? 5.831 37.293 71.674 1.00 30.73 349 ALA A C 1
ATOM 2592 O O . ALA A 1 375 ? 6.388 38.333 71.402 1.00 35.87 349 ALA A O 1
ATOM 2594 N N . PHE A 1 376 ? 6.194 36.539 72.693 1.00 34.83 350 PHE A N 1
ATOM 2595 C CA . PHE A 1 376 ? 7.225 36.972 73.615 1.00 31.48 350 PHE A CA 1
ATOM 2596 C C . PHE A 1 376 ? 8.489 37.350 72.888 1.00 35.92 350 PHE A C 1
ATOM 2597 O O . PHE A 1 376 ? 9.120 38.352 73.202 1.00 40.70 350 PHE A O 1
ATOM 2605 N N . ILE A 1 377 ? 8.868 36.533 71.919 1.00 32.97 351 ILE A N 1
ATOM 2606 C CA . ILE A 1 377 ? 10.074 36.804 71.171 1.00 33.64 351 ILE A CA 1
ATOM 2607 C C . ILE A 1 377 ? 9.866 38.006 70.251 1.00 35.83 351 ILE A C 1
ATOM 2608 O O . ILE A 1 377 ? 10.702 38.907 70.195 1.00 38.92 351 ILE A O 1
ATOM 2613 N N . GLU A 1 378 ? 8.739 38.021 69.548 1.00 37.16 352 GLU A N 1
ATOM 2614 C CA . GLU A 1 378 ? 8.422 39.102 68.626 1.00 33.47 352 GLU A CA 1
ATOM 2615 C C . GLU A 1 378 ? 8.295 40.425 69.358 1.00 36.37 352 GLU A C 1
ATOM 2616 O O . GLU A 1 378 ? 8.875 41.420 68.945 1.00 50.20 352 GLU A O 1
ATOM 2622 N N . GLU A 1 379 ? 7.569 40.429 70.465 1.00 34.67 353 GLU A N 1
ATOM 2623 C CA . GLU A 1 379 ? 7.321 41.655 71.202 1.00 41.42 353 GLU A CA 1
ATOM 2624 C C . GLU A 1 379 ? 8.512 42.092 72.027 1.00 43.18 353 GLU A C 1
ATOM 2625 O O . GLU A 1 379 ? 8.510 43.175 72.596 1.00 48.12 353 GLU A O 1
ATOM 2631 N N . ALA A 1 380 ? 9.527 41.253 72.119 1.00 42.25 354 ALA A N 1
ATOM 2632 C CA . ALA A 1 380 ? 10.708 41.646 72.866 1.00 43.31 354 ALA A CA 1
ATOM 2633 C C . ALA A 1 380 ? 11.474 42.707 72.089 1.00 50.97 354 ALA A C 1
ATOM 2634 O O . ALA A 1 380 ? 11.576 42.639 70.861 1.00 52.22 354 ALA A O 1
ATOM 2636 N N . THR A 1 381 ? 11.997 43.688 72.819 1.00 54.55 355 THR A N 1
ATOM 2637 C CA . THR A 1 381 ? 12.715 44.822 72.247 1.00 50.94 355 THR A CA 1
ATOM 2638 C C . THR A 1 381 ? 13.987 45.103 73.027 1.00 51.52 355 THR A C 1
ATOM 2639 O O . THR A 1 381 ? 14.045 44.868 74.230 1.00 50.20 355 THR A O 1
ATOM 2643 N N . PRO A 1 382 ? 15.005 45.643 72.354 1.00 53.10 356 PRO A N 1
ATOM 2644 C CA . PRO A 1 382 ? 16.252 45.981 73.042 1.00 48.14 356 PRO A CA 1
ATOM 2645 C C . PRO A 1 382 ? 16.044 46.977 74.178 1.00 46.19 356 PRO A C 1
ATOM 2646 O O . PRO A 1 382 ? 16.781 46.941 75.162 1.00 46.16 356 PRO A O 1
ATOM 2650 N N . GLU A 1 383 ? 15.049 47.847 74.056 1.00 47.00 357 GLU A N 1
ATOM 2651 C CA . GLU A 1 383 ? 14.826 48.848 75.092 1.00 56.70 357 GLU A CA 1
ATOM 2652 C C . GLU A 1 383 ? 14.211 48.219 76.330 1.00 54.84 357 GLU A C 1
ATOM 2653 O O . GLU A 1 383 ? 14.603 48.535 77.455 1.00 51.80 357 GLU A O 1
ATOM 2659 N N . TRP A 1 384 ? 13.241 47.334 76.122 1.00 51.00 358 TRP A N 1
ATOM 2660 C CA . TRP A 1 384 ? 12.580 46.684 77.244 1.00 51.65 358 TRP A CA 1
ATOM 2661 C C . TRP A 1 384 ? 13.542 45.799 78.016 1.00 46.51 358 TRP A C 1
ATOM 2662 O O . TRP A 1 384 ? 13.500 45.724 79.238 1.00 45.09 358 TRP A O 1
ATOM 2673 N N . ILE A 1 385 ? 14.417 45.138 77.275 1.00 47.73 359 ILE A N 1
ATOM 2674 C CA . ILE A 1 385 ? 15.440 44.288 77.842 1.00 43.72 359 ILE A CA 1
ATOM 2675 C C . ILE A 1 385 ? 16.288 45.087 78.815 1.00 45.65 359 ILE A C 1
ATOM 2676 O O . ILE A 1 385 ? 16.961 44.533 79.669 1.00 47.33 359 ILE A O 1
ATOM 2681 N N . GLN A 1 386 ? 16.231 46.404 78.711 1.00 51.35 360 GLN A N 1
ATOM 2682 C CA . GLN A 1 386 ? 16.767 47.218 79.774 1.00 50.33 360 GLN A CA 1
ATOM 2683 C C . GLN A 1 386 ? 15.634 47.707 80.650 1.00 51.69 360 GLN A C 1
ATOM 2684 O O . GLN A 1 386 ? 14.875 48.600 80.284 1.00 51.97 360 GLN A O 1
ATOM 2690 N N . SER A 1 387 ? 15.468 47.058 81.785 1.00 48.57 361 SER A N 1
ATOM 2691 C CA . SER A 1 387 ? 14.995 47.718 82.977 1.00 60.01 361 SER A CA 1
ATOM 2692 C C . SER A 1 387 ? 15.846 47.058 84.060 1.00 69.74 361 SER A C 1
ATOM 2693 O O . SER A 1 387 ? 16.818 47.643 84.560 1.00 65.07 361 SER A O 1
ATOM 2696 N N . ILE A 1 388 ? 15.447 45.845 84.443 1.00 67.45 362 ILE A N 1
ATOM 2697 C CA . ILE A 1 388 ? 16.193 44.646 84.084 1.00 55.94 362 ILE A CA 1
ATOM 2698 C C . ILE A 1 388 ? 17.690 44.900 83.911 1.00 58.40 362 ILE A C 1
ATOM 2699 O O . ILE A 1 388 ? 18.117 45.161 82.783 1.00 63.82 362 ILE A O 1
ATOM 2704 N N . LYS A 1 389 ? 18.446 44.866 85.012 1.00 54.01 363 LYS A N 1
ATOM 2705 C CA . LYS A 1 389 ? 19.848 45.315 85.135 1.00 53.08 363 LYS A CA 1
ATOM 2706 C C . LYS A 1 389 ? 19.957 46.730 85.669 1.00 53.08 363 LYS A C 1
ATOM 2707 O O . LYS A 1 389 ? 21.056 47.267 85.774 1.00 59.45 363 LYS A O 1
ATOM 2709 N N . GLY A 1 390 ? 18.830 47.344 85.997 1.00 51.68 364 GLY A N 1
ATOM 2710 C CA . GLY A 1 390 ? 18.890 48.109 87.220 1.00 46.60 364 GLY A CA 1
ATOM 2711 C C . GLY A 1 390 ? 19.648 49.401 87.408 1.00 44.59 364 GLY A C 1
ATOM 2712 O O . GLY A 1 390 ? 20.767 49.370 87.905 1.00 44.91 364 GLY A O 1
ATOM 2713 N N . VAL A 1 391 ? 19.131 50.510 86.906 1.00 48.14 365 VAL A N 1
ATOM 2714 C CA . VAL A 1 391 ? 19.476 51.815 87.502 1.00 51.20 365 VAL A CA 1
ATOM 2715 C C . VAL A 1 391 ? 21.001 52.136 87.478 1.00 52.19 365 VAL A C 1
ATOM 2716 O O . VAL A 1 391 ? 21.472 52.581 86.428 1.00 55.85 365 VAL A O 1
ATOM 2720 N N . VAL A 1 392 ? 21.753 51.935 88.567 1.00 38.22 366 VAL A N 1
ATOM 2721 C CA . VAL A 1 392 ? 22.953 52.715 88.935 1.00 43.36 366 VAL A CA 1
ATOM 2722 C C . VAL A 1 392 ? 22.581 54.078 89.471 1.00 40.20 366 VAL A C 1
ATOM 2723 O O . VAL A 1 392 ? 22.552 55.062 88.755 1.00 43.08 366 VAL A O 1
ATOM 2727 N N . ILE A 1 393 ? 22.187 54.066 90.739 1.00 43.13 367 ILE A N 1
ATOM 2728 C CA . ILE A 1 393 ? 21.956 55.260 91.543 1.00 43.18 367 ILE A CA 1
ATOM 2729 C C . ILE A 1 393 ? 23.187 56.113 91.802 1.00 41.49 367 ILE A C 1
ATOM 2730 O O . ILE A 1 393 ? 23.150 57.311 91.561 1.00 46.07 367 ILE A O 1
ATOM 2735 N N . LYS A 1 394 ? 24.251 55.500 92.317 1.00 48.27 368 LYS A N 1
ATOM 2736 C CA . LYS A 1 394 ? 25.508 56.194 92.650 1.00 53.11 368 LYS A CA 1
ATOM 2737 C C . LYS A 1 394 ? 25.365 57.408 93.560 1.00 46.72 368 LYS A C 1
ATOM 2738 O O . LYS A 1 394 ? 26.307 57.763 94.275 1.00 35.86 368 LYS A O 1
ATOM 2744 N N . GLU B 1 30 ? -2.117 35.441 65.012 1.00 47.50 4 GLU B N 1
ATOM 2745 C CA . GLU B 1 30 ? -2.071 36.796 64.461 1.00 59.14 4 GLU B CA 1
ATOM 2746 C C . GLU B 1 30 ? -2.897 36.881 63.176 1.00 60.24 4 GLU B C 1
ATOM 2747 O O . GLU B 1 30 ? -2.790 37.854 62.417 1.00 49.49 4 GLU B O 1
ATOM 2749 N N . TRP B 1 31 ? -3.711 35.846 62.953 1.00 56.05 5 TRP B N 1
ATOM 2750 C CA . TRP B 1 31 ? -4.668 35.764 61.841 1.00 45.57 5 TRP B CA 1
ATOM 2751 C C . TRP B 1 31 ? -5.591 36.969 61.724 1.00 44.90 5 TRP B C 1
ATOM 2752 O O . TRP B 1 31 ? -5.989 37.355 60.639 1.00 42.52 5 TRP B O 1
ATOM 2763 N N . ARG B 1 32 ? -5.948 37.547 62.859 1.00 50.31 6 ARG B N 1
ATOM 2764 C CA . ARG B 1 32 ? -6.916 38.627 62.898 1.00 39.86 6 ARG B CA 1
ATOM 2765 C C . ARG B 1 32 ? -6.454 39.805 62.069 1.00 35.29 6 ARG B C 1
ATOM 2766 O O . ARG B 1 32 ? -7.168 40.282 61.198 1.00 35.32 6 ARG B O 1
ATOM 2774 N N . GLY B 1 33 ? -5.238 40.256 62.326 1.00 38.61 7 GLY B N 1
ATOM 2775 C CA . GLY B 1 33 ? -4.741 41.463 61.702 1.00 34.18 7 GLY B CA 1
ATOM 2776 C C . GLY B 1 33 ? -4.613 41.351 60.203 1.00 36.50 7 GLY B C 1
ATOM 2777 O O . GLY B 1 33 ? -4.832 42.328 59.496 1.00 36.86 7 GLY B O 1
ATOM 2778 N N . GLN B 1 34 ? -4.258 40.168 59.712 1.00 40.79 8 GLN B N 1
ATOM 2779 C CA . GLN B 1 34 ? -4.073 39.990 58.278 1.00 48.09 8 GLN B CA 1
ATOM 2780 C C . GLN B 1 34 ? -5.431 39.953 57.574 1.00 40.63 8 GLN B C 1
ATOM 2781 O O . GLN B 1 34 ? -5.557 40.353 56.415 1.00 38.19 8 GLN B O 1
ATOM 2787 N N . TYR B 1 35 ? -6.448 39.489 58.290 1.00 35.61 9 TYR B N 1
ATOM 2788 C CA . TYR B 1 35 ? -7.818 39.573 57.806 1.00 30.29 9 TYR B CA 1
ATOM 2789 C C . TYR B 1 35 ? -8.257 41.025 57.727 1.00 27.65 9 TYR B C 1
ATOM 2790 O O . TYR B 1 35 ? -8.766 41.469 56.718 1.00 25.74 9 TYR B O 1
ATOM 2799 N N . ILE B 1 36 ? -8.042 41.769 58.798 1.00 26.84 10 ILE B N 1
ATOM 2800 C CA . ILE B 1 36 ? -8.460 43.162 58.840 1.00 28.92 10 ILE B CA 1
ATOM 2801 C C . ILE B 1 36 ? -7.820 43.988 57.753 1.00 29.02 10 ILE B C 1
ATOM 2802 O O . ILE B 1 36 ? -8.455 44.857 57.170 1.00 27.04 10 ILE B O 1
ATOM 2807 N N . GLU B 1 37 ? -6.552 43.723 57.478 1.00 29.42 11 GLU B N 1
ATOM 2808 C CA . GLU B 1 37 ? -5.843 44.587 56.565 1.00 30.21 11 GLU B CA 1
ATOM 2809 C C . GLU B 1 37 ? -6.145 44.229 55.136 1.00 29.53 11 GLU B C 1
ATOM 2810 O O . GLU B 1 37 ? -6.000 45.061 54.248 1.00 30.82 11 GLU B O 1
ATOM 2816 N N . LEU B 1 38 ? -6.593 43.008 54.899 1.00 23.98 12 LEU B N 1
ATOM 2817 C CA . LEU B 1 38 ? -6.990 42.682 53.548 1.00 24.67 12 LEU B CA 1
ATOM 2818 C C . LEU B 1 38 ? -8.296 43.398 53.283 1.00 27.97 12 LEU B C 1
ATOM 2819 O O . LEU B 1 38 ? -8.539 43.921 52.197 1.00 32.02 12 LEU B O 1
ATOM 2824 N N . ILE B 1 39 ? -9.124 43.436 54.312 1.00 27.42 13 ILE B N 1
ATOM 2825 C CA . ILE B 1 39 ? -10.443 44.009 54.215 1.00 23.97 13 ILE B CA 1
ATOM 2826 C C . ILE B 1 39 ? -10.351 45.493 53.989 1.00 24.65 13 ILE B C 1
ATOM 2827 O O . ILE B 1 39 ? -11.079 46.024 53.180 1.00 29.85 13 ILE B O 1
ATOM 2832 N N . LYS B 1 40 ? -9.463 46.166 54.711 1.00 25.40 14 LYS B N 1
ATOM 2833 C CA . LYS B 1 40 ? -9.261 47.594 54.512 1.00 25.32 14 LYS B CA 1
ATOM 2834 C C . LYS B 1 40 ? -8.853 47.843 53.076 1.00 29.60 14 LYS B C 1
ATOM 2835 O O . LYS B 1 40 ? -9.314 48.783 52.444 1.00 29.90 14 LYS B O 1
ATOM 2841 N N . LYS B 1 41 ? -7.984 46.985 52.565 1.00 30.46 15 LYS B N 1
ATOM 2842 C CA . LYS B 1 41 ? -7.507 47.115 51.203 1.00 32.16 15 LYS B CA 1
ATOM 2843 C C . LYS B 1 41 ? -8.664 47.011 50.228 1.00 33.81 15 LYS B C 1
ATOM 2844 O O . LYS B 1 41 ? -8.793 47.824 49.322 1.00 39.91 15 LYS B O 1
ATOM 2850 N N . LEU B 1 42 ? -9.522 46.022 50.431 1.00 31.78 16 LEU B N 1
ATOM 2851 C CA . LEU B 1 42 ? -10.625 45.765 49.509 1.00 31.45 16 LEU B CA 1
ATOM 2852 C C . LEU B 1 42 ? -11.868 46.644 49.677 1.00 32.36 16 LEU B C 1
ATOM 2853 O O . LEU B 1 42 ? -12.545 46.925 48.697 1.00 35.24 16 LEU B O 1
ATOM 2858 N N . THR B 1 43 ? -12.184 47.065 50.900 1.00 28.77 17 THR B N 1
ATOM 2859 C CA . THR B 1 43 ? -13.410 47.826 51.145 1.00 24.27 17 THR B CA 1
ATOM 2860 C C . THR B 1 43 ? -13.242 49.298 50.938 1.00 26.41 17 THR B C 1
ATOM 2861 O O . THR B 1 43 ? -14.212 50.033 50.933 1.00 29.07 17 THR B O 1
ATOM 2865 N N . SER B 1 44 ? -12.004 49.738 50.815 1.00 31.93 18 SER B N 1
ATOM 2866 C CA . SER B 1 44 ? -11.729 51.141 50.578 1.00 28.42 18 SER B CA 1
ATOM 2867 C C . SER B 1 44 ? -11.611 51.344 49.091 1.00 32.08 18 SER B C 1
ATOM 2868 O O . SER B 1 44 ? -11.369 52.445 48.615 1.00 39.35 18 SER B O 1
ATOM 2871 N N . LEU B 1 45 ? -11.770 50.260 48.354 1.00 30.53 19 LEU B N 1
ATOM 2872 C CA . LEU B 1 45 ? -11.861 50.381 46.923 1.00 34.57 19 LEU B CA 1
ATOM 2873 C C . LEU B 1 45 ? -13.320 50.584 46.631 1.00 39.94 19 LEU B C 1
ATOM 2874 O O . LEU B 1 45 ? -14.170 49.853 47.127 1.00 39.11 19 LEU B O 1
ATOM 2879 N N . HIS B 1 46 ? -13.614 51.611 45.852 1.00 50.80 20 HIS B N 1
ATOM 2880 C CA . HIS B 1 46 ? -14.988 51.973 45.618 1.00 44.70 20 HIS B CA 1
ATOM 2881 C C . HIS B 1 46 ? -15.378 51.466 44.245 1.00 38.44 20 HIS B C 1
ATOM 2882 O O . HIS B 1 46 ? -15.020 52.035 43.219 1.00 38.52 20 HIS B O 1
ATOM 2889 N N . ALA B 1 47 ? -16.127 50.374 44.258 1.00 32.75 21 ALA B N 1
ATOM 2890 C CA . ALA B 1 47 ? -16.433 49.640 43.054 1.00 35.84 21 ALA B CA 1
ATOM 2891 C C . ALA B 1 47 ? -17.820 49.011 43.138 1.00 39.58 21 ALA B C 1
ATOM 2892 O O . ALA B 1 47 ? -17.947 47.810 43.372 1.00 39.43 21 ALA B O 1
ATOM 2894 N N . PRO B 1 48 ? -18.866 49.827 42.964 1.00 37.98 22 PRO B N 1
ATOM 2895 C CA . PRO B 1 48 ? -20.253 49.378 42.892 1.00 36.00 22 PRO B CA 1
ATOM 2896 C C . PRO B 1 48 ? -20.521 48.778 41.537 1.00 38.08 22 PRO B C 1
ATOM 2897 O O . PRO B 1 48 ? -19.720 49.002 40.633 1.00 37.45 22 PRO B O 1
ATOM 2901 N N . SER B 1 49 ? -21.635 48.072 41.389 1.00 35.01 23 SER B N 1
ATOM 2902 C CA . SER B 1 49 ? -21.888 47.247 40.222 1.00 34.36 23 SER B CA 1
ATOM 2903 C C . SER B 1 49 ? -21.636 47.961 38.892 1.00 42.90 23 SER B C 1
ATOM 2904 O O . SER B 1 49 ? -22.003 49.121 38.702 1.00 39.98 23 SER B O 1
ATOM 2907 N N . GLY B 1 50 ? -20.955 47.258 37.995 1.00 47.93 24 GLY B N 1
ATOM 2908 C CA . GLY B 1 50 ? -20.626 47.755 36.670 1.00 51.83 24 GLY B CA 1
ATOM 2909 C C . GLY B 1 50 ? -19.306 48.503 36.634 1.00 59.42 24 GLY B C 1
ATOM 2910 O O . GLY B 1 50 ? -18.654 48.594 35.593 1.00 71.43 24 GLY B O 1
ATOM 2911 N N . ARG B 1 51 ? -18.926 49.062 37.775 1.00 50.18 25 ARG B N 1
ATOM 2912 C CA . ARG B 1 51 ? -17.667 49.779 37.926 1.00 52.79 25 ARG B CA 1
ATOM 2913 C C . ARG B 1 51 ? -16.561 49.039 38.680 1.00 49.68 25 ARG B C 1
ATOM 2914 O O . ARG B 1 51 ? -15.575 49.651 39.076 1.00 49.30 25 ARG B O 1
ATOM 2922 N N . GLU B 1 52 ? -16.736 47.744 38.912 1.00 45.82 26 GLU B N 1
ATOM 2923 C CA . GLU B 1 52 ? -15.882 46.974 39.824 1.00 40.40 26 GLU B CA 1
ATOM 2924 C C . GLU B 1 52 ? -14.370 46.977 39.557 1.00 40.55 26 GLU B C 1
ATOM 2925 O O . GLU B 1 52 ? -13.609 46.426 40.347 1.00 40.50 26 GLU B O 1
ATOM 2931 N N . ASP B 1 53 ? -13.944 47.561 38.445 1.00 40.21 27 ASP B N 1
ATOM 2932 C CA . ASP B 1 53 ? -12.551 47.506 38.006 1.00 37.39 27 ASP B CA 1
ATOM 2933 C C . ASP B 1 53 ? -11.444 47.700 39.056 1.00 40.82 27 ASP B C 1
ATOM 2934 O O . ASP B 1 53 ? -10.431 47.013 38.975 1.00 42.29 27 ASP B O 1
ATOM 2939 N N . PRO B 1 54 ? -11.600 48.635 40.019 1.00 42.19 28 PRO B N 1
ATOM 2940 C CA . PRO B 1 54 ? -10.516 48.752 41.009 1.00 37.13 28 PRO B CA 1
ATOM 2941 C C . PRO B 1 54 ? -10.277 47.463 41.789 1.00 39.48 28 PRO B C 1
ATOM 2942 O O . PRO B 1 54 ? -9.148 47.001 41.939 1.00 39.57 28 PRO B O 1
ATOM 2946 N N . VAL B 1 55 ? -11.367 46.883 42.265 1.00 34.97 29 VAL B N 1
ATOM 2947 C CA . VAL B 1 55 ? -11.321 45.643 43.003 1.00 31.94 29 VAL B CA 1
ATOM 2948 C C . VAL B 1 55 ? -10.929 44.498 42.076 1.00 35.35 29 VAL B C 1
ATOM 2949 O O . VAL B 1 55 ? -10.138 43.637 42.443 1.00 37.75 29 VAL B O 1
ATOM 2953 N N . LYS B 1 56 ? -11.486 44.501 40.871 1.00 35.01 30 LYS B N 1
ATOM 2954 C CA . LYS B 1 56 ? -11.181 43.486 39.871 1.00 34.85 30 LYS B CA 1
ATOM 2955 C C . LYS B 1 56 ? -9.680 43.369 39.679 1.00 35.00 30 LYS B C 1
ATOM 2956 O O . LYS B 1 56 ? -9.144 42.278 39.568 1.00 33.77 30 LYS B O 1
ATOM 2962 N N . ASP B 1 57 ? -9.006 44.509 39.661 1.00 37.24 31 ASP B N 1
ATOM 2963 C CA . ASP B 1 57 ? -7.564 44.538 39.526 1.00 34.78 31 ASP B CA 1
ATOM 2964 C C . ASP B 1 57 ? -6.876 43.769 40.638 1.00 32.16 31 ASP B C 1
ATOM 2965 O O . ASP B 1 57 ? -6.284 42.727 40.405 1.00 28.45 31 ASP B O 1
ATOM 2970 N N . LEU B 1 58 ? -6.972 44.282 41.853 1.00 31.68 32 LEU B N 1
ATOM 2971 C CA . LEU B 1 58 ? -6.291 43.686 42.996 1.00 32.94 32 LEU B CA 1
ATOM 2972 C C . LEU B 1 58 ? -6.590 42.204 43.200 1.00 33.19 32 LEU B C 1
ATOM 2973 O O . LEU B 1 58 ? -5.712 41.444 43.585 1.00 36.09 32 LEU B O 1
ATOM 2978 N N . VAL B 1 59 ? -7.825 41.793 42.948 1.00 34.52 33 VAL B N 1
ATOM 2979 C CA . VAL B 1 59 ? -8.221 40.416 43.213 1.00 35.46 33 VAL B CA 1
ATOM 2980 C C . VAL B 1 59 ? -7.421 39.492 42.335 1.00 35.94 33 VAL B C 1
ATOM 2981 O O . VAL B 1 59 ? -6.993 38.417 42.761 1.00 35.68 33 VAL B O 1
ATOM 2985 N N . ALA B 1 60 ? -7.205 39.935 41.104 1.00 34.56 34 ALA B N 1
ATOM 2986 C CA . ALA B 1 60 ? -6.377 39.201 40.173 1.00 32.72 34 ALA B CA 1
ATOM 2987 C C . ALA B 1 60 ? -5.012 38.981 40.776 1.00 36.80 34 ALA B C 1
ATOM 2988 O O . ALA B 1 60 ? -4.553 37.852 40.895 1.00 38.52 34 ALA B O 1
ATOM 2990 N N . GLU B 1 61 ? -4.376 40.067 41.191 1.00 38.82 35 GLU B N 1
ATOM 2991 C CA . GLU B 1 61 ? -3.007 39.980 41.652 1.00 42.44 35 GLU B CA 1
ATOM 2992 C C . GLU B 1 61 ? -2.911 39.183 42.939 1.00 35.80 35 GLU B C 1
ATOM 2993 O O . GLU B 1 61 ? -1.935 38.488 43.164 1.00 42.14 35 GLU B O 1
ATOM 2999 N N . LEU B 1 62 ? -3.923 39.243 43.782 1.00 30.21 36 LEU B N 1
ATOM 3000 C CA . LEU B 1 62 ? -3.826 38.487 45.014 1.00 31.36 36 LEU B CA 1
ATOM 3001 C C . LEU B 1 62 ? -4.131 37.032 44.754 1.00 33.60 36 LEU B C 1
ATOM 3002 O O . LEU B 1 62 ? -3.797 36.166 45.561 1.00 32.38 36 LEU B O 1
ATOM 3006 N N . MET B 1 63 ? -4.740 36.748 43.612 1.00 33.75 37 MET B N 1
ATOM 3007 C CA . MET B 1 63 ? -5.087 35.368 43.329 1.00 33.95 37 MET B CA 1
ATOM 3008 C C . MET B 1 63 ? -3.835 34.698 42.804 1.00 37.09 37 MET B C 1
ATOM 3009 O O . MET B 1 63 ? -3.205 33.950 43.538 1.00 35.01 37 MET B O 1
ATOM 3013 N N . LYS B 1 64 ? -3.487 34.957 41.545 1.00 38.73 38 LYS B N 1
ATOM 3014 C CA . LYS B 1 64 ? -2.105 34.877 41.056 1.00 38.84 38 LYS B CA 1
ATOM 3015 C C . LYS B 1 64 ? -1.328 33.644 41.489 1.00 35.87 38 LYS B C 1
ATOM 3016 O O . LYS B 1 64 ? -1.581 32.532 41.042 1.00 38.56 38 LYS B O 1
ATOM 3022 N N . SER B 1 65 ? -0.351 33.873 42.353 1.00 28.67 39 SER B N 1
ATOM 3023 C CA . SER B 1 65 ? 0.554 32.837 42.802 1.00 30.49 39 SER B CA 1
ATOM 3024 C C . SER B 1 65 ? -0.118 31.579 43.351 1.00 34.29 39 SER B C 1
ATOM 3025 O O . SER B 1 65 ? 0.532 30.560 43.536 1.00 40.53 39 SER B O 1
ATOM 3028 N N . HIS B 1 66 ? -1.395 31.634 43.668 1.00 29.39 40 HIS B N 1
ATOM 3029 C CA . HIS B 1 66 ? -2.014 30.439 44.187 1.00 29.66 40 HIS B CA 1
ATOM 3030 C C . HIS B 1 66 ? -2.790 29.661 43.140 1.00 32.26 40 HIS B C 1
ATOM 3031 O O . HIS B 1 66 ? -3.299 28.577 43.414 1.00 33.72 40 HIS B O 1
ATOM 3038 N N . VAL B 1 67 ? -2.870 30.189 41.932 1.00 31.27 41 VAL B N 1
ATOM 3039 C CA . VAL B 1 67 ? -3.622 29.490 40.907 1.00 37.65 41 VAL B CA 1
ATOM 3040 C C . VAL B 1 67 ? -2.729 29.040 39.771 1.00 40.59 41 VAL B C 1
ATOM 3041 O O . VAL B 1 67 ? -1.671 29.612 39.537 1.00 42.06 41 VAL B O 1
ATOM 3045 N N . ASP B 1 68 ? -3.161 27.995 39.077 1.00 45.29 42 ASP B N 1
ATOM 3046 C CA . ASP B 1 68 ? -2.427 27.482 37.931 1.00 44.15 42 ASP B CA 1
ATOM 3047 C C . ASP B 1 68 ? -2.712 28.365 36.728 1.00 48.03 42 ASP B C 1
ATOM 3048 O O . ASP B 1 68 ? -1.832 29.075 36.257 1.00 56.84 42 ASP B O 1
ATOM 3053 N N . LYS B 1 69 ? -3.947 28.343 36.244 1.00 49.31 43 LYS B N 1
ATOM 3054 C CA . LYS B 1 69 ? -4.364 29.292 35.217 1.00 51.13 43 LYS B CA 1
ATOM 3055 C C . LYS B 1 69 ? -5.161 30.434 35.877 1.00 48.37 43 LYS B C 1
ATOM 3056 O O . LYS B 1 69 ? -5.793 30.227 36.915 1.00 45.69 43 LYS B O 1
ATOM 3062 N N . LEU B 1 70 ? -5.080 31.644 35.321 1.00 42.22 44 LEU B N 1
ATOM 3063 C CA . LEU B 1 70 ? -5.872 32.770 35.828 1.00 42.61 44 LEU B CA 1
ATOM 3064 C C . LEU B 1 70 ? -6.300 33.745 34.730 1.00 45.23 44 LEU B C 1
ATOM 3065 O O . LEU B 1 70 ? -5.503 34.108 33.872 1.00 51.02 44 LEU B O 1
ATOM 3070 N N . TRP B 1 71 ? -7.548 34.197 34.769 1.00 44.93 45 TRP B N 1
ATOM 3071 C CA . TRP B 1 71 ? -8.004 35.151 33.761 1.00 46.20 45 TRP B CA 1
ATOM 3072 C C . TRP B 1 71 ? -9.220 35.986 34.161 1.00 42.03 45 TRP B C 1
ATOM 3073 O O . TRP B 1 71 ? -9.896 35.703 35.146 1.00 39.00 45 TRP B O 1
ATOM 3084 N N . ILE B 1 72 ? -9.462 37.032 33.379 1.00 43.86 46 ILE B N 1
ATOM 3085 C CA . ILE B 1 72 ? -10.589 37.921 33.573 1.00 35.65 46 ILE B CA 1
ATOM 3086 C C . ILE B 1 72 ? -11.634 37.732 32.476 1.00 33.51 46 ILE B C 1
ATOM 3087 O O . ILE B 1 72 ? -11.323 37.694 31.306 1.00 35.68 46 ILE B O 1
ATOM 3091 N N . ASP B 1 73 ? -12.889 37.630 32.874 1.00 43.13 47 ASP B N 1
ATOM 3092 C CA . ASP B 1 73 ? -13.986 37.350 31.960 1.00 45.11 47 ASP B CA 1
ATOM 3093 C C . ASP B 1 73 ? -14.259 38.551 31.069 1.00 45.63 47 ASP B C 1
ATOM 3094 O O . ASP B 1 73 ? -13.605 39.583 31.183 1.00 45.33 47 ASP B O 1
ATOM 3099 N N . VAL B 1 74 ? -15.232 38.417 30.181 1.00 48.17 48 VAL B N 1
ATOM 3100 C CA . VAL B 1 74 ? -15.648 39.529 29.348 1.00 47.19 48 VAL B CA 1
ATOM 3101 C C . VAL B 1 74 ? -16.442 40.509 30.188 1.00 48.72 48 VAL B C 1
ATOM 3102 O O . VAL B 1 74 ? -16.465 41.702 29.901 1.00 51.03 48 VAL B O 1
ATOM 3106 N N . TRP B 1 75 ? -17.096 40.010 31.230 1.00 43.70 49 TRP B N 1
ATOM 3107 C CA . TRP B 1 75 ? -17.844 40.895 32.105 1.00 44.74 49 TRP B CA 1
ATOM 3108 C C . TRP B 1 75 ? -16.987 41.273 33.284 1.00 41.97 49 TRP B C 1
ATOM 3109 O O . TRP B 1 75 ? -17.437 41.956 34.195 1.00 39.45 49 TRP B O 1
ATOM 3120 N N . GLY B 1 76 ? -15.744 40.813 33.258 1.00 41.52 50 GLY B N 1
ATOM 3121 C CA . GLY B 1 76 ? -14.776 41.203 34.257 1.00 33.26 50 GLY B CA 1
ATOM 3122 C C . GLY B 1 76 ? -14.770 40.297 35.462 1.00 37.02 50 GLY B C 1
ATOM 3123 O O . GLY B 1 76 ? -14.265 40.673 36.504 1.00 41.59 50 GLY B O 1
ATOM 3124 N N . ASN B 1 77 ? -15.336 39.104 35.335 1.00 32.40 51 ASN B N 1
ATOM 3125 C CA . ASN B 1 77 ? -15.230 38.130 36.403 1.00 33.45 51 ASN B CA 1
ATOM 3126 C C . ASN B 1 77 ? -13.803 37.657 36.512 1.00 36.65 51 ASN B C 1
ATOM 3127 O O . ASN B 1 77 ? -13.263 37.142 35.547 1.00 39.15 51 ASN B O 1
ATOM 3132 N N . VAL B 1 78 ? -13.185 37.799 37.675 1.00 29.57 52 VAL B N 1
ATOM 3133 C CA . VAL B 1 78 ? -11.852 37.254 37.843 1.00 30.20 52 VAL B CA 1
ATOM 3134 C C . VAL B 1 78 ? -11.945 35.753 38.058 1.00 31.42 52 VAL B C 1
ATOM 3135 O O . VAL B 1 78 ? -12.631 35.300 38.960 1.00 35.04 52 VAL B O 1
ATOM 3139 N N . VAL B 1 79 ? -11.273 34.974 37.219 1.00 32.64 53 VAL B N 1
ATOM 3140 C CA . VAL B 1 79 ? -11.324 33.520 37.350 1.00 37.35 53 VAL B CA 1
ATOM 3141 C C . VAL B 1 79 ? -9.959 32.883 37.575 1.00 38.96 53 VAL B C 1
ATOM 3142 O O . VAL B 1 79 ? -9.126 32.889 36.682 1.00 41.12 53 VAL B O 1
ATOM 3146 N N . GLY B 1 80 ? -9.733 32.341 38.768 1.00 41.83 54 GLY B N 1
ATOM 3147 C CA . GLY B 1 80 ? -8.536 31.571 39.032 1.00 37.93 54 GLY B CA 1
ATOM 3148 C C . GLY B 1 80 ? -8.799 30.096 38.835 1.00 45.97 54 GLY B C 1
ATOM 3149 O O . GLY B 1 80 ? -9.916 29.642 39.022 1.00 41.68 54 GLY B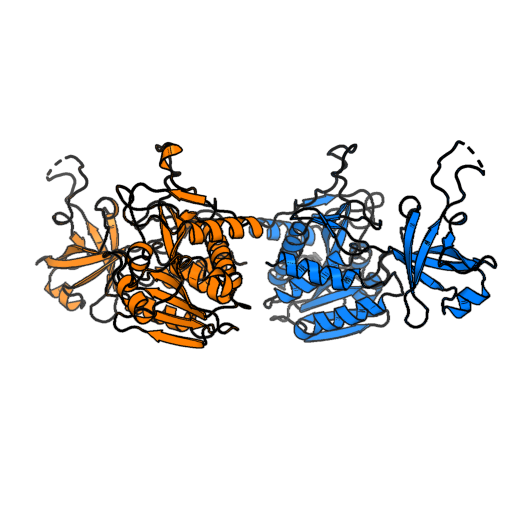 O 1
ATOM 3150 N N . TYR B 1 81 ? -7.766 29.341 38.484 1.00 47.99 55 TYR B N 1
ATOM 3151 C CA . TYR B 1 81 ? -7.917 27.908 38.276 1.00 47.23 55 TYR B CA 1
ATOM 3152 C C . TYR B 1 81 ? -6.847 27.119 39.003 1.00 47.51 55 TYR B C 1
ATOM 3153 O O . TYR B 1 81 ? -5.660 27.424 38.931 1.00 46.64 55 TYR B O 1
ATOM 3162 N N . ARG B 1 82 ? -7.276 26.079 39.691 1.00 48.33 56 ARG B N 1
ATOM 3163 C CA . ARG B 1 82 ? -6.336 25.199 40.336 1.00 47.45 56 ARG B CA 1
ATOM 3164 C C . ARG B 1 82 ? -6.630 23.774 39.908 1.00 55.15 56 ARG B C 1
ATOM 3165 O O . ARG B 1 82 ? -7.704 23.230 40.186 1.00 47.73 56 ARG B O 1
ATOM 3173 N N . LYS B 1 83 ? -5.679 23.184 39.196 1.00 62.26 57 LYS B N 1
ATOM 3174 C CA . LYS B 1 83 ? -5.753 21.776 38.887 1.00 53.72 57 LYS B CA 1
ATOM 3175 C C . LYS B 1 83 ? -5.325 21.038 40.126 1.00 50.90 57 LYS B C 1
ATOM 3176 O O . LYS B 1 83 ? -4.244 21.274 40.661 1.00 45.54 57 LYS B O 1
ATOM 3178 N N . GLY B 1 84 ? -6.204 20.181 40.616 1.00 52.68 58 GLY B N 1
ATOM 3179 C CA . GLY B 1 84 ? -5.841 19.295 41.698 1.00 58.90 58 GLY B CA 1
ATOM 3180 C C . GLY B 1 84 ? -5.581 17.918 41.143 1.00 69.37 58 GLY B C 1
ATOM 3181 O O . GLY B 1 84 ? -6.009 17.599 40.030 1.00 65.73 58 GLY B O 1
ATOM 3182 N N . SER B 1 85 ? -4.947 17.069 41.939 1.00 64.44 59 SER B N 1
ATOM 3183 C CA . SER B 1 85 ? -4.533 15.787 41.413 1.00 59.57 59 SER B CA 1
ATOM 3184 C C . SER B 1 85 ? -5.663 14.814 41.462 1.00 63.22 59 SER B C 1
ATOM 3185 O O . SER B 1 85 ? -6.104 14.501 42.546 1.00 66.23 59 SER B O 1
ATOM 3188 N N . LYS B 1 86 ? -6.191 14.468 40.292 1.00 61.07 60 LYS B N 1
ATOM 3189 C CA . LYS B 1 86 ? -6.939 13.260 39.929 1.00 66.44 60 LYS B CA 1
ATOM 3190 C C . LYS B 1 86 ? -7.566 13.653 38.596 1.00 75.40 60 LYS B C 1
ATOM 3191 O O . LYS B 1 86 ? -7.473 14.819 38.200 1.00 73.45 60 LYS B O 1
ATOM 3197 N N . GLY B 1 87 ? -8.226 12.714 37.920 1.00 91.99 61 GLY B N 1
ATOM 3198 C CA . GLY B 1 87 ? -8.990 13.037 36.722 1.00 80.26 61 GLY B CA 1
ATOM 3199 C C . GLY B 1 87 ? -10.203 13.841 37.135 1.00 73.53 61 GLY B C 1
ATOM 3200 O O . GLY B 1 87 ? -10.597 14.799 36.476 1.00 66.63 61 GLY B O 1
ATOM 3201 N N . SER B 1 88 ? -10.801 13.414 38.238 1.00 74.63 62 SER B N 1
ATOM 3202 C CA . SER B 1 88 ? -11.708 14.242 39.016 1.00 68.48 62 SER B CA 1
ATOM 3203 C C . SER B 1 88 ? -12.873 14.898 38.309 1.00 60.25 62 SER B C 1
ATOM 3204 O O . SER B 1 88 ? -13.557 14.285 37.495 1.00 61.14 62 SER B O 1
ATOM 3205 N N . GLY B 1 89 ? -13.069 16.168 38.639 1.00 58.56 63 GLY B N 1
ATOM 3206 C CA . GLY B 1 89 ? -14.260 16.912 38.284 1.00 58.85 63 GLY B CA 1
ATOM 3207 C C . GLY B 1 89 ? -14.032 18.387 38.565 1.00 63.03 63 GLY B C 1
ATOM 3208 O O . GLY B 1 89 ? -12.894 18.836 38.684 1.00 58.58 63 GLY B O 1
ATOM 3209 N N . LYS B 1 90 ? -15.110 19.154 38.649 1.00 61.92 64 LYS B N 1
ATOM 3210 C CA . LYS B 1 90 ? -14.986 20.596 38.794 1.00 53.47 64 LYS B CA 1
ATOM 3211 C C . LYS B 1 90 ? -15.861 21.150 39.907 1.00 51.46 64 LYS B C 1
ATOM 3212 O O . LYS B 1 90 ? -17.069 20.910 39.944 1.00 53.53 64 LYS B O 1
ATOM 3218 N N . ILE B 1 91 ? -15.235 21.891 40.813 1.00 46.51 65 ILE B N 1
ATOM 3219 C CA . ILE B 1 91 ? -15.958 22.657 41.820 1.00 39.41 65 ILE B CA 1
ATOM 3220 C C . ILE B 1 91 ? -15.647 24.144 41.658 1.00 40.57 65 ILE B C 1
ATOM 3221 O O . ILE B 1 91 ? -14.516 24.528 41.365 1.00 41.46 65 ILE B O 1
ATOM 3225 N N . MET B 1 92 ? -16.670 24.973 41.822 1.00 38.35 66 MET B N 1
ATOM 3226 C CA . MET B 1 92 ? -16.534 26.418 41.700 1.00 33.32 66 MET B CA 1
ATOM 3227 C C . MET B 1 92 ? -16.813 27.150 43.025 1.00 36.15 66 MET B C 1
ATOM 3228 O O . MET B 1 92 ? -17.743 26.818 43.752 1.00 36.15 66 MET B O 1
ATOM 3233 N N . ILE B 1 93 ? -15.992 28.137 43.345 1.00 32.08 67 ILE B N 1
ATOM 3234 C CA . ILE B 1 93 ? -16.265 28.982 44.492 1.00 28.26 67 ILE B CA 1
ATOM 3235 C C . ILE B 1 93 ? -16.499 30.430 44.037 1.00 34.02 67 ILE B C 1
ATOM 3236 O O . ILE B 1 93 ? -15.724 30.960 43.241 1.00 34.68 67 ILE B O 1
ATOM 3241 N N . ALA B 1 94 ? -17.565 31.070 44.520 1.00 23.30 68 ALA B N 1
ATOM 3242 C CA . ALA B 1 94 ? -17.919 32.377 43.988 1.00 26.43 68 ALA B CA 1
ATOM 3243 C C . ALA B 1 94 ? -18.285 33.427 45.037 1.00 26.21 68 ALA B C 1
ATOM 3244 O O . ALA B 1 94 ? -19.099 33.184 45.916 1.00 30.59 68 ALA B O 1
ATOM 3246 N N . ALA B 1 95 ? -17.680 34.603 44.905 1.00 21.82 69 ALA B N 1
ATOM 3247 C CA . ALA B 1 95 ? -17.958 35.750 45.755 1.00 23.71 69 ALA B CA 1
ATOM 3248 C C . ALA B 1 95 ? -18.040 36.978 44.880 1.00 31.90 69 ALA B C 1
ATOM 3249 O O . ALA B 1 95 ? -17.282 37.083 43.923 1.00 32.70 69 ALA B O 1
ATOM 3251 N N . HIS B 1 96 ? -18.942 37.910 45.188 1.00 33.59 70 HIS B N 1
ATOM 3252 C CA . HIS B 1 96 ? -19.122 39.048 44.298 1.00 28.04 70 HIS B CA 1
ATOM 3253 C C . HIS B 1 96 ? -18.381 40.277 44.774 1.00 29.42 70 HIS B C 1
ATOM 3254 O O . HIS B 1 96 ? -18.274 40.542 45.962 1.00 33.58 70 HIS B O 1
ATOM 3261 N N . MET B 1 97 ? -17.807 40.990 43.815 1.00 30.48 71 MET B N 1
ATOM 3262 C CA . MET B 1 97 ? -16.996 42.158 44.097 1.00 28.60 71 MET B CA 1
ATOM 3263 C C . MET B 1 97 ? -17.807 43.426 44.318 1.00 34.49 71 MET B C 1
ATOM 3264 O O . MET B 1 97 ? -17.490 44.236 45.181 1.00 34.61 71 MET B O 1
ATOM 3269 N N . ASP B 1 98 ? -18.863 43.593 43.539 1.00 34.73 72 ASP B N 1
ATOM 3270 C CA . ASP B 1 98 ? -19.639 44.826 43.558 1.00 30.06 72 ASP B CA 1
ATOM 3271 C C . ASP B 1 98 ? -20.306 45.115 44.884 1.00 30.54 72 ASP B C 1
ATOM 3272 O O . ASP B 1 98 ? -20.621 44.204 45.644 1.00 30.37 72 ASP B O 1
ATOM 3277 N N . GLU B 1 99 ? -20.521 46.403 45.136 1.00 37.01 73 GLU B N 1
ATOM 3278 C CA . GLU B 1 99 ? -21.230 46.898 46.319 1.00 34.13 73 GLU B CA 1
ATOM 3279 C C . GLU B 1 99 ? -22.387 47.784 45.863 1.00 29.65 73 GLU B C 1
ATOM 3280 O O . GLU B 1 99 ? -22.421 48.218 44.724 1.00 32.54 73 GLU B O 1
ATOM 3285 N N . ILE B 1 100 ? -23.346 48.047 46.733 1.00 24.98 74 ILE B N 1
ATOM 3286 C CA . ILE B 1 100 ? -24.398 48.976 46.373 1.00 21.82 74 ILE B CA 1
ATOM 3287 C C . ILE B 1 100 ? -23.805 50.378 46.321 1.00 22.68 74 ILE B C 1
ATOM 3288 O O . ILE B 1 100 ? -22.757 50.629 46.894 1.00 23.92 74 ILE B O 1
ATOM 3293 N N . GLY B 1 101 ? -24.463 51.291 45.622 1.00 23.55 75 GLY B N 1
ATOM 3294 C CA . GLY B 1 101 ? -23.970 52.647 45.528 1.00 21.82 75 GLY B CA 1
ATOM 3295 C C . GLY B 1 101 ? -24.977 53.520 44.835 1.00 21.82 75 GLY B C 1
ATOM 3296 O O . GLY B 1 101 ? -26.117 53.122 44.670 1.00 24.80 75 GLY B O 1
ATOM 3297 N N . LEU B 1 102 ? -24.551 54.705 44.419 1.00 21.82 76 LEU B N 1
ATOM 3298 C CA . LEU B 1 102 ? -25.430 55.643 43.746 1.00 21.82 76 LEU B CA 1
ATOM 3299 C C . LEU B 1 102 ? -24.862 56.108 42.429 1.00 21.82 76 LEU B C 1
ATOM 3300 O O . LEU B 1 102 ? -23.663 56.249 42.296 1.00 23.63 76 LEU B O 1
ATOM 3305 N N . PHE B 1 103 ? -25.742 56.349 41.468 1.00 24.25 77 PHE B N 1
ATOM 3306 C CA . PHE B 1 103 ? -25.408 56.971 40.193 1.00 24.77 77 PHE B CA 1
ATOM 3307 C C . PHE B 1 103 ? -25.751 58.434 40.262 1.00 25.33 77 PHE B C 1
ATOM 3308 O O . PHE B 1 103 ? -26.868 58.756 40.648 1.00 23.59 77 PHE B O 1
ATOM 3316 N N . ILE B 1 104 ? -24.856 59.328 39.850 1.00 21.82 78 ILE B N 1
ATOM 3317 C CA . ILE B 1 104 ? -25.261 60.718 39.827 1.00 21.82 78 ILE B CA 1
ATOM 3318 C C . ILE B 1 104 ? -26.118 60.841 38.579 1.00 21.82 78 ILE B C 1
ATOM 3319 O O . ILE B 1 104 ? -25.682 60.527 37.492 1.00 21.82 78 ILE B O 1
ATOM 3323 N N . SER B 1 105 ? -27.388 61.182 38.794 1.00 22.30 79 SER B N 1
ATOM 3324 C CA . SER B 1 105 ? -28.429 61.243 37.761 1.00 21.82 79 SER B CA 1
ATOM 3325 C C . SER B 1 105 ? -28.476 62.561 36.990 1.00 21.82 79 SER B C 1
ATOM 3326 O O . SER B 1 105 ? -28.749 62.600 35.800 1.00 21.82 79 SER B O 1
ATOM 3328 N N . HIS B 1 106 ? -28.275 63.647 37.722 1.00 26.13 80 HIS B N 1
ATOM 3329 C CA . HIS B 1 106 ? -28.476 64.980 37.218 1.00 21.82 80 HIS B CA 1
ATOM 3330 C C . HIS B 1 106 ? -27.625 65.938 38.026 1.00 21.82 80 HIS B C 1
ATOM 3331 O O . HIS B 1 106 ? -27.433 65.721 39.213 1.00 21.82 80 HIS B O 1
ATOM 3338 N N . ILE B 1 107 ? -27.134 66.998 37.385 1.00 21.82 81 ILE B N 1
ATOM 3339 C CA . ILE B 1 107 ? -26.373 68.048 38.057 1.00 21.82 81 ILE B CA 1
ATOM 3340 C C . ILE B 1 107 ? -27.107 69.372 38.074 1.00 21.82 81 ILE B C 1
ATOM 3341 O O . ILE B 1 107 ? -27.312 69.971 37.038 1.00 29.19 81 ILE B O 1
ATOM 3346 N N . GLU B 1 108 ? -27.500 69.844 39.243 1.00 21.82 82 GLU B N 1
ATOM 3347 C CA . GLU B 1 108 ? -28.357 71.006 39.282 1.00 21.82 82 GLU B CA 1
ATOM 3348 C C . GLU B 1 108 ? -27.584 72.217 38.879 1.00 26.22 82 GLU B C 1
ATOM 3349 O O . GLU B 1 108 ? -26.366 72.215 38.894 1.00 26.10 82 GLU B O 1
ATOM 3355 N N . ASP B 1 109 ? -28.312 73.249 38.489 1.00 35.70 83 ASP B N 1
ATOM 3356 C CA . ASP B 1 109 ? -27.708 74.507 38.121 1.00 33.80 83 ASP B CA 1
ATOM 3357 C C . ASP B 1 109 ? -26.872 75.047 39.256 1.00 29.73 83 ASP B C 1
ATOM 3358 O O . ASP B 1 109 ? -25.795 75.567 39.023 1.00 33.93 83 ASP B O 1
ATOM 3363 N N . ASP B 1 110 ? -27.349 74.895 40.486 1.00 24.97 84 ASP B N 1
ATOM 3364 C CA . ASP B 1 110 ? -26.672 75.485 41.633 1.00 22.64 84 ASP B CA 1
ATOM 3365 C C . ASP B 1 110 ? -25.604 74.562 42.188 1.00 26.32 84 ASP B C 1
ATOM 3366 O O . ASP B 1 110 ? -25.030 74.836 43.231 1.00 27.56 84 ASP B O 1
ATOM 3371 N N . GLY B 1 111 ? -25.355 73.456 41.500 1.00 25.92 85 GLY B N 1
ATOM 3372 C CA . GLY B 1 111 ? -24.189 72.648 41.776 1.00 21.82 85 GLY B CA 1
ATOM 3373 C C . GLY B 1 111 ? -24.420 71.347 42.504 1.00 24.28 85 GLY B C 1
ATOM 3374 O O . GLY B 1 111 ? -23.489 70.570 42.678 1.00 26.37 85 GLY B O 1
ATOM 3375 N N . PHE B 1 112 ? -25.646 71.116 42.953 1.00 26.33 86 PHE B N 1
ATOM 3376 C CA . PHE B 1 112 ? -25.998 69.891 43.652 1.00 21.82 86 PHE B CA 1
ATOM 3377 C C . PHE B 1 112 ? -26.177 68.738 42.689 1.00 21.82 86 PHE B C 1
ATOM 3378 O O . PHE B 1 112 ? -26.397 68.941 41.513 1.00 21.82 86 PHE B O 1
ATOM 3386 N N . LEU B 1 113 ? -26.053 67.523 43.197 1.00 21.82 87 LEU B N 1
ATOM 3387 C CA . LEU B 1 113 ? -26.199 66.334 42.383 1.00 21.82 87 LEU B CA 1
ATOM 3388 C C . LEU B 1 113 ? -27.372 65.511 42.839 1.00 21.82 87 LEU B C 1
ATOM 3389 O O . LEU B 1 113 ? -27.630 65.424 44.029 1.00 21.82 87 LEU B O 1
ATOM 3394 N N . ARG B 1 114 ? -28.065 64.895 41.887 1.00 21.82 88 ARG B N 1
ATOM 3395 C CA . ARG B 1 114 ? -29.197 64.033 42.178 1.00 21.82 88 ARG B CA 1
ATOM 3396 C C . ARG B 1 114 ? -28.824 62.620 41.854 1.00 21.82 88 ARG B C 1
ATOM 3397 O O . ARG B 1 114 ? -28.012 62.386 40.991 1.00 21.82 88 ARG B O 1
ATOM 3405 N N . VAL B 1 115 ? -29.412 61.662 42.544 1.00 21.82 89 VAL B N 1
ATOM 3406 C CA . VAL B 1 115 ? -28.979 60.288 42.366 1.00 22.18 89 VAL B CA 1
ATOM 3407 C C . VAL B 1 115 ? -30.093 59.303 42.116 1.00 21.82 89 VAL B C 1
ATOM 3408 O O . VAL B 1 115 ? -31.242 59.567 42.417 1.00 21.82 89 VAL B O 1
ATOM 3412 N N . ILE B 1 116 ? -29.719 58.178 41.520 1.00 21.82 90 ILE B N 1
ATOM 3413 C CA . ILE B 1 116 ? -30.570 57.013 41.408 1.00 21.82 90 ILE B CA 1
ATOM 3414 C C . ILE B 1 116 ? -29.737 55.848 41.932 1.00 21.96 90 ILE B C 1
ATOM 3415 O O . ILE B 1 116 ? -28.534 55.856 41.801 1.00 24.87 90 ILE B O 1
ATOM 3420 N N . PRO B 1 117 ? -30.370 54.867 42.584 1.00 27.82 91 PRO B N 1
ATOM 3421 C CA . PRO B 1 117 ? -29.660 53.815 43.329 1.00 27.55 91 PRO B CA 1
ATOM 3422 C C . PRO B 1 117 ? -29.099 52.631 42.532 1.00 28.59 91 PRO B C 1
ATOM 3423 O O . PRO B 1 117 ? -29.659 52.222 41.522 1.00 30.19 91 PRO B O 1
ATOM 3427 N N . ILE B 1 118 ? -28.019 52.047 43.027 1.00 26.59 92 ILE B N 1
ATOM 3428 C CA . ILE B 1 118 ? -27.540 50.796 42.475 1.00 27.16 92 ILE B CA 1
ATOM 3429 C C . ILE B 1 118 ? -27.761 49.682 43.463 1.00 26.94 92 ILE B C 1
ATOM 3430 O O . ILE B 1 118 ? -27.140 49.652 44.509 1.00 26.59 92 ILE B O 1
ATOM 3435 N N . GLY B 1 119 ? -28.659 48.770 43.125 1.00 32.64 93 GLY B N 1
ATOM 3436 C CA . GLY B 1 119 ? -28.992 47.680 44.009 1.00 34.40 93 GLY B CA 1
ATOM 3437 C C . GLY B 1 119 ? -29.904 48.057 45.156 1.00 33.53 93 GLY B C 1
ATOM 3438 O O . GLY B 1 119 ? -30.700 48.984 45.083 1.00 31.95 93 GLY B O 1
ATOM 3439 N N . GLY B 1 120 ? -29.724 47.353 46.259 1.00 43.22 94 GLY B N 1
ATOM 3440 C CA . GLY B 1 120 ? -30.698 47.296 47.331 1.00 40.28 94 GLY B CA 1
ATOM 3441 C C . GLY B 1 120 ? -30.692 48.488 48.253 1.00 35.68 94 GLY B C 1
ATOM 3442 O O . GLY B 1 120 ? -31.009 48.336 49.428 1.00 40.70 94 GLY B O 1
ATOM 3443 N N . VAL B 1 121 ? -30.244 49.642 47.759 1.00 28.99 95 VAL B N 1
ATOM 3444 C CA . VAL B 1 121 ? -30.169 50.860 48.572 1.00 26.32 95 VAL B CA 1
ATOM 3445 C C . VAL B 1 121 ? -31.507 51.332 49.149 1.00 27.16 95 VAL B C 1
ATOM 3446 O O . VAL B 1 121 ? -32.492 51.484 48.425 1.00 30.48 95 VAL B O 1
ATOM 3450 N N . LEU B 1 122 ? -31.510 51.573 50.460 1.00 24.62 96 LEU B N 1
ATOM 3451 C CA . LEU B 1 122 ? -32.670 52.061 51.195 1.00 21.82 96 LEU B CA 1
ATOM 3452 C C . LEU B 1 122 ? -32.428 53.454 51.725 1.00 22.76 96 LEU B C 1
ATOM 3453 O O . LEU B 1 122 ? -31.381 53.730 52.267 1.00 23.36 96 LEU B O 1
ATOM 3456 N N . GLU B 1 123 ? -33.420 54.321 51.606 1.00 27.11 97 GLU B N 1
ATOM 3457 C CA . GLU B 1 123 ? -33.246 55.735 51.905 1.00 21.82 97 GLU B CA 1
ATOM 3458 C C . GLU B 1 123 ? -32.882 56.045 53.340 1.00 21.82 97 GLU B C 1
ATOM 3459 O O . GLU B 1 123 ? -32.320 57.076 53.601 1.00 21.82 97 GLU B O 1
ATOM 3465 N N . ARG B 1 124 ? -33.198 55.183 54.286 1.00 21.86 98 ARG B N 1
ATOM 3466 C CA . ARG B 1 124 ? -32.814 55.481 55.654 1.00 21.82 98 ARG B CA 1
ATOM 3467 C C . ARG B 1 124 ? -31.317 55.470 55.842 1.00 21.82 98 ARG B C 1
ATOM 3468 O O . ARG B 1 124 ? -30.809 56.023 56.799 1.00 21.82 98 ARG B O 1
ATOM 3476 N N . THR B 1 125 ? -30.601 54.806 54.951 1.00 21.82 99 THR B N 1
ATOM 3477 C CA . THR B 1 125 ? -29.172 54.702 55.137 1.00 21.82 99 THR B CA 1
ATOM 3478 C C . THR B 1 125 ? -28.459 55.862 54.506 1.00 21.82 99 THR B C 1
ATOM 3479 O O . THR B 1 125 ? -27.263 55.955 54.590 1.00 21.82 99 THR B O 1
ATOM 3483 N N . LEU B 1 126 ? -29.203 56.726 53.841 1.00 21.82 100 LEU B N 1
ATOM 3484 C CA . LEU B 1 126 ? -28.624 57.831 53.107 1.00 21.82 100 LEU B CA 1
ATOM 3485 C C . LEU B 1 126 ? -28.677 59.188 53.786 1.00 21.82 100 LEU B C 1
ATOM 3486 O O . LEU B 1 126 ? -28.170 60.144 53.255 1.00 23.79 100 LEU B O 1
ATOM 3491 N N . LEU B 1 127 ? -29.296 59.291 54.946 1.00 21.82 101 LEU B N 1
ATOM 3492 C CA . LEU B 1 127 ? -29.553 60.593 55.522 1.00 21.82 101 LEU B CA 1
ATOM 3493 C C . LEU B 1 127 ? -28.376 61.071 56.337 1.00 25.46 101 LEU B C 1
ATOM 3494 O O . LEU B 1 127 ? -28.006 60.425 57.311 1.00 28.70 101 LEU B O 1
ATOM 3499 N N . TYR B 1 128 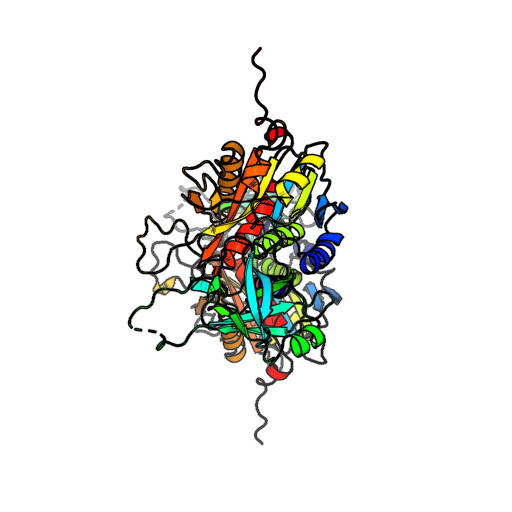? -27.818 62.216 55.955 1.00 23.02 102 TYR B N 1
ATOM 3500 C CA . TYR B 1 128 ? -26.696 62.841 56.648 1.00 21.82 102 TYR B CA 1
ATOM 3501 C C . TYR B 1 128 ? -25.499 61.942 56.630 1.00 21.82 102 TYR B C 1
ATOM 3502 O O . TYR B 1 128 ? -24.729 61.875 57.573 1.00 21.82 102 TYR B O 1
ATOM 3511 N N . GLN B 1 129 ? -25.347 61.270 55.505 1.00 21.82 103 GLN B N 1
ATOM 3512 C CA . GLN B 1 129 ? -24.223 60.411 55.258 1.00 21.82 103 GLN B CA 1
ATOM 3513 C C . GLN B 1 129 ? -23.207 61.096 54.384 1.00 21.82 103 GLN B C 1
ATOM 3514 O O . GLN B 1 129 ? -23.547 61.857 53.508 1.00 21.82 103 GLN B O 1
ATOM 3520 N N . ARG B 1 130 ? -21.944 60.810 54.629 1.00 21.82 104 ARG B N 1
ATOM 352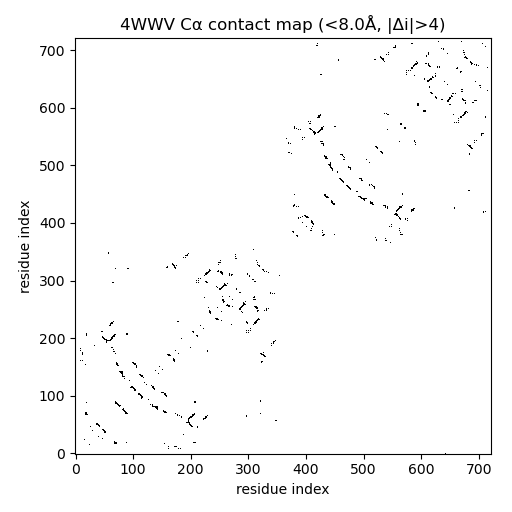1 C CA . ARG B 1 130 ? -20.905 61.368 53.812 1.00 21.82 104 ARG B CA 1
ATOM 3522 C C . ARG B 1 130 ? -20.567 60.331 52.777 1.00 21.82 104 ARG B C 1
ATOM 3523 O O . ARG B 1 130 ? -20.583 59.147 53.053 1.00 21.82 104 ARG B O 1
ATOM 3531 N N . VAL B 1 131 ? -20.274 60.791 51.574 1.00 21.85 105 VAL B N 1
ATOM 3532 C CA . VAL B 1 131 ? -20.198 59.930 50.413 1.00 21.82 105 VAL B CA 1
ATOM 3533 C C . VAL B 1 131 ? -18.933 60.242 49.629 1.00 21.82 105 VAL B C 1
ATOM 3534 O O . VAL B 1 131 ? -18.372 61.299 49.796 1.00 21.82 105 VAL B O 1
ATOM 3538 N N . VAL B 1 132 ? -18.447 59.307 48.826 1.00 21.82 106 VAL B N 1
ATOM 3539 C CA . VAL B 1 132 ? -17.340 59.594 47.913 1.00 24.15 106 VAL B CA 1
ATOM 3540 C C . VAL B 1 132 ? -17.751 59.413 46.446 1.00 23.39 106 VAL B C 1
ATOM 3541 O O . VAL B 1 132 ? -18.194 58.339 46.045 1.00 23.72 106 VAL B O 1
ATOM 3545 N N . VAL B 1 133 ? -17.608 60.467 45.651 1.00 21.82 107 VAL B N 1
ATOM 3546 C CA . VAL B 1 133 ? -17.889 60.392 44.221 1.00 21.82 107 VAL B CA 1
ATOM 3547 C C . VAL B 1 133 ? -16.631 60.097 43.436 1.00 22.42 107 VAL B C 1
ATOM 3548 O O . VAL B 1 133 ? -15.629 60.757 43.633 1.00 26.54 107 VAL B O 1
ATOM 3552 N N . ARG B 1 134 ? -16.668 59.120 42.544 1.00 22.35 108 ARG B N 1
ATOM 3553 C CA . ARG B 1 134 ? -15.482 58.811 41.765 1.00 23.93 108 ARG B CA 1
ATOM 3554 C C . ARG B 1 134 ? -15.612 59.255 40.339 1.00 26.24 108 ARG B C 1
ATOM 3555 O O . ARG B 1 134 ? -16.544 58.884 39.639 1.00 30.82 108 ARG B O 1
ATOM 3563 N N . THR B 1 135 ? -14.625 60.028 39.919 1.00 27.20 109 THR B N 1
ATOM 3564 C CA . THR B 1 135 ? -14.589 60.657 38.622 1.00 29.23 109 THR B CA 1
ATOM 3565 C C . THR B 1 135 ? -14.667 59.678 37.504 1.00 33.35 109 THR B C 1
ATOM 3566 O O . THR B 1 135 ? -14.222 58.544 37.620 1.00 35.99 109 THR B O 1
ATOM 3570 N N . ARG B 1 136 ? -15.238 60.154 36.411 1.00 38.19 110 ARG B N 1
ATOM 3571 C CA . ARG B 1 136 ? -15.234 59.464 35.140 1.00 45.16 110 ARG B CA 1
ATOM 3572 C C . ARG B 1 136 ? -13.828 59.001 34.778 1.00 37.82 110 ARG B C 1
ATOM 3573 O O . ARG B 1 136 ? -13.663 57.933 34.197 1.00 36.99 110 ARG B O 1
ATOM 3581 N N . ASP B 1 137 ? -12.803 59.759 35.154 1.00 35.56 111 ASP B N 1
ATOM 3582 C CA . ASP B 1 137 ? -11.482 59.255 34.859 1.00 33.13 111 ASP B CA 1
ATOM 3583 C C . ASP B 1 137 ? -10.885 58.607 36.093 1.00 40.91 111 ASP B C 1
ATOM 3584 O O . ASP B 1 137 ? -11.146 57.434 36.323 1.00 63.99 111 ASP B O 1
ATOM 3589 N N . GLY B 1 138 ? -10.170 59.335 36.941 1.00 33.30 112 GLY B N 1
ATOM 3590 C CA . GLY B 1 138 ? -9.632 58.682 38.113 1.00 30.91 112 GLY B CA 1
ATOM 3591 C C . GLY B 1 138 ? -10.052 59.005 39.529 1.00 33.07 112 GLY B C 1
ATOM 3592 O O . GLY B 1 138 ? -9.931 58.151 40.398 1.00 32.29 112 GLY B O 1
ATOM 3593 N N . ARG B 1 139 ? -10.588 60.191 39.787 1.00 30.67 113 ARG B N 1
ATOM 3594 C CA . ARG B 1 139 ? -10.391 60.720 41.133 1.00 25.85 113 ARG B CA 1
ATOM 3595 C C . ARG B 1 139 ? -11.620 60.839 41.996 1.00 27.73 113 ARG B C 1
ATOM 3596 O O . ARG B 1 139 ? -12.721 60.539 41.568 1.00 30.55 113 ARG B O 1
ATOM 3604 N N . LEU B 1 140 ? -11.400 61.284 43.227 1.00 25.15 114 LEU B N 1
ATOM 3605 C CA . LEU B 1 140 ? -12.378 61.137 44.290 1.00 22.11 114 LEU B CA 1
ATOM 3606 C C . LEU B 1 140 ? -12.697 62.408 45.050 1.00 24.63 114 LEU B C 1
ATOM 3607 O O . LEU B 1 140 ? -11.888 62.884 45.828 1.00 26.93 114 LEU B O 1
ATOM 3612 N N . TYR B 1 141 ? -13.905 62.920 44.898 1.00 22.22 115 TYR B N 1
ATOM 3613 C CA . TYR B 1 141 ? -14.314 64.035 45.724 1.00 21.82 115 TYR B CA 1
ATOM 3614 C C . TYR B 1 141 ? -15.340 63.583 46.737 1.00 21.82 115 TYR B C 1
ATOM 3615 O O . TYR B 1 141 ? -16.237 62.824 46.423 1.00 30.73 115 TYR B O 1
ATOM 3624 N N . ARG B 1 142 ? -15.196 64.043 47.962 1.00 21.82 116 ARG B N 1
ATOM 3625 C CA . ARG B 1 142 ? -16.174 63.728 48.957 1.00 21.82 116 ARG B CA 1
ATOM 3626 C C . ARG B 1 142 ? -17.364 64.613 48.748 1.00 21.82 116 ARG B C 1
ATOM 3627 O O . ARG B 1 142 ? -17.253 65.699 48.204 1.00 21.82 116 ARG B O 1
ATOM 3635 N N . GLY B 1 143 ? -18.508 64.116 49.184 1.00 21.82 117 GLY B N 1
ATOM 3636 C CA . GLY B 1 143 ? -19.764 64.809 49.071 1.00 21.82 117 GLY B CA 1
ATOM 3637 C C . GLY B 1 143 ? -20.616 64.475 50.273 1.00 21.82 117 GLY B C 1
ATOM 3638 O O . GLY B 1 143 ? -20.265 63.626 51.075 1.00 23.69 117 GLY B O 1
ATOM 3639 N N . VAL B 1 144 ? -21.739 65.157 50.391 1.00 21.82 118 VAL B N 1
ATOM 3640 C CA . VAL B 1 144 ? -22.589 65.072 51.560 1.00 21.82 118 VAL B CA 1
ATOM 3641 C C . VAL B 1 144 ? -24.028 64.958 51.090 1.00 23.47 118 VAL B C 1
ATOM 3642 O O . VAL B 1 144 ? -24.458 65.717 50.224 1.00 21.82 118 VAL B O 1
ATOM 3646 N N . ILE B 1 145 ? -24.766 63.997 51.638 1.00 22.08 119 ILE B N 1
ATOM 3647 C CA . ILE B 1 145 ? -26.151 63.807 51.250 1.00 21.82 119 ILE B CA 1
ATOM 3648 C C . ILE B 1 145 ? -27.003 64.590 52.202 1.00 21.82 119 ILE B C 1
ATOM 3649 O O . ILE B 1 145 ? -27.079 64.267 53.376 1.00 21.82 119 ILE B O 1
ATOM 3654 N N . GLY B 1 146 ? -27.625 65.641 51.681 1.00 21.82 120 GLY B N 1
ATOM 3655 C CA . GLY B 1 146 ? -28.381 66.567 52.493 1.00 23.10 120 GLY B CA 1
ATOM 3656 C C . GLY B 1 146 ? -29.880 66.435 52.390 1.00 24.68 120 GLY B C 1
ATOM 3657 O O . GLY B 1 146 ? -30.390 65.772 51.505 1.00 26.65 120 GLY B O 1
ATOM 3658 N N . LEU B 1 147 ? -30.579 67.099 53.304 1.00 27.71 121 LEU B N 1
ATOM 3659 C CA . LEU B 1 147 ? -32.033 67.098 53.345 1.00 31.26 121 LEU B CA 1
ATOM 3660 C C . LEU B 1 147 ? -32.572 68.521 53.364 1.00 31.78 121 LEU B C 1
ATOM 3661 O O . LEU B 1 147 ? -31.876 69.431 53.792 1.00 24.44 121 LEU B O 1
ATOM 3666 N N . LYS B 1 148 ? -33.812 68.716 52.921 1.00 34.95 122 LYS B N 1
ATOM 3667 C CA . LYS B 1 148 ? -34.504 69.962 53.212 1.00 32.58 122 LYS B CA 1
ATOM 3668 C C . LYS B 1 148 ? -34.527 70.111 54.717 1.00 36.41 122 LYS B C 1
ATOM 3669 O O . LYS B 1 148 ? -34.580 69.122 55.434 1.00 38.59 122 LYS B O 1
ATOM 3675 N N . PRO B 1 149 ? -34.475 71.346 55.213 1.00 41.55 123 PRO B N 1
ATOM 3676 C CA . PRO B 1 149 ? -34.533 71.518 56.665 1.00 43.81 123 PRO B CA 1
ATOM 3677 C C . PRO B 1 149 ? -35.912 71.173 57.204 1.00 55.13 123 PRO B C 1
ATOM 3678 O O . PRO B 1 149 ? -36.867 71.125 56.431 1.00 52.74 123 PRO B O 1
ATOM 3682 N N . PRO B 1 150 ? -36.010 70.912 58.515 1.00 60.47 124 PRO B N 1
ATOM 3683 C CA . PRO B 1 150 ? -37.283 70.605 59.171 1.00 59.39 124 PRO B CA 1
ATOM 3684 C C . PRO B 1 150 ? -38.372 71.610 58.826 1.00 74.99 124 PRO B C 1
ATOM 3685 O O . PRO B 1 150 ? -39.543 71.225 58.697 1.00 73.13 124 PRO B O 1
ATOM 3689 N N . HIS B 1 151 ? -38.000 72.873 58.624 1.00 75.79 125 HIS B N 1
ATOM 3690 C CA . HIS B 1 151 ? -39.027 73.814 58.232 1.00 73.53 125 HIS B CA 1
ATOM 3691 C C . HIS B 1 151 ? -39.008 74.013 56.722 1.00 76.67 125 HIS B C 1
ATOM 3692 O O . HIS B 1 151 ? -38.344 74.903 56.185 1.00 73.99 125 HIS B O 1
ATOM 3699 N N . VAL B 1 152 ? -39.772 73.161 56.052 1.00 78.27 126 VAL B N 1
ATOM 3700 C CA . VAL B 1 152 ? -40.520 73.485 54.858 1.00 76.88 126 VAL B CA 1
ATOM 3701 C C . VAL B 1 152 ? -41.849 72.769 55.027 1.00 84.02 126 VAL B C 1
ATOM 3702 O O . VAL B 1 152 ? -42.884 73.412 55.166 1.00 92.68 126 VAL B O 1
ATOM 3706 N N . ILE B 1 153 ? -41.812 71.438 55.063 0.67 78.22 127 ILE B N 1
ATOM 3707 N N . ALA B 1 158 ? -43.148 66.061 60.956 1.00 52.78 132 ALA B N 1
ATOM 3708 C CA . ALA B 1 158 ? -43.407 65.160 59.841 1.00 49.22 132 ALA B CA 1
ATOM 3709 C C . ALA B 1 158 ? -42.121 64.530 59.310 1.00 54.25 132 ALA B C 1
ATOM 3710 O O . ALA B 1 158 ? -41.669 64.882 58.221 1.00 51.14 132 ALA B O 1
ATOM 3712 N N . GLN B 1 159 ? -41.522 63.635 60.103 1.00 54.33 133 GLN B N 1
ATOM 3713 C CA . GLN B 1 159 ? -40.430 62.755 59.654 1.00 47.24 133 GLN B CA 1
ATOM 3714 C C . GLN B 1 159 ? -40.855 61.313 59.872 1.00 33.99 133 GLN B C 1
ATOM 3715 O O . GLN B 1 159 ? -40.900 60.916 61.025 1.00 35.51 133 GLN B O 1
ATOM 3721 N N . LYS B 1 160 ? -41.171 60.502 58.848 1.00 32.65 134 LYS B N 1
ATOM 3722 C CA . LYS B 1 160 ? -40.989 60.673 57.388 1.00 30.38 134 LYS B CA 1
ATOM 3723 C C . LYS B 1 160 ? -39.545 60.711 56.877 1.00 32.06 134 LYS B C 1
ATOM 3724 O O . LYS B 1 160 ? -38.949 61.764 56.698 1.00 32.08 134 LYS B O 1
ATOM 3726 N N . VAL B 1 161 ? -38.972 59.520 56.744 1.00 30.64 135 VAL B N 1
ATOM 3727 C CA . VAL B 1 161 ? -37.806 59.311 55.904 1.00 23.58 135 VAL B CA 1
ATOM 3728 C C . VAL B 1 161 ? -38.101 59.811 54.501 1.00 26.78 135 VAL B C 1
ATOM 3729 O O . VAL B 1 161 ? -39.024 59.328 53.862 1.00 25.73 135 VAL B O 1
ATOM 3733 N N . PRO B 1 162 ? -37.303 60.760 54.001 1.00 21.82 136 PRO B N 1
ATOM 3734 C CA . PRO B 1 162 ? -37.552 61.336 52.686 1.00 21.82 136 PRO B CA 1
ATOM 3735 C C . PRO B 1 162 ? -37.417 60.352 51.558 1.00 21.82 136 PRO B C 1
ATOM 3736 O O . PRO B 1 162 ? -37.007 59.222 51.739 1.00 25.03 136 PRO B O 1
ATOM 3740 N N . GLU B 1 163 ? -37.730 60.828 50.369 1.00 23.55 137 GLU B N 1
ATOM 3741 C CA . GLU B 1 163 ? -37.697 60.017 49.184 1.00 21.82 137 GLU B CA 1
ATOM 3742 C C . GLU B 1 163 ? -36.493 60.386 48.358 1.00 24.76 137 GLU B C 1
ATOM 3743 O O . GLU B 1 163 ? -36.094 61.533 48.328 1.00 26.20 137 GLU B O 1
ATOM 3749 N N . LEU B 1 164 ? -35.936 59.413 47.662 1.00 25.28 138 LEU B N 1
ATOM 3750 C CA . LEU B 1 164 ? -34.702 59.603 46.944 1.00 21.82 138 LEU B CA 1
ATOM 3751 C C . LEU B 1 164 ? -34.681 60.863 46.094 1.00 21.82 138 LEU B C 1
ATOM 3752 O O . LEU B 1 164 ? -33.664 61.512 45.985 1.00 25.76 138 LEU B O 1
ATOM 3757 N N . ARG B 1 165 ? -35.800 61.223 45.494 1.00 22.70 139 ARG B N 1
ATOM 3758 C CA . ARG B 1 165 ? -35.818 62.376 44.623 1.00 21.82 139 ARG B CA 1
ATOM 3759 C C . ARG B 1 165 ? -35.793 63.672 45.422 1.00 22.71 139 ARG B C 1
ATOM 3760 O O . ARG B 1 165 ? -35.643 64.749 44.863 1.00 27.60 139 ARG B O 1
ATOM 3768 N N . GLU B 1 166 ? -35.950 63.566 46.729 1.00 21.82 140 GLU B N 1
ATOM 3769 C CA . GLU B 1 166 ? -35.897 64.725 47.595 1.00 21.82 140 GLU B CA 1
ATOM 3770 C C . GLU B 1 166 ? -34.495 64.892 48.155 1.00 21.82 140 GLU B C 1
ATOM 3771 O O . GLU B 1 166 ? -34.255 65.718 49.027 1.00 24.67 140 GLU B O 1
ATOM 3775 N N . LEU B 1 167 ? -33.570 64.077 47.675 1.00 24.51 141 LEU B N 1
ATOM 3776 C CA . LEU B 1 167 ? -32.213 64.056 48.210 1.00 21.82 141 LEU B CA 1
ATOM 3777 C C . LEU B 1 167 ? -31.214 64.555 47.201 1.00 21.82 141 LEU B C 1
ATOM 3778 O O . LEU B 1 167 ? -31.434 64.465 46.004 1.00 21.82 141 LEU B O 1
ATOM 3783 N N . PHE B 1 168 ? -30.107 65.077 47.699 1.00 21.82 142 PHE B N 1
ATOM 3784 C CA . PHE B 1 168 ? -29.089 65.624 46.838 1.00 21.82 142 PHE B CA 1
ATOM 3785 C C . PHE B 1 168 ? -27.720 65.463 47.457 1.00 21.82 142 PHE B C 1
ATOM 3786 O O . PHE B 1 168 ? -27.597 65.333 48.659 1.00 21.82 142 PHE B O 1
ATOM 3794 N N . ILE B 1 169 ? -26.691 65.464 46.625 1.00 21.82 143 ILE B N 1
ATOM 3795 C CA . ILE B 1 169 ? -25.331 65.413 47.117 1.00 21.82 143 ILE B CA 1
ATOM 3796 C C . ILE B 1 169 ? -24.650 66.763 47.032 1.00 21.82 143 ILE B C 1
ATOM 3797 O O . ILE B 1 169 ? -24.663 67.404 46.002 1.00 21.82 143 ILE B O 1
ATOM 3802 N N . ASP B 1 170 ? -24.056 67.183 48.137 1.00 23.21 144 ASP B N 1
ATOM 3803 C CA . ASP B 1 170 ? -23.351 68.458 48.222 1.00 25.04 144 ASP B CA 1
ATOM 3804 C C . ASP B 1 170 ? -21.843 68.218 48.151 1.00 22.66 144 ASP B C 1
ATOM 3805 O O . ASP B 1 170 ? -21.245 67.675 49.071 1.00 21.82 144 ASP B O 1
ATOM 3810 N N . VAL B 1 171 ? -21.244 68.597 47.031 1.00 22.18 145 VAL B N 1
ATOM 3811 C CA . VAL B 1 171 ? -19.818 68.428 46.825 1.00 23.07 145 VAL B CA 1
ATOM 3812 C C . VAL B 1 171 ? -19.027 69.714 47.077 1.00 22.67 145 VAL B C 1
ATOM 3813 O O . VAL B 1 171 ? -17.824 69.735 46.900 1.00 26.58 145 VAL B O 1
ATOM 3817 N N . GLY B 1 172 ? -19.708 70.777 47.484 1.00 21.82 146 GLY B N 1
ATOM 3818 C CA . GLY B 1 172 ? -19.072 72.051 47.763 1.00 21.82 146 GLY B CA 1
ATOM 3819 C C . GLY B 1 172 ? -18.947 72.995 46.581 1.00 21.82 146 GLY B C 1
ATOM 3820 O O . GLY B 1 172 ? -18.076 73.860 46.558 1.00 23.56 146 GLY B O 1
ATOM 3821 N N . ALA B 1 173 ? -19.836 72.841 45.609 1.00 23.79 147 ALA B N 1
ATOM 3822 C CA . ALA B 1 173 ? -19.800 73.598 44.365 1.00 21.82 147 ALA B CA 1
ATOM 3823 C C . ALA B 1 173 ? -20.961 74.558 44.280 1.00 25.65 147 ALA B C 1
ATOM 3824 O O . ALA B 1 173 ? -22.001 74.332 44.880 1.00 37.39 147 ALA B O 1
ATOM 3826 N N . SER B 1 174 ? -20.764 75.653 43.566 1.00 26.25 148 SER B N 1
ATOM 3827 C CA . SER B 1 174 ? -21.803 76.648 43.394 1.00 21.82 148 SER B CA 1
ATOM 3828 C C . SER B 1 174 ? -22.528 76.531 42.066 1.00 25.63 148 SER B C 1
ATOM 3829 O O . SER B 1 174 ? -23.445 77.289 41.798 1.00 29.67 148 SER B O 1
ATOM 3832 N N . SER B 1 175 ? -22.160 75.563 41.243 1.00 28.48 149 SER B N 1
ATOM 3833 C CA . SER B 1 175 ? -22.697 75.537 39.897 1.00 32.32 149 SER B CA 1
ATOM 3834 C C . SER B 1 175 ? -22.333 74.276 39.168 1.00 34.98 149 SER B C 1
ATOM 3835 O O . SER B 1 175 ? -21.447 73.550 39.570 1.00 32.23 149 SER B O 1
ATOM 3838 N N . LYS B 1 176 ? -23.049 74.022 38.086 1.00 31.63 150 LYS B N 1
ATOM 3839 C CA . LYS B 1 176 ? -22.781 72.886 37.236 1.00 30.85 150 LYS B CA 1
ATOM 3840 C C . LYS B 1 176 ? -21.450 73.116 36.546 1.00 38.62 150 LYS B C 1
ATOM 3841 O O . LYS B 1 176 ? -20.743 72.170 36.191 1.00 32.60 150 LYS B O 1
ATOM 3847 N N . GLU B 1 177 ? -21.116 74.391 36.381 1.00 44.14 151 GLU B N 1
ATOM 3848 C CA . GLU B 1 177 ? -19.903 74.783 35.698 1.00 36.99 151 GLU B CA 1
ATOM 3849 C C . GLU B 1 177 ? -18.763 74.242 36.518 1.00 29.28 151 GLU B C 1
ATOM 3850 O O . GLU B 1 177 ? -17.915 73.500 36.045 1.00 30.26 151 GLU B O 1
ATOM 3856 N N . GLU B 1 178 ? -18.791 74.614 37.787 1.00 28.69 152 GLU B N 1
ATOM 3857 C CA . GLU B 1 178 ? -17.816 74.216 38.783 1.00 22.51 152 GLU B CA 1
ATOM 3858 C C . GLU B 1 178 ? -17.757 72.715 38.970 1.00 23.91 152 GLU B C 1
ATOM 3859 O O . GLU B 1 178 ? -16.713 72.190 39.279 1.00 25.96 152 GLU B O 1
ATOM 3865 N N . VAL B 1 179 ? -18.867 72.015 38.769 1.00 26.90 153 VAL B N 1
ATOM 3866 C CA . VAL B 1 179 ? -18.868 70.559 38.884 1.00 21.82 153 VAL B CA 1
ATOM 3867 C C . VAL B 1 179 ? -18.160 69.948 37.721 1.00 21.82 153 VAL B C 1
ATOM 3868 O O . VAL B 1 179 ? -17.294 69.117 37.906 1.00 23.04 153 VAL B O 1
ATOM 3872 N N . GLU B 1 180 ? -18.536 70.360 36.516 1.00 25.04 154 GLU B N 1
ATOM 3873 C CA . GLU B 1 180 ? -17.925 69.822 35.307 1.00 29.35 154 GLU B CA 1
ATOM 3874 C C . GLU B 1 180 ? -16.432 70.044 35.369 1.00 27.91 154 GLU B C 1
ATOM 3875 O O . GLU B 1 180 ? -15.653 69.156 35.045 1.00 29.65 154 GLU B O 1
ATOM 3881 N N . LYS B 1 181 ? -16.045 71.224 35.831 1.00 24.92 155 LYS B N 1
ATOM 3882 C CA . LYS B 1 181 ? -14.651 71.539 36.069 1.00 22.63 155 LYS B CA 1
ATOM 3883 C C . LYS B 1 181 ? -13.984 70.554 37.008 1.00 26.72 155 LYS B C 1
ATOM 3884 O O . LYS B 1 181 ? -12.777 70.373 36.956 1.00 37.99 155 LYS B O 1
ATOM 3887 N N . MET B 1 182 ? -14.756 69.919 37.876 1.00 23.26 156 MET B N 1
ATOM 3888 C CA . MET B 1 182 ? -14.177 68.966 38.806 1.00 23.84 156 MET B CA 1
ATOM 3889 C C . MET B 1 182 ? -14.000 67.624 38.145 1.00 25.94 156 MET B C 1
ATOM 3890 O O . MET B 1 182 ? -13.420 66.711 38.719 1.00 24.20 156 MET B O 1
ATOM 3895 N N . GLY B 1 183 ? -14.515 67.511 36.930 1.00 26.05 157 GLY B N 1
ATOM 3896 C CA . GLY B 1 183 ? -14.410 66.281 36.180 1.00 28.47 157 GLY B CA 1
ATOM 3897 C C . GLY B 1 183 ? -15.538 65.315 36.452 1.00 29.30 157 GLY B C 1
ATOM 3898 O O . GLY B 1 183 ? -15.573 64.232 35.876 1.00 34.84 157 GLY B O 1
ATOM 3899 N N . ILE B 1 184 ? -16.470 65.688 37.324 1.00 24.57 158 ILE B N 1
ATOM 3900 C CA . ILE B 1 184 ? -17.541 64.765 37.631 1.00 25.69 158 ILE B CA 1
ATOM 3901 C C . ILE B 1 184 ? -18.678 64.988 36.657 1.00 22.22 158 ILE B C 1
ATOM 3902 O O . ILE B 1 184 ? -19.072 66.110 36.402 1.00 25.20 158 ILE B O 1
ATOM 3906 N N . ARG B 1 185 ? -19.164 63.889 36.087 1.00 22.15 159 ARG B N 1
ATOM 3907 C CA . ARG B 1 185 ? -20.211 63.900 35.074 1.00 22.26 159 ARG B CA 1
ATOM 3908 C C . ARG B 1 185 ? -21.326 62.907 35.403 1.00 24.61 159 ARG B C 1
ATOM 3909 O O . ARG B 1 185 ? -21.128 61.963 36.145 1.00 22.50 159 ARG B O 1
ATOM 3917 N N . VAL B 1 186 ? -22.495 63.117 34.821 1.00 22.91 160 VAL B N 1
ATOM 3918 C CA . VAL B 1 186 ? -23.609 62.189 34.964 1.00 21.82 160 VAL B CA 1
ATOM 3919 C C . VAL B 1 186 ? -23.175 60.777 34.631 1.00 25.36 160 VAL B C 1
ATOM 3920 O O . VAL B 1 186 ? -22.522 60.551 33.631 1.00 39.45 160 VAL B O 1
ATOM 3924 N N . GLY B 1 187 ? -23.517 59.825 35.480 1.00 21.82 161 GLY B N 1
ATOM 3925 C CA . GLY B 1 187 ? -23.061 58.471 35.281 1.00 21.82 161 GLY B CA 1
ATOM 3926 C C . GLY B 1 187 ? -21.890 58.190 36.188 1.00 24.93 161 GLY B C 1
ATOM 3927 O O . GLY B 1 187 ? -21.511 57.046 36.373 1.00 25.53 161 GLY B O 1
ATOM 3928 N N . ASP B 1 188 ? -21.314 59.242 36.758 1.00 23.52 162 ASP B N 1
ATOM 3929 C CA . ASP B 1 188 ? -20.281 59.060 37.756 1.00 23.33 162 ASP B CA 1
ATOM 3930 C C . ASP B 1 188 ? -20.925 58.457 38.959 1.00 24.44 162 ASP B C 1
ATOM 3931 O O . ASP B 1 188 ? -22.116 58.525 39.122 1.00 29.66 162 ASP B O 1
ATOM 3936 N N . ILE B 1 189 ? -20.144 57.858 39.820 1.00 21.82 163 ILE B N 1
ATOM 3937 C CA . ILE B 1 189 ? -20.756 57.026 40.800 1.00 21.82 163 ILE B CA 1
ATOM 3938 C C . ILE B 1 189 ? -20.372 57.422 42.209 1.00 21.82 163 ILE B C 1
ATOM 3939 O O . ILE B 1 189 ? -19.292 57.915 42.443 1.00 24.75 163 ILE B O 1
ATOM 3944 N N . ALA B 1 190 ? -21.281 57.249 43.149 1.00 21.82 164 ALA B N 1
ATOM 3945 C CA . ALA B 1 190 ? -20.982 57.593 44.518 1.00 21.82 164 ALA B CA 1
ATOM 3946 C C . ALA B 1 190 ? -21.054 56.354 45.404 1.00 22.97 164 ALA B C 1
ATOM 3947 O O . ALA B 1 190 ? -21.688 55.374 45.049 1.00 21.82 164 ALA B O 1
ATOM 3949 N N . VAL B 1 191 ? -20.396 56.406 46.553 1.00 21.82 165 VAL B N 1
ATOM 3950 C CA . VAL B 1 191 ? -20.293 55.259 47.425 1.00 21.82 165 VAL B CA 1
ATOM 3951 C C . VAL B 1 191 ? -20.142 55.771 48.852 1.00 21.82 165 VAL B C 1
ATOM 3952 O O . VAL B 1 191 ? -19.608 56.850 49.045 1.00 25.50 165 VAL B O 1
ATOM 3956 N N . PHE B 1 192 ? -20.639 55.031 49.841 1.00 21.82 166 PHE B N 1
ATOM 3957 C CA . PHE B 1 192 ? -20.571 55.458 51.242 1.00 21.82 166 PHE B CA 1
ATOM 3958 C C . PHE B 1 192 ? -19.162 55.782 51.671 1.00 21.82 166 PHE B C 1
ATOM 3959 O O . PHE B 1 192 ? -18.266 55.027 51.402 1.00 21.82 166 PHE B O 1
ATOM 3967 N N . ASP B 1 193 ? -18.949 56.899 52.348 1.00 22.87 167 ASP B N 1
ATOM 3968 C CA . ASP B 1 193 ? -17.613 57.163 52.832 1.00 21.82 167 ASP B CA 1
ATOM 3969 C C . ASP B 1 193 ? -17.482 56.651 54.249 1.00 21.82 167 ASP B C 1
ATOM 3970 O O . ASP B 1 193 ? -17.793 57.351 55.207 1.00 21.82 167 ASP B O 1
ATOM 3975 N N . ARG B 1 194 ? -16.918 55.461 54.370 1.00 21.82 168 ARG B N 1
ATOM 3976 C CA . ARG B 1 194 ? -16.631 54.859 55.653 1.00 21.82 168 ARG B CA 1
ATOM 3977 C C . ARG B 1 194 ? -15.468 53.922 55.446 1.00 21.82 168 ARG B C 1
ATOM 3978 O O . ARG B 1 194 ? -15.376 53.283 54.414 1.00 24.96 168 ARG B O 1
ATOM 3986 N N . GLU B 1 195 ? -14.586 53.840 56.431 1.00 22.22 169 GLU B N 1
ATOM 3987 C CA . GLU B 1 195 ? -13.465 52.933 56.380 1.00 23.26 169 GLU B CA 1
ATOM 3988 C C . GLU B 1 195 ? -13.554 51.998 57.555 1.00 21.82 169 GLU B C 1
ATOM 3989 O O . GLU B 1 195 ? -14.246 52.293 58.506 1.00 22.40 169 GLU B O 1
ATOM 3995 N N . VAL B 1 196 ? -12.878 50.864 57.489 1.00 21.82 170 VAL B N 1
ATOM 3996 C CA . VAL B 1 196 ? -12.995 49.885 58.552 1.00 21.82 170 VAL B CA 1
ATOM 3997 C C . VAL B 1 196 ? -12.655 50.492 59.888 1.00 21.82 170 VAL B C 1
ATOM 3998 O O . VAL B 1 196 ? -11.763 51.316 59.998 1.00 23.05 170 VAL B O 1
ATOM 4002 N N . ALA B 1 197 ? -13.428 50.121 60.892 1.00 21.82 171 ALA B N 1
ATOM 4003 C CA . ALA B 1 197 ? -13.158 50.501 62.250 1.00 21.82 171 ALA B CA 1
ATOM 4004 C C . ALA B 1 197 ? -13.385 49.287 63.114 1.00 21.82 171 ALA B C 1
ATOM 4005 O O . ALA B 1 197 ? -14.236 48.484 62.824 1.00 21.82 171 ALA B O 1
ATOM 4007 N N . GLU B 1 198 ? -12.616 49.149 64.178 1.00 23.18 172 GLU B N 1
ATOM 4008 C CA . GLU B 1 198 ? -12.730 47.990 65.028 1.00 21.82 172 GLU B CA 1
ATOM 4009 C C . GLU B 1 198 ? -13.730 48.238 66.132 1.00 21.82 172 GLU B C 1
ATOM 4010 O O . GLU B 1 198 ? -13.705 49.276 66.765 1.00 21.82 172 GLU B O 1
ATOM 4016 N N . LEU B 1 199 ? -14.634 47.294 66.335 1.00 21.82 173 LEU B N 1
ATOM 4017 C CA . LEU B 1 199 ? -15.541 47.346 67.465 1.00 21.82 173 LEU B CA 1
ATOM 4018 C C . LEU B 1 199 ? -15.142 46.273 68.424 1.00 21.82 173 LEU B C 1
ATOM 4019 O O . LEU B 1 199 ? -15.457 45.117 68.198 1.00 28.42 173 LEU B O 1
ATOM 4024 N N . GLY B 1 200 ? -14.510 46.643 69.525 1.00 21.82 174 GLY B N 1
ATOM 4025 C CA . GLY B 1 200 ? -13.982 45.648 70.435 1.00 31.31 174 GLY B CA 1
ATOM 4026 C C . GLY B 1 200 ? -12.961 44.721 69.792 1.00 38.58 174 GLY B C 1
ATOM 4027 O O . GLY B 1 200 ? -12.332 45.054 68.790 1.00 28.96 174 GLY B O 1
ATOM 4028 N N . TRP B 1 201 ? -12.786 43.540 70.370 1.00 37.37 175 TRP B N 1
ATOM 4029 C CA . TRP B 1 201 ? -11.736 42.648 69.908 1.00 28.20 175 TRP B CA 1
ATOM 4030 C C . TRP B 1 201 ? -12.143 41.872 68.668 1.00 28.63 175 TRP B C 1
ATOM 4031 O O . TRP B 1 201 ? -11.336 41.713 67.775 1.00 29.44 175 TRP B O 1
ATOM 4042 N N . ASN B 1 202 ? -13.373 41.368 68.611 1.00 29.72 176 ASN B N 1
ATOM 4043 C CA . ASN B 1 202 ? -13.780 40.494 67.502 1.00 26.45 176 ASN B CA 1
ATOM 4044 C C . ASN B 1 202 ? -14.527 41.062 66.301 1.00 23.69 176 ASN B C 1
ATOM 4045 O O . ASN B 1 202 ? -14.672 40.382 65.303 1.00 30.86 176 ASN B O 1
ATOM 4050 N N . ARG B 1 203 ? -15.008 42.290 66.381 1.00 24.05 177 ARG B N 1
ATOM 4051 C CA . ARG B 1 203 ? -15.920 42.773 65.368 1.00 21.82 177 ARG B CA 1
ATOM 4052 C C . ARG B 1 203 ? -15.410 44.016 64.686 1.00 21.82 177 ARG B C 1
ATOM 4053 O O . ARG B 1 203 ? -14.559 44.706 65.219 1.00 23.27 177 ARG B O 1
ATOM 4061 N N . ILE B 1 204 ? -15.925 44.275 63.488 1.00 23.40 178 ILE B N 1
ATOM 4062 C CA . ILE B 1 204 ? -15.567 45.456 62.713 1.00 24.28 178 ILE B CA 1
ATOM 4063 C C . ILE B 1 204 ? -16.742 46.069 61.959 1.00 23.74 178 ILE B C 1
ATOM 4064 O O . ILE B 1 204 ? -17.730 45.399 61.680 1.00 21.82 178 ILE B O 1
ATOM 4069 N N . THR B 1 205 ? -16.601 47.352 61.630 1.00 21.91 179 THR B N 1
ATOM 4070 C CA . THR B 1 205 ? -17.574 48.101 60.852 1.00 21.82 179 THR B CA 1
ATOM 4071 C C . THR B 1 205 ? -16.955 48.547 59.570 1.00 21.82 179 THR B C 1
ATOM 4072 O O . THR B 1 205 ? -15.795 48.880 59.557 1.00 21.82 179 THR B O 1
ATOM 4076 N N . SER B 1 206 ? -17.757 48.610 58.517 1.00 21.82 180 SER B N 1
ATOM 4077 C CA . SER B 1 206 ? -17.404 49.335 57.311 1.00 21.82 180 SER B CA 1
ATOM 4078 C C . SER B 1 206 ? -18.545 49.297 56.338 1.00 21.82 180 SER B C 1
ATOM 4079 O O . SER B 1 206 ? -19.538 48.632 56.572 1.00 24.85 180 SER B O 1
ATOM 4082 N N . LYS B 1 207 ? -18.410 50.058 55.266 1.00 21.82 181 LYS B N 1
ATOM 4083 C CA . LYS B 1 207 ? -19.296 49.958 54.132 1.00 21.82 181 LYS B CA 1
ATOM 4084 C C . LYS B 1 207 ? -18.882 48.740 53.371 1.00 21.82 181 LYS B C 1
ATOM 4085 O O . LYS B 1 207 ? -17.796 48.252 53.567 1.00 21.82 181 LYS B O 1
ATOM 4091 N N . ALA B 1 208 ? -19.759 48.238 52.522 1.00 25.71 182 ALA B N 1
ATOM 4092 C CA . ALA B 1 208 ? -19.403 47.216 51.547 1.00 23.48 182 ALA B CA 1
ATOM 4093 C C . ALA B 1 208 ? -18.808 45.946 52.113 1.00 22.27 182 ALA B C 1
ATOM 4094 O O . ALA B 1 208 ? -17.908 45.391 51.514 1.00 24.62 182 ALA B O 1
ATOM 4096 N N . PHE B 1 209 ? -19.297 45.465 53.246 1.00 21.82 183 PHE B N 1
ATOM 4097 C CA . PHE B 1 209 ? -18.879 44.146 53.683 1.00 21.82 183 PHE B CA 1
ATOM 4098 C C . PHE B 1 209 ? -19.465 43.146 52.721 1.00 31.43 183 PHE B C 1
ATOM 4099 O O . PHE B 1 209 ? -18.781 42.225 52.319 1.00 30.87 183 PHE B O 1
ATOM 4107 N N . ASP B 1 210 ? -20.723 43.351 52.332 1.00 31.18 184 ASP B N 1
ATOM 4108 C CA . ASP B 1 210 ? -21.348 42.567 51.271 1.00 26.24 184 ASP B CA 1
ATOM 4109 C C . ASP B 1 210 ? -20.833 43.113 49.962 1.00 29.78 184 ASP B C 1
ATOM 4110 O O . ASP B 1 210 ? -21.050 44.274 49.672 1.00 38.64 184 ASP B O 1
ATOM 4115 N N . ASP B 1 211 ? -20.160 42.299 49.162 1.00 29.00 185 ASP B N 1
ATOM 4116 C CA . ASP B 1 211 ? -19.649 40.993 49.554 1.00 28.83 185 ASP B CA 1
ATOM 4117 C C . ASP B 1 211 ? -18.151 40.949 49.830 1.00 28.81 185 ASP B C 1
ATOM 4118 O O . ASP B 1 211 ? -17.590 39.871 49.946 1.00 27.58 185 ASP B O 1
ATOM 4123 N N . ARG B 1 212 ? -17.480 42.093 49.862 1.00 27.96 186 ARG B N 1
ATOM 4124 C CA . ARG B 1 212 ? -16.019 42.088 49.941 1.00 27.03 186 ARG B CA 1
ATOM 4125 C C . ARG B 1 212 ? -15.497 41.203 51.040 1.00 24.35 186 ARG B C 1
ATOM 4126 O O . ARG B 1 212 ? -14.384 40.733 50.972 1.00 33.32 186 ARG B O 1
ATOM 4134 N N . VAL B 1 213 ? -16.307 40.992 52.059 1.00 23.10 187 VAL B N 1
ATOM 4135 C CA . VAL B 1 213 ? -16.020 40.037 53.112 1.00 21.82 187 VAL B CA 1
ATOM 4136 C C . VAL B 1 213 ? -16.057 38.602 52.592 1.00 21.82 187 VAL B C 1
ATOM 4137 O O . VAL B 1 213 ? -15.315 37.740 53.043 1.00 21.82 187 VAL B O 1
ATOM 4141 N N . GLY B 1 214 ? -16.901 38.354 51.609 1.00 22.37 188 GLY B N 1
ATOM 4142 C CA . GLY B 1 214 ? -16.915 37.056 50.978 1.00 23.35 188 GLY B CA 1
ATOM 4143 C C . GLY B 1 214 ? -15.767 36.839 50.012 1.00 22.71 188 GLY B C 1
ATOM 4144 O O . GLY B 1 214 ? -15.308 35.725 49.837 1.00 21.82 188 GLY B O 1
ATOM 4145 N N . VAL B 1 215 ? -15.311 37.891 49.353 1.00 24.57 189 VAL B N 1
ATOM 4146 C CA . VAL B 1 215 ? -14.128 37.750 48.527 1.00 22.19 189 VAL B CA 1
ATOM 4147 C C . VAL B 1 215 ? -12.973 37.401 49.434 1.00 21.82 189 VAL B C 1
ATOM 4148 O O . VAL B 1 215 ? -12.230 36.477 49.166 1.00 24.47 189 VAL B O 1
ATOM 4152 N N . VAL B 1 216 ? -12.858 38.129 50.530 1.00 21.82 190 VAL B N 1
ATOM 4153 C CA . VAL B 1 216 ? -11.800 37.916 51.491 1.00 22.47 190 VAL B CA 1
ATOM 4154 C C . VAL B 1 216 ? -11.746 36.479 51.998 1.00 21.82 190 VAL B C 1
ATOM 4155 O O . VAL B 1 216 ? -10.704 35.863 51.975 1.00 23.36 190 VAL B O 1
ATOM 4159 N N . VAL B 1 217 ? -12.874 35.947 52.437 1.00 21.82 191 VAL B N 1
ATOM 4160 C CA . VAL B 1 217 ? -12.962 34.567 52.891 1.00 21.82 191 VAL B CA 1
ATOM 4161 C C . VAL B 1 217 ? -12.512 33.597 51.818 1.00 21.82 191 VAL B C 1
ATOM 4162 O O . VAL B 1 217 ? -11.823 32.633 52.103 1.00 25.62 191 VAL B O 1
ATOM 4166 N N . MET B 1 218 ? -12.893 33.866 50.579 1.00 21.82 192 MET B N 1
ATOM 4167 C CA . MET B 1 218 ? -12.471 33.057 49.442 1.00 21.82 192 MET B CA 1
ATOM 4168 C C . MET B 1 218 ? -10.969 33.087 49.272 1.00 25.01 192 MET B C 1
ATOM 4169 O O . MET B 1 218 ? -10.342 32.045 49.172 1.00 24.95 192 MET B O 1
ATOM 4174 N N . LEU B 1 219 ? -10.398 34.289 49.236 1.00 23.09 193 LEU B N 1
ATOM 4175 C CA . LEU B 1 219 ? -8.963 34.459 49.085 1.00 21.82 193 LEU B CA 1
ATOM 4176 C C . LEU B 1 219 ? -8.210 33.805 50.197 1.00 25.95 193 LEU B C 1
ATOM 4177 O O . LEU B 1 219 ? -7.289 33.051 49.965 1.00 33.61 193 LEU B O 1
ATOM 4182 N N . LYS B 1 220 ? -8.594 34.103 51.419 1.00 22.41 194 LYS B N 1
ATOM 4183 C CA . LYS B 1 220 ? -7.893 33.562 52.556 1.00 23.05 194 LYS B CA 1
ATOM 4184 C C . LYS B 1 220 ? -8.057 32.066 52.649 1.00 25.24 194 LYS B C 1
ATOM 4185 O O . LYS B 1 220 ? -7.306 31.413 53.347 1.00 31.08 194 LYS B O 1
ATOM 4191 N N . ALA B 1 221 ? -9.049 31.516 51.968 1.00 23.73 195 ALA B N 1
ATOM 4192 C CA . ALA B 1 221 ? -9.178 30.068 51.898 1.00 27.45 195 ALA B CA 1
ATOM 4193 C C . ALA B 1 221 ? -8.258 29.546 50.830 1.00 27.55 195 ALA B C 1
ATOM 4194 O O . ALA B 1 221 ? -7.803 28.417 50.894 1.00 29.94 195 ALA B O 1
ATOM 4196 N N . LEU B 1 222 ? -8.000 30.374 49.830 1.00 26.17 196 LEU B N 1
ATOM 4197 C CA . LEU B 1 222 ? -7.150 29.968 48.729 1.00 29.59 196 LEU B CA 1
ATOM 4198 C C . LEU B 1 222 ? -5.730 29.833 49.213 1.00 29.71 196 LEU B C 1
ATOM 4199 O O . LEU B 1 222 ? -4.983 29.014 48.720 1.00 34.58 196 LEU B O 1
ATOM 4204 N N . GLU B 1 223 ? -5.353 30.651 50.179 1.00 24.08 197 GLU B N 1
ATOM 4205 C CA . GLU B 1 223 ? -4.008 30.582 50.706 1.00 32.49 197 GLU B CA 1
ATOM 4206 C C . GLU B 1 223 ? -3.821 29.295 51.473 1.00 32.17 197 GLU B C 1
ATOM 4207 O O . GLU B 1 223 ? -2.910 28.538 51.188 1.00 48.86 197 GLU B O 1
ATOM 4213 N N . MET B 1 224 ? -4.705 29.036 52.425 1.00 25.70 198 MET B N 1
ATOM 4214 C CA . MET B 1 224 ? -4.645 27.827 53.219 1.00 26.68 198 MET B CA 1
ATOM 4215 C C . MET B 1 224 ? -4.765 26.611 52.330 1.00 33.72 198 MET B C 1
ATOM 4216 O O . MET B 1 224 ? -4.499 25.488 52.740 1.00 41.18 198 MET B O 1
ATOM 4220 N N . LEU B 1 225 ? -5.190 26.837 51.102 1.00 33.38 199 LEU B N 1
ATOM 4221 C CA . LEU B 1 225 ? -5.484 25.739 50.215 1.00 38.64 199 LEU B CA 1
ATOM 4222 C C . LEU B 1 225 ? -4.216 25.017 49.800 1.00 45.92 199 LEU B C 1
ATOM 4223 O O . LEU B 1 225 ? -3.227 25.632 49.395 1.00 39.75 199 LEU B O 1
ATOM 4228 N N . GLU B 1 226 ? -4.276 23.698 49.928 1.00 59.32 200 GLU B N 1
ATOM 4229 C CA . GLU B 1 226 ? -3.246 22.778 49.471 1.00 56.15 200 GLU B CA 1
ATOM 4230 C C . GLU B 1 226 ? -3.907 21.422 49.331 1.00 58.11 200 GLU B C 1
ATOM 4231 O O . GLU B 1 226 ? -5.086 21.277 49.661 1.00 68.02 200 GLU B O 1
ATOM 4237 N N . LYS B 1 227 ? -3.168 20.429 48.855 1.00 53.21 201 LYS B N 1
ATOM 4238 C CA . LYS B 1 227 ? -3.581 19.043 49.041 1.00 55.85 201 LYS B CA 1
ATOM 4239 C C . LYS B 1 227 ? -4.851 18.633 48.298 1.00 55.89 201 LYS B C 1
ATOM 4240 O O . LYS B 1 227 ? -5.284 17.492 48.417 1.00 66.67 201 LYS B O 1
ATOM 4242 N N . HIS B 1 228 ? -5.482 19.543 47.569 1.00 53.64 202 HIS B N 1
ATOM 4243 C CA . HIS B 1 228 ? -6.830 19.243 47.106 1.00 55.29 202 HIS B CA 1
ATOM 4244 C C . HIS B 1 228 ? -6.889 18.313 45.899 1.00 52.22 202 HIS B C 1
ATOM 4245 O O . HIS B 1 228 ? -6.035 18.307 45.021 1.00 52.34 202 HIS B O 1
ATOM 4252 N N . ASP B 1 229 ? -7.943 17.523 45.902 1.00 51.20 203 ASP B N 1
ATOM 4253 C CA . ASP B 1 229 ? -8.120 16.408 45.007 1.00 51.44 203 ASP B CA 1
ATOM 4254 C C . ASP B 1 229 ? -8.675 16.758 43.621 1.00 51.20 203 ASP B C 1
ATOM 4255 O O . ASP B 1 229 ? -8.462 16.039 42.658 1.00 54.67 203 ASP B O 1
ATOM 4260 N N . VAL B 1 230 ? -9.432 17.842 43.533 1.00 57.48 204 VAL B N 1
ATOM 4261 C CA . VAL B 1 230 ? -10.270 18.085 42.363 1.00 48.79 204 VAL B CA 1
ATOM 4262 C C . VAL B 1 230 ? -9.970 19.438 41.768 1.00 42.16 204 VAL B C 1
ATOM 4263 O O . VAL B 1 230 ? -9.380 20.277 42.422 1.00 44.59 204 VAL B O 1
ATOM 4267 N N . ASP B 1 231 ? -10.381 19.653 40.530 1.00 42.29 205 ASP B N 1
ATOM 4268 C CA . ASP B 1 231 ? -10.171 20.937 39.888 1.00 50.67 205 ASP B CA 1
ATOM 4269 C C . ASP B 1 231 ? -11.019 22.013 40.545 1.00 48.29 205 ASP B C 1
ATOM 4270 O O . ASP B 1 231 ? -12.203 21.819 40.787 1.00 47.21 205 ASP B O 1
ATOM 4275 N N . VAL B 1 232 ? -10.407 23.154 40.836 1.00 47.86 206 VAL B N 1
ATOM 4276 C CA . VAL B 1 232 ? -11.091 24.204 41.577 1.00 41.68 206 VAL B CA 1
ATOM 4277 C C . VAL B 1 232 ? -11.112 25.536 40.865 1.00 40.89 206 VAL B C 1
ATOM 4278 O O . VAL B 1 232 ? -10.074 26.113 40.569 1.00 44.32 206 VAL B O 1
ATOM 4282 N N . TYR B 1 233 ? -12.309 26.035 40.616 1.00 34.21 207 TYR B N 1
ATOM 4283 C CA . TYR B 1 233 ? -12.452 27.326 39.997 1.00 34.85 207 TYR B CA 1
ATOM 4284 C C . TYR B 1 233 ? -12.835 28.374 41.038 1.00 37.65 207 TYR B C 1
ATOM 4285 O O . TYR B 1 233 ? -13.835 28.236 41.731 1.00 45.06 207 TYR B O 1
ATOM 4294 N N . LEU B 1 234 ? -12.042 29.429 41.148 1.00 40.11 208 LEU B N 1
ATOM 4295 C CA . LEU B 1 234 ? -12.350 30.487 42.098 1.00 34.49 208 LEU B CA 1
ATOM 4296 C C . LEU B 1 234 ? -12.682 31.808 41.405 1.00 34.08 208 LEU B C 1
ATOM 4297 O O . LEU B 1 234 ? -11.834 32.442 40.785 1.00 32.25 208 LEU B O 1
ATOM 4302 N N . VAL B 1 235 ? -13.932 32.226 41.546 1.00 34.36 209 VAL B N 1
ATOM 4303 C CA . VAL B 1 235 ? -14.478 33.323 40.764 1.00 34.96 209 VAL B CA 1
ATOM 4304 C C . VAL B 1 235 ? -14.907 34.501 41.624 1.00 30.75 209 VAL B C 1
ATOM 4305 O O . VAL B 1 235 ? -15.810 34.378 42.441 1.00 29.00 209 VAL B O 1
ATOM 4309 N N . ALA B 1 236 ? -14.263 35.644 41.422 1.00 28.97 210 ALA B N 1
ATOM 4310 C CA . ALA B 1 236 ? -14.686 36.884 42.041 1.00 24.11 210 ALA B CA 1
ATOM 4311 C C . ALA B 1 236 ? -15.584 37.594 41.066 1.00 29.22 210 ALA B C 1
ATOM 4312 O O . ALA B 1 236 ? -15.110 38.071 40.051 1.00 33.06 210 ALA B O 1
ATOM 4314 N N . THR B 1 237 ? -16.875 37.681 41.363 1.00 30.06 211 THR B N 1
ATOM 4315 C CA . THR B 1 237 ? -17.841 38.023 40.322 1.00 28.29 211 THR B CA 1
ATOM 4316 C C . THR B 1 237 ? -18.304 39.469 40.330 1.00 30.77 211 THR B C 1
ATOM 4317 O O . THR B 1 237 ? 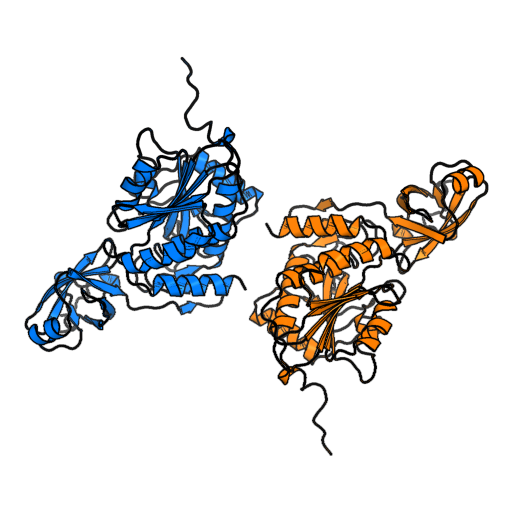-18.014 40.215 41.256 1.00 27.08 211 THR B O 1
ATOM 4321 N N . VAL B 1 238 ? -19.083 39.828 39.312 1.00 37.30 212 VAL B N 1
ATOM 4322 C CA . VAL B 1 238 ? -19.586 41.191 39.127 1.00 40.39 212 VAL B CA 1
ATOM 4323 C C . VAL B 1 238 ? -21.114 41.293 39.182 1.00 42.07 212 VAL B C 1
ATOM 4324 O O . VAL B 1 238 ? -21.822 40.348 38.844 1.00 40.77 212 VAL B O 1
ATOM 4328 N N . GLN B 1 239 ? -21.608 42.446 39.626 1.00 41.51 213 GLN B N 1
ATOM 4329 C CA . GLN B 1 239 ? -23.013 42.823 39.472 1.00 38.35 213 GLN B CA 1
ATOM 4330 C C . GLN B 1 239 ? -24.023 41.890 40.158 1.00 40.30 213 GLN B C 1
ATOM 4331 O O . GLN B 1 239 ? -25.054 41.578 39.583 1.00 43.94 213 GLN B O 1
ATOM 4337 N N . GLU B 1 240 ? -23.739 41.453 41.383 1.00 37.18 214 GLU B N 1
ATOM 4338 C CA . GLU B 1 240 ? -24.686 40.622 42.135 1.00 36.50 214 GLU B CA 1
ATOM 4339 C C . GLU B 1 240 ? -25.792 41.450 42.770 1.00 39.68 214 GLU B C 1
ATOM 4340 O O . GLU B 1 240 ? -26.912 40.979 42.925 1.00 42.83 214 GLU B O 1
ATOM 4346 N N . GLU B 1 241 ? -25.460 42.673 43.171 1.00 43.54 215 GLU B N 1
ATOM 4347 C CA . GLU B 1 241 ? -26.410 43.570 43.821 1.00 38.59 215 GLU B CA 1
ATOM 4348 C C . GLU B 1 241 ? -27.528 43.972 42.862 1.00 37.37 215 GLU B C 1
ATOM 4349 O O . GLU B 1 241 ? -28.636 44.266 43.282 1.00 42.15 215 GLU B O 1
ATOM 4355 N N . VAL B 1 242 ? -27.214 43.958 41.573 1.00 36.79 216 VAL B N 1
ATOM 4356 C CA . VAL B 1 242 ? -28.164 44.206 40.491 1.00 40.01 216 VAL B CA 1
ATOM 4357 C C . VAL B 1 242 ? -28.811 42.888 40.053 1.00 39.57 216 VAL B C 1
ATOM 4358 O O . VAL B 1 242 ? -29.328 42.762 38.952 1.00 36.65 216 VAL B O 1
ATOM 4362 N N . GLY B 1 243 ? -28.738 41.895 40.930 1.00 45.00 217 GLY B N 1
ATOM 4363 C CA . GLY B 1 243 ? -29.365 40.608 40.696 1.00 42.81 217 GLY B CA 1
ATOM 4364 C C . GLY B 1 243 ? -28.624 39.482 40.014 1.00 43.21 217 GLY B C 1
ATOM 4365 O O . GLY B 1 243 ? -29.132 38.888 39.081 1.00 50.68 217 GLY B O 1
ATOM 4366 N N . LEU B 1 244 ? -27.413 39.203 40.494 1.00 50.10 218 LEU B N 1
ATOM 4367 C CA . LEU B 1 244 ? -26.689 37.947 40.231 1.00 50.50 218 LEU B CA 1
ATOM 4368 C C . LEU B 1 244 ? -26.311 37.766 38.774 1.00 54.79 218 LEU B C 1
ATOM 4369 O O . LEU B 1 244 ? -26.331 36.652 38.253 1.00 54.59 218 LEU B O 1
ATOM 4374 N N . LYS B 1 245 ? -25.967 38.861 38.116 1.00 51.95 219 LYS B N 1
ATOM 4375 C CA . LYS B 1 245 ? -25.708 38.821 36.693 1.00 45.35 219 LYS B CA 1
ATOM 4376 C C . LYS B 1 245 ? -24.393 38.105 36.379 1.00 51.13 219 LYS B C 1
ATOM 4377 O O . LYS B 1 245 ? -24.368 37.140 35.616 1.00 53.08 219 LYS B O 1
ATOM 4383 N N . GLY B 1 246 ? -23.315 38.557 37.011 1.00 49.83 220 GLY B N 1
ATOM 4384 C CA . GLY B 1 246 ? -21.989 38.020 36.772 1.00 46.68 220 GLY B CA 1
ATOM 4385 C C . GLY B 1 246 ? -21.845 36.537 37.011 1.00 46.65 220 GLY B C 1
ATOM 4386 O O . GLY B 1 246 ? -21.117 35.869 36.289 1.00 48.92 220 GLY B O 1
ATOM 4387 N N . ALA B 1 247 ? -22.538 36.023 38.021 1.00 48.46 221 ALA B N 1
ATOM 4388 C CA . ALA B 1 247 ? -22.458 34.607 38.361 1.00 52.41 221 ALA B CA 1
ATOM 4389 C C . ALA B 1 247 ? -23.207 33.729 37.350 1.00 60.15 221 ALA B C 1
ATOM 4390 O O . ALA B 1 247 ? -22.807 32.592 37.088 1.00 49.79 221 ALA B O 1
ATOM 4392 N N . LYS B 1 248 ? -24.289 34.256 36.780 1.00 64.07 222 LYS B N 1
ATOM 4393 C CA . LYS B 1 248 ? -25.056 33.511 35.786 1.00 63.35 222 LYS B CA 1
ATOM 4394 C C . LYS B 1 248 ? -24.192 33.237 34.555 1.00 65.44 222 LYS B C 1
ATOM 4395 O O . LYS B 1 248 ? -24.183 32.122 34.032 1.00 62.80 222 LYS B O 1
ATOM 4401 N N . THR B 1 249 ? -23.458 34.252 34.108 1.00 56.58 223 THR B N 1
ATOM 4402 C CA . THR B 1 249 ? -22.649 34.130 32.901 1.00 57.99 223 THR B CA 1
ATOM 4403 C C . THR B 1 249 ? -21.316 33.434 33.135 1.00 62.58 223 THR B C 1
ATOM 4404 O O . THR B 1 249 ? -20.828 32.717 32.267 1.00 64.01 223 THR B O 1
ATOM 4408 N N . SER B 1 250 ? -20.715 33.658 34.296 1.00 60.38 224 SER B N 1
ATOM 4409 C CA . SER B 1 250 ? -19.408 33.075 34.571 1.00 56.68 224 SER B CA 1
ATOM 4410 C C . SER B 1 250 ? -19.520 31.574 34.714 1.00 51.87 224 SER B C 1
ATOM 4411 O O . SER B 1 250 ? -18.645 30.835 34.283 1.00 51.08 224 SER B O 1
ATOM 4414 N N . ALA B 1 251 ? -20.606 31.128 35.328 1.00 51.90 225 ALA B N 1
ATOM 4415 C CA . ALA B 1 251 ? -20.821 29.708 35.549 1.00 50.05 225 ALA B CA 1
ATOM 4416 C C . ALA B 1 251 ? -21.057 28.968 34.250 1.00 52.74 225 ALA B C 1
ATOM 4417 O O . ALA B 1 251 ? -20.647 27.827 34.106 1.00 50.15 225 ALA B O 1
ATOM 4419 N N . TYR B 1 252 ? -21.721 29.629 33.307 1.00 57.23 226 TYR B N 1
ATOM 4420 C CA . TYR B 1 252 ? -22.097 29.006 32.043 1.00 53.99 226 TYR B CA 1
ATOM 4421 C C . TYR B 1 252 ? -20.885 28.529 31.257 1.00 55.84 226 TYR B C 1
ATOM 4422 O O . TYR B 1 252 ? -20.877 27.408 30.754 1.00 51.60 226 TYR B O 1
ATOM 4431 N N . GLY B 1 253 ? -19.871 29.383 31.155 1.00 57.66 227 GLY B N 1
ATOM 4432 C CA . GLY B 1 253 ? -18.637 29.033 30.474 1.00 58.53 227 GLY B CA 1
ATOM 4433 C C . GLY B 1 253 ? -17.846 27.951 31.192 1.00 56.93 227 GLY B C 1
ATOM 4434 O O . GLY B 1 253 ? -17.373 26.994 30.581 1.00 49.81 227 GLY B O 1
ATOM 4435 N N . ILE B 1 254 ? -17.717 28.097 32.503 1.00 56.41 228 ILE B N 1
ATOM 4436 C CA . ILE B 1 254 ? -16.928 27.173 33.305 1.00 51.06 228 ILE B CA 1
ATOM 4437 C C . ILE B 1 254 ? -17.598 25.811 33.411 1.00 52.91 228 ILE B C 1
ATOM 4438 O O . ILE B 1 254 ? -16.944 24.775 33.290 1.00 46.66 228 ILE B O 1
ATOM 4443 N N . SER B 1 255 ? -18.913 25.839 33.623 1.00 60.64 229 SER B N 1
ATOM 4444 C CA . SER B 1 255 ? -19.738 24.642 33.797 1.00 57.12 229 SER B CA 1
ATOM 4445 C C . SER B 1 255 ? -19.120 23.650 34.781 1.00 57.86 229 SER B C 1
ATOM 4446 O O . SER B 1 255 ? -18.567 22.626 34.379 1.00 58.74 229 SER B O 1
ATOM 4449 N N . PRO B 1 256 ? -19.173 23.985 36.078 1.00 56.24 230 PRO B N 1
ATOM 4450 C CA . PRO B 1 256 ? -18.696 23.146 37.171 1.00 49.99 230 PRO B CA 1
ATOM 4451 C C . PRO B 1 256 ? -19.699 22.072 37.546 1.00 51.55 230 PRO B C 1
ATOM 4452 O O . PRO B 1 256 ? -20.882 22.187 37.244 1.00 55.88 230 PRO B O 1
ATOM 4456 N N . ASP B 1 257 ? -19.224 21.031 38.210 1.00 54.62 231 ASP B N 1
ATOM 4457 C CA . ASP B 1 257 ? -20.109 19.994 38.691 1.00 55.45 231 ASP B CA 1
ATOM 4458 C C . ASP B 1 257 ? -20.881 20.521 39.878 1.00 48.60 231 ASP B C 1
ATOM 4459 O O . ASP B 1 257 ? -22.083 20.334 39.980 1.00 49.99 231 ASP B O 1
ATOM 4464 N N . VAL B 1 258 ? -20.165 21.195 40.767 1.00 45.59 232 VAL B N 1
ATOM 4465 C CA . VAL B 1 258 ? -20.712 21.691 42.021 1.00 40.58 232 VAL B CA 1
ATOM 4466 C C . VAL B 1 258 ? -20.176 23.090 42.304 1.00 41.45 232 VAL B C 1
ATOM 4467 O O . VAL B 1 258 ? -18.972 23.307 42.282 1.00 45.37 232 VAL B O 1
ATOM 4471 N N . ALA B 1 259 ? -21.060 24.037 42.580 1.00 37.93 233 ALA B N 1
ATOM 4472 C CA . ALA B 1 259 ? -20.634 25.400 42.857 1.00 31.12 233 ALA B CA 1
ATOM 4473 C C . ALA B 1 259 ? -20.864 25.707 44.325 1.00 30.17 233 ALA B C 1
ATOM 4474 O O . ALA B 1 259 ? -21.721 25.103 44.953 1.00 31.93 233 ALA B O 1
ATOM 4475 N N . LEU B 1 260 ? -20.072 26.621 44.878 1.00 30.96 234 LEU B N 1
ATOM 4476 C CA . LEU B 1 260 ? -20.271 27.084 46.246 1.00 26.81 234 LEU B CA 1
ATOM 4477 C C . LEU B 1 260 ? -20.260 28.601 46.311 1.00 26.80 234 LEU B C 1
ATOM 4478 O O . LEU B 1 260 ? -19.338 29.231 45.810 1.00 31.38 234 LEU B O 1
ATOM 4483 N N . ALA B 1 261 ? -21.273 29.194 46.935 1.00 26.19 235 ALA B N 1
ATOM 4484 C CA . ALA B 1 261 ? -21.346 30.649 47.010 1.00 26.86 235 ALA B CA 1
ATOM 4485 C C . ALA B 1 261 ? -20.974 31.184 48.386 1.00 24.94 235 ALA B C 1
ATOM 4486 O O . ALA B 1 261 ? -21.232 30.557 49.402 1.00 25.94 235 ALA B O 1
ATOM 4488 N N . ILE B 1 262 ? -20.350 32.352 48.401 1.00 21.82 236 ILE B N 1
ATOM 4489 C CA . ILE B 1 262 ? -20.012 33.024 49.636 1.00 21.82 236 ILE B CA 1
ATOM 4490 C C . ILE B 1 262 ? -20.529 34.445 49.597 1.00 23.99 236 ILE B C 1
ATOM 4491 O O . ILE B 1 262 ? -20.067 35.251 48.815 1.00 28.94 236 ILE B O 1
ATOM 4496 N N . ASP B 1 263 ? -21.499 34.746 50.446 1.00 23.91 237 ASP B N 1
ATOM 4497 C CA . ASP B 1 263 ? -22.127 36.048 50.487 1.00 22.19 237 ASP B CA 1
ATOM 4498 C C . ASP B 1 263 ? -22.323 36.317 51.949 1.00 22.91 237 ASP B C 1
ATOM 4499 O O . ASP B 1 263 ? -22.102 35.430 52.749 1.00 21.82 237 ASP B O 1
ATOM 4504 N N . VAL B 1 264 ? -22.703 37.528 52.328 1.00 21.93 238 VAL B N 1
ATOM 4505 C CA . VAL B 1 264 ? -23.105 37.723 53.711 1.00 23.25 238 VAL B CA 1
ATOM 4506 C C . VAL B 1 264 ? -24.568 37.357 53.847 1.00 23.63 238 VAL B C 1
ATOM 4507 O O . VAL B 1 264 ? -25.222 36.998 52.879 1.00 21.82 238 VAL B O 1
ATOM 4511 N N . THR B 1 265 ? -25.082 37.431 55.060 1.00 23.54 239 THR B N 1
ATOM 4512 C CA . THR B 1 265 ? -26.484 37.163 55.272 1.00 21.82 239 THR B CA 1
ATOM 4513 C C . THR B 1 265 ? -26.924 37.918 56.506 1.00 23.63 239 THR B C 1
ATOM 4514 O O . THR B 1 265 ? -26.097 38.282 57.324 1.00 27.74 239 THR B O 1
ATOM 4518 N N . ILE B 1 266 ? -28.223 38.165 56.622 1.00 25.69 240 ILE B N 1
ATOM 4519 C CA . ILE B 1 266 ? -28.795 38.952 57.708 1.00 21.82 240 ILE B CA 1
ATOM 4520 C C . ILE B 1 266 ? -28.568 38.337 59.069 1.00 21.82 240 ILE B C 1
ATOM 4521 O O . ILE B 1 266 ? -28.828 37.166 59.257 1.00 21.82 240 ILE B O 1
ATOM 4526 N N . ALA B 1 267 ? -28.076 39.148 60.005 1.00 21.82 241 ALA B N 1
ATOM 4527 C CA . ALA B 1 267 ? -28.089 38.829 61.428 1.00 21.82 241 ALA B CA 1
ATOM 4528 C C . ALA B 1 267 ? -28.819 39.915 62.211 1.00 24.45 241 ALA B C 1
ATOM 4529 O O . ALA B 1 267 ? -28.371 41.047 62.270 1.00 24.89 241 ALA B O 1
ATOM 4531 N N . SER B 1 268 ? -29.960 39.553 62.784 1.00 22.30 242 SER B N 1
ATOM 4532 C CA . SER B 1 268 ? -30.824 40.454 63.539 1.00 21.82 242 SER B CA 1
ATOM 4533 C C . SER B 1 268 ? -30.658 40.414 65.049 1.00 21.82 242 SER B C 1
ATOM 4534 O O . SER B 1 268 ? -31.541 40.866 65.753 1.00 21.82 242 SER B O 1
ATOM 4537 N N . ASP B 1 269 ? -29.580 39.820 65.553 1.00 21.82 243 ASP B N 1
ATOM 4538 C CA . ASP B 1 269 ? -29.377 39.654 66.994 1.00 21.82 243 ASP B CA 1
ATOM 4539 C C . ASP B 1 269 ? -29.297 40.959 67.774 1.00 21.82 243 ASP B C 1
ATOM 4540 O O . ASP B 1 269 ? -28.745 40.993 68.850 1.00 21.82 243 ASP B O 1
ATOM 4545 N N . VAL B 1 270 ? -29.673 42.048 67.136 1.00 21.82 244 VAL B N 1
ATOM 4546 C CA . VAL B 1 270 ? -29.944 43.339 67.770 1.00 21.82 244 VAL B CA 1
ATOM 4547 C C . VAL B 1 270 ? -31.172 43.397 68.714 1.00 21.82 244 VAL B C 1
ATOM 4548 O O . VAL B 1 270 ? -31.970 42.481 68.743 1.00 21.82 244 VAL B O 1
ATOM 4552 N N . PRO B 1 271 ? -31.299 44.465 69.521 1.00 21.82 245 PRO B N 1
ATOM 4553 C CA . PRO B 1 271 ? -32.442 44.670 70.427 1.00 21.82 245 PRO B CA 1
ATOM 4554 C C . PRO B 1 271 ? -33.764 45.043 69.783 1.00 21.82 245 PRO B C 1
ATOM 4555 O O . PRO B 1 271 ? -33.797 45.760 68.799 1.00 24.48 245 PRO B O 1
ATOM 4559 N N . GLY B 1 272 ? -34.856 44.598 70.383 1.00 21.82 246 GLY B N 1
ATOM 4560 C CA . GLY B 1 272 ? -36.178 44.913 69.882 1.00 21.82 246 GLY B CA 1
ATOM 4561 C C . GLY B 1 272 ? -36.624 43.905 68.861 1.00 21.82 246 GLY B C 1
ATOM 4562 O O . GLY B 1 272 ? -37.605 44.097 68.163 1.00 21.82 246 GLY B O 1
ATOM 4563 N N . VAL B 1 273 ? -35.856 42.830 68.766 1.00 21.82 247 VAL B N 1
ATOM 4564 C CA . VAL B 1 273 ? -36.142 41.737 67.867 1.00 21.82 247 VAL B CA 1
ATOM 4565 C C . VAL B 1 273 ? -36.087 40.460 68.664 1.00 21.82 247 VAL B C 1
ATOM 4566 O O . VAL B 1 273 ? -35.204 40.286 69.484 1.00 21.82 247 VAL B O 1
ATOM 4570 N N . ALA B 1 274 ? -37.049 39.580 68.414 1.00 21.82 248 ALA B N 1
ATOM 4571 C CA . ALA B 1 274 ? -37.174 38.320 69.107 1.00 21.82 248 ALA B CA 1
ATOM 4572 C C . ALA B 1 274 ? -36.218 37.286 68.558 1.00 26.54 248 ALA B C 1
ATOM 4573 O O . ALA B 1 274 ? -35.831 37.354 67.400 1.00 27.29 248 ALA B O 1
ATOM 4575 N N . LYS B 1 275 ? -35.850 36.321 69.395 1.00 21.82 249 LYS B N 1
ATOM 4576 C CA . LYS B 1 275 ? -34.933 35.256 69.016 1.00 21.82 249 LYS B CA 1
ATOM 4577 C C . LYS B 1 275 ? -35.399 34.563 67.756 1.00 21.82 249 LYS B C 1
ATOM 4578 O O . LYS B 1 275 ? -34.605 34.067 66.986 1.00 27.30 249 LYS B O 1
ATOM 4582 N N . SER B 1 276 ? -36.702 34.541 67.557 1.00 21.82 250 SER B N 1
ATOM 4583 C CA . SER B 1 276 ? -37.295 33.919 66.401 1.00 21.82 250 SER B CA 1
ATOM 4584 C C . SER B 1 276 ? -36.751 34.530 65.142 1.00 21.82 250 SER B C 1
ATOM 4585 O O . SER B 1 276 ? -36.491 33.848 64.166 1.00 23.32 250 SER B O 1
ATOM 4587 N N . GLU B 1 277 ? -36.607 35.842 65.166 1.00 21.82 251 GLU B N 1
ATOM 4588 C CA . GLU B 1 277 ? -36.287 36.593 63.977 1.00 21.82 251 GLU B CA 1
ATOM 4589 C C . GLU B 1 277 ? -34.837 37.038 63.802 1.00 23.96 251 GLU B C 1
ATOM 4590 O O . GLU B 1 277 ? -34.530 37.766 62.870 1.00 30.64 251 GLU B O 1
ATOM 4596 N N . TRP B 1 278 ? -33.949 36.632 64.688 1.00 21.82 252 TRP B N 1
ATOM 4597 C CA . TRP B 1 278 ? -32.539 36.933 64.507 1.00 21.82 252 TRP B CA 1
ATOM 4598 C C . TRP B 1 278 ? -31.954 36.410 63.203 1.00 22.63 252 TRP B C 1
ATOM 4599 O O . TRP B 1 278 ? -31.174 37.083 62.550 1.00 23.18 252 TRP B O 1
ATOM 4610 N N . PHE B 1 279 ? -32.308 35.176 62.880 1.00 24.89 253 PHE B N 1
ATOM 4611 C CA . PHE B 1 279 ? -31.883 34.422 61.699 1.00 21.82 253 PHE B CA 1
ATOM 4612 C C . PHE B 1 279 ? -30.438 33.938 61.725 1.00 22.41 253 PHE B C 1
ATOM 4613 O O . PHE B 1 279 ? -30.165 32.858 61.226 1.00 32.11 253 PHE B O 1
ATOM 4621 N N . THR B 1 280 ? -29.553 34.671 62.396 1.00 21.82 254 THR B N 1
ATOM 4622 C CA . THR B 1 280 ? -28.160 34.269 62.636 1.00 21.82 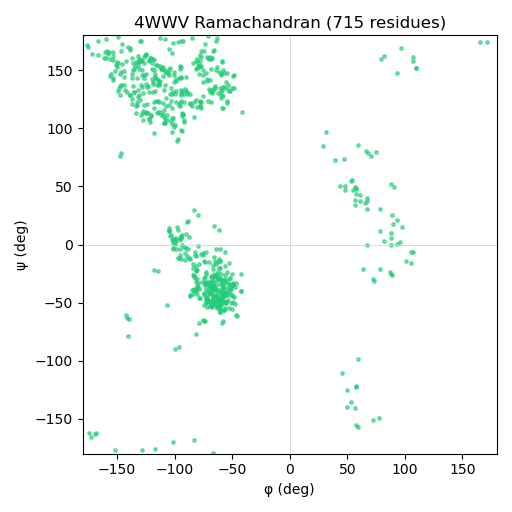254 THR B CA 1
ATOM 4623 C C . THR B 1 280 ? -27.624 35.099 63.773 1.00 21.82 254 THR B C 1
ATOM 4624 O O . THR B 1 280 ? -28.135 36.164 64.037 1.00 25.37 254 THR B O 1
ATOM 4628 N N . ARG B 1 281 ? -26.559 34.650 64.407 1.00 21.82 255 ARG B N 1
ATOM 4629 C CA . ARG B 1 281 ? -25.908 35.452 65.415 1.00 21.82 255 ARG B CA 1
ATOM 4630 C C . ARG B 1 281 ? -24.466 35.747 65.020 1.00 21.82 255 ARG B C 1
ATOM 4631 O O . ARG B 1 281 ? -23.807 34.906 64.456 1.00 21.82 255 ARG B O 1
ATOM 4639 N N . LEU B 1 282 ? -23.976 36.942 65.304 1.00 21.82 256 LEU B N 1
ATOM 4640 C CA . LEU B 1 282 ? -22.568 37.238 65.081 1.00 21.82 256 LEU B CA 1
ATOM 4641 C C . LEU B 1 282 ? -21.681 36.408 65.986 1.00 25.79 256 LEU B C 1
ATOM 4642 O O . LEU B 1 282 ? -21.940 36.280 67.179 1.00 22.70 256 LEU B O 1
ATOM 4647 N N . GLY B 1 283 ? -20.610 35.872 65.411 1.00 28.22 257 GLY B N 1
ATOM 4648 C CA . GLY B 1 283 ? -19.629 35.121 66.165 1.00 21.82 257 GLY B CA 1
ATOM 4649 C C . GLY B 1 283 ? -20.039 33.691 66.406 1.00 21.82 257 GLY B C 1
ATOM 4650 O O . GLY B 1 283 ? -19.355 32.970 67.094 1.00 22.63 257 GLY B O 1
ATOM 4651 N N . TYR B 1 284 ? -21.168 33.284 65.862 1.00 21.82 258 TYR B N 1
ATOM 4652 C CA . TYR B 1 284 ? -21.625 31.925 66.052 1.00 21.82 258 TYR B CA 1
ATOM 4653 C C . TYR B 1 284 ? -21.303 31.026 64.877 1.00 21.82 258 TYR B C 1
ATOM 4654 O O . TYR B 1 284 ? -21.723 29.869 64.829 1.00 23.89 258 TYR B O 1
ATOM 4663 N N . GLY B 1 285 ? -20.571 31.566 63.920 1.00 21.82 259 GLY B N 1
ATOM 4664 C CA . GLY B 1 285 ? -20.015 30.752 62.868 1.00 21.82 259 GLY B CA 1
ATOM 4665 C C . GLY B 1 285 ? -20.741 30.968 61.575 1.00 21.82 259 GLY B C 1
ATOM 4666 O O . GLY B 1 285 ? -21.877 31.393 61.570 1.00 24.92 259 GLY B O 1
ATOM 4667 N N . PRO B 1 286 ? -20.086 30.658 60.465 1.00 21.82 260 PRO B N 1
ATOM 4668 C CA . PRO B 1 286 ? -20.685 30.837 59.158 1.00 21.82 260 PRO B CA 1
ATOM 4669 C C . PRO B 1 286 ? -21.956 30.032 59.042 1.00 22.79 260 PRO B C 1
ATOM 4670 O O . PRO B 1 286 ? -22.142 29.057 59.754 1.00 23.73 260 PRO B O 1
ATOM 4674 N N . ALA B 1 287 ? -22.836 30.437 58.145 1.00 27.44 261 ALA B N 1
ATOM 4675 C CA . ALA B 1 287 ? -24.118 29.790 58.048 1.00 24.30 261 ALA B CA 1
ATOM 4676 C C . ALA B 1 287 ? -24.247 29.015 56.767 1.00 27.44 261 ALA B C 1
ATOM 4677 O O . ALA B 1 287 ? -24.306 29.589 55.681 1.00 31.71 261 ALA B O 1
ATOM 4679 N N . ILE B 1 288 ? -24.289 27.701 56.901 1.00 23.27 262 ILE B N 1
ATOM 4680 C CA . ILE B 1 288 ? -24.659 26.849 55.790 1.00 21.90 262 ILE B CA 1
ATOM 4681 C C . ILE B 1 288 ? -26.107 27.149 55.430 1.00 25.60 262 ILE B C 1
ATOM 4682 O O . ILE B 1 288 ? -26.948 27.279 56.302 1.00 27.59 262 ILE B O 1
ATOM 4687 N N . LYS B 1 289 ? -26.402 27.291 54.150 1.00 24.88 263 LYS B N 1
ATOM 4688 C CA . LYS B 1 289 ? -27.727 27.710 53.755 1.00 29.32 263 LYS B CA 1
ATOM 4689 C C . LYS B 1 289 ? -28.626 26.560 53.399 1.00 27.18 263 LYS B C 1
ATOM 4690 O O . LYS B 1 289 ? -28.299 25.791 52.523 1.00 31.03 263 LYS B O 1
ATOM 4696 N N . ILE B 1 290 ? -29.740 26.410 54.098 1.00 23.94 264 ILE B N 1
ATOM 4697 C CA . ILE B 1 290 ? -30.841 25.600 53.574 1.00 32.71 264 ILE B CA 1
ATOM 4698 C C . ILE B 1 290 ? -31.838 26.327 52.656 1.00 39.17 264 ILE B C 1
ATOM 4699 O O . ILE B 1 290 ? -32.260 25.758 51.655 1.00 41.69 264 ILE B O 1
ATOM 4704 N N . VAL B 1 291 ? -32.252 27.546 53.029 1.00 39.58 265 VAL B N 1
ATOM 4705 C CA . VAL B 1 291 ? -33.147 28.384 52.206 1.00 37.51 265 VAL B CA 1
ATOM 4706 C C . VAL B 1 291 ? -32.967 29.910 52.294 1.00 51.78 265 VAL B C 1
ATOM 4707 O O . VAL B 1 291 ? -32.903 30.483 53.391 1.00 53.43 265 VAL B O 1
ATOM 4711 N N . ASP B 1 292 ? -32.966 30.576 51.141 1.00 54.78 266 ASP B N 1
ATOM 4712 C CA . ASP B 1 292 ? -33.144 32.022 51.111 1.00 46.68 266 ASP B CA 1
ATOM 4713 C C . ASP B 1 292 ? -34.218 32.387 50.097 1.00 53.78 266 ASP B C 1
ATOM 4714 O O . ASP B 1 292 ? -34.708 31.522 49.368 1.00 46.94 266 ASP B O 1
ATOM 4719 N N . GLY B 1 293 ? -34.549 33.676 50.037 1.00 59.58 267 GLY B N 1
ATOM 4720 C CA . GLY B 1 293 ? -35.531 34.202 49.103 1.00 49.71 267 GLY B CA 1
ATOM 4721 C C . GLY B 1 293 ? -36.938 34.273 49.667 1.00 51.71 267 GLY B C 1
ATOM 4722 O O . GLY B 1 293 ? -37.342 33.429 50.458 1.00 49.52 267 GLY B O 1
ATOM 4723 N N . ARG B 1 294 ? -37.697 35.267 49.229 1.00 52.78 268 ARG B N 1
ATOM 4724 C CA . ARG B 1 294 ? -39.087 35.413 49.643 1.00 56.11 268 ARG B CA 1
ATOM 4725 C C . ARG B 1 294 ? -39.955 34.275 49.092 1.00 53.36 268 ARG B C 1
ATOM 4726 O O . ARG B 1 294 ? -39.922 33.996 47.895 1.00 53.54 268 ARG B O 1
ATOM 4734 N N . ASN B 1 295 ? -40.742 33.648 49.970 1.00 54.55 269 ASN B N 1
ATOM 4735 C CA . ASN B 1 295 ? -41.507 32.431 49.660 1.00 57.21 269 ASN B CA 1
ATOM 4736 C C . ASN B 1 295 ? -40.586 31.324 49.156 1.00 58.57 269 ASN B C 1
ATOM 4737 O O . ASN B 1 295 ? -40.860 30.687 48.127 1.00 52.37 269 ASN B O 1
ATOM 4742 N N . ALA B 1 296 ? -39.504 31.098 49.903 1.00 56.75 270 ALA B N 1
ATOM 4743 C CA . ALA B 1 296 ? -38.348 30.366 49.406 1.00 55.05 270 ALA B CA 1
ATOM 4744 C C . ALA B 1 296 ? -37.999 30.992 48.054 1.00 55.28 270 ALA B C 1
ATOM 4745 O O . ALA B 1 296 ? -38.063 32.203 47.900 1.00 55.95 270 ALA B O 1
ATOM 4747 N N . GLY B 1 297 ? -37.645 30.189 47.067 1.00 52.79 271 GLY B N 1
ATOM 4748 C CA . GLY B 1 297 ? -37.578 30.702 45.713 1.00 54.70 271 GLY B CA 1
ATOM 4749 C C . GLY B 1 297 ? -36.285 31.338 45.238 1.00 55.73 271 GLY B C 1
ATOM 4750 O O . GLY B 1 297 ? -36.047 31.377 44.034 1.00 59.59 271 GLY B O 1
ATOM 4751 N N . GLY B 1 298 ? -35.461 31.866 46.140 1.00 51.01 272 GLY B N 1
ATOM 4752 C CA . GLY B 1 298 ? -34.111 32.214 45.740 1.00 50.12 272 GLY B CA 1
ATOM 4753 C C . GLY B 1 298 ? -33.229 30.988 45.548 1.00 52.69 272 GLY B C 1
ATOM 4754 O O . GLY B 1 298 ? -32.806 30.671 44.436 1.00 47.60 272 GLY B O 1
ATOM 4755 N N . LEU B 1 299 ? -32.973 30.281 46.645 1.00 58.36 273 LEU B N 1
ATOM 4756 C CA . LEU B 1 299 ? -32.358 28.958 46.598 1.00 57.08 273 LEU B CA 1
ATOM 4757 C C . LEU B 1 299 ? -32.853 28.065 47.731 1.00 54.66 273 LEU B C 1
ATOM 4758 O O . LEU B 1 299 ? -32.801 28.451 48.893 1.00 50.98 273 LEU B O 1
ATOM 4763 N N . ILE B 1 300 ? -33.301 26.862 47.405 1.00 56.42 274 ILE B N 1
ATOM 4764 C CA . ILE B 1 300 ? -33.336 25.821 48.414 1.00 53.04 274 ILE B CA 1
ATOM 4765 C C . ILE B 1 300 ? -32.129 24.964 48.059 1.00 63.09 274 ILE B C 1
ATOM 4766 O O . ILE B 1 300 ? -32.157 24.221 47.074 1.00 62.45 274 ILE B O 1
ATOM 4771 N N . ALA B 1 301 ? -31.073 25.075 48.862 1.00 60.55 275 ALA B N 1
ATOM 4772 C CA . ALA B 1 301 ? -29.776 24.518 48.502 1.00 58.56 275 ALA B CA 1
ATOM 4773 C C . ALA B 1 301 ? -29.843 23.004 48.392 1.00 73.22 275 ALA B C 1
ATOM 4774 O O . ALA B 1 301 ? -30.657 22.364 49.063 1.00 61.85 275 ALA B O 1
ATOM 4776 N N . HIS B 1 302 ? -28.996 22.445 47.529 1.00 72.07 276 HIS B N 1
ATOM 4777 C CA . HIS B 1 302 ? -28.967 21.009 47.280 1.00 58.24 276 HIS B CA 1
ATOM 4778 C C . HIS B 1 302 ? -28.713 20.287 48.582 1.00 54.31 276 HIS B C 1
ATOM 4779 O O . HIS B 1 302 ? -27.681 20.496 49.201 1.00 54.38 276 HIS B O 1
ATOM 4786 N N . PRO B 1 303 ? -29.669 19.456 49.016 1.00 53.63 277 PRO B N 1
ATOM 4787 C CA . PRO B 1 303 ? -29.586 18.794 50.322 1.00 58.73 277 PRO B CA 1
ATOM 4788 C C . PRO B 1 303 ? -28.254 18.090 50.530 1.00 57.72 277 PRO B C 1
ATOM 4789 O O . PRO B 1 303 ? -27.694 18.089 51.624 1.00 50.33 277 PRO B O 1
ATOM 4793 N N . LYS B 1 304 ? -27.739 17.518 49.450 1.00 63.96 278 LYS B N 1
ATOM 4794 C CA . LYS B 1 304 ? -26.533 16.713 49.514 1.00 56.62 278 LYS B CA 1
ATOM 4795 C C . LYS B 1 304 ? -25.312 17.606 49.691 1.00 55.25 278 LYS B C 1
ATOM 4796 O O . LYS B 1 304 ? -24.426 17.281 50.469 1.00 52.73 278 LYS B O 1
ATOM 4802 N N . VAL B 1 305 ? -25.270 18.727 48.981 1.00 48.72 279 VAL B N 1
ATOM 4803 C CA . VAL B 1 305 ? -24.220 19.717 49.202 1.00 42.29 279 VAL B CA 1
ATOM 4804 C C . VAL B 1 305 ? -24.366 20.352 50.576 1.00 40.05 279 VAL B C 1
ATOM 4805 O O . VAL B 1 305 ? -23.386 20.615 51.271 1.00 34.61 279 VAL B O 1
ATOM 4809 N N . GLY B 1 306 ? -25.609 20.585 50.965 1.00 45.65 280 GLY B N 1
ATOM 4810 C CA . GLY B 1 306 ? -25.895 21.149 52.264 1.00 47.88 280 GLY B CA 1
ATOM 4811 C C . GLY B 1 306 ? -25.417 20.218 53.349 1.00 45.53 280 GLY B C 1
ATOM 4812 O O . GLY B 1 306 ? -24.655 20.608 54.223 1.00 38.21 280 GLY B O 1
ATOM 4813 N N . GLU B 1 307 ? -25.850 18.968 53.273 1.00 49.46 281 GLU B N 1
ATOM 4814 C CA . GLU B 1 307 ? -25.514 17.983 54.283 1.00 45.25 281 GLU B CA 1
ATOM 4815 C C . GLU B 1 307 ? -24.026 17.722 54.324 1.00 41.33 281 GLU B C 1
ATOM 4816 O O . GLU B 1 307 ? -23.474 17.405 55.375 1.00 43.37 281 GLU B O 1
ATOM 4822 N N . PHE B 1 308 ? -23.386 17.848 53.170 1.00 40.06 282 PHE B N 1
ATOM 4823 C CA . PHE B 1 308 ? -21.951 17.665 53.075 1.00 39.21 282 PHE B CA 1
ATOM 4824 C C . PHE B 1 308 ? -21.248 18.680 53.950 1.00 37.78 282 PHE B C 1
ATOM 4825 O O . PHE B 1 308 ? -20.464 18.321 54.827 1.00 34.83 282 PHE B O 1
ATOM 4833 N N . LEU B 1 309 ? -21.543 19.951 53.705 1.00 35.95 283 LEU B N 1
ATOM 4834 C CA . LEU B 1 309 ? -20.956 21.027 54.479 1.00 31.94 283 LEU B CA 1
ATOM 4835 C C . LEU B 1 309 ? -21.267 20.856 55.951 1.00 33.32 283 LEU B C 1
ATOM 4836 O O . LEU B 1 309 ? -20.447 21.183 56.804 1.00 29.09 283 LEU B O 1
ATOM 4841 N N . VAL B 1 310 ? -22.452 20.343 56.258 1.00 30.72 284 VAL B N 1
ATOM 4842 C CA . VAL B 1 310 ? -22.803 20.150 57.650 1.00 30.67 284 VAL B CA 1
ATOM 4843 C C . VAL B 1 310 ? -21.956 19.060 58.289 1.00 35.47 284 VAL B C 1
ATOM 4844 O O . VAL B 1 310 ? -21.339 19.286 59.331 1.00 33.91 284 VAL B O 1
ATOM 4848 N N . SER B 1 311 ? -21.925 17.882 57.673 1.00 35.07 285 SER B N 1
ATOM 4849 C CA . SER B 1 311 ? -21.151 16.790 58.228 1.00 35.24 285 SER B CA 1
ATOM 4850 C C . SER B 1 311 ? -19.710 17.247 58.412 1.00 39.13 285 SER B C 1
ATOM 4851 O O . SER B 1 311 ? -19.147 17.104 59.484 1.00 42.41 285 SER B O 1
ATOM 4854 N N . ILE B 1 312 ? -19.133 17.849 57.385 1.00 33.96 286 ILE B N 1
ATOM 4855 C CA . ILE B 1 312 ? -17.733 18.231 57.437 1.00 32.91 286 ILE B CA 1
ATOM 4856 C C . ILE B 1 312 ? -17.446 19.342 58.442 1.00 30.29 286 ILE B C 1
ATOM 4857 O O . ILE B 1 312 ? -16.361 19.425 59.003 1.00 27.06 286 ILE B O 1
ATOM 4862 N N . ALA B 1 313 ? -18.418 20.197 58.700 1.00 29.37 287 ALA B N 1
ATOM 4863 C CA . ALA B 1 313 ? -18.190 21.222 59.701 1.00 32.22 287 ALA B CA 1
ATOM 4864 C C . ALA B 1 313 ? -18.081 20.551 61.059 1.00 33.66 287 ALA B C 1
ATOM 4865 O O . ALA B 1 313 ? -17.236 20.905 61.883 1.00 30.22 287 ALA B O 1
ATOM 4867 N N . GLU B 1 314 ? -18.939 19.556 61.268 1.00 32.04 288 GLU B N 1
ATOM 4868 C CA . GLU B 1 314 ? -18.940 18.786 62.501 1.00 29.42 288 GLU B CA 1
ATOM 4869 C C . GLU B 1 314 ? -17.684 17.932 62.654 1.00 31.90 288 GLU B C 1
ATOM 4870 O O . GLU B 1 314 ? -17.061 17.958 63.702 1.00 29.34 288 GLU B O 1
ATOM 4874 N N . LYS B 1 315 ? -17.309 17.202 61.604 1.00 35.05 289 LYS B N 1
ATOM 4875 C CA . LYS B 1 315 ? -16.076 16.421 61.601 1.00 34.85 289 LYS B CA 1
ATOM 4876 C C . LYS B 1 315 ? -14.907 17.253 62.110 1.00 34.87 289 LYS B C 1
ATOM 4877 O O . LYS B 1 315 ? -14.196 16.853 63.022 1.00 38.13 289 LYS B O 1
ATOM 4883 N N . LYS B 1 316 ? -14.745 18.432 61.526 1.00 32.74 290 LYS B N 1
ATOM 4884 C CA . LYS B 1 316 ? -13.633 19.317 61.823 1.00 29.54 290 LYS B CA 1
ATOM 4885 C C . LYS B 1 316 ? -13.965 20.294 62.969 1.00 31.73 290 LYS B C 1
ATOM 4886 O O . LYS B 1 316 ? -13.233 21.256 63.222 1.00 23.95 290 LYS B O 1
ATOM 4892 N N . ARG B 1 317 ? -15.103 20.058 63.618 1.00 31.74 291 ARG B N 1
ATOM 4893 C CA . ARG B 1 317 ? -15.546 20.848 64.765 1.00 29.60 291 ARG B CA 1
ATOM 4894 C C . ARG B 1 317 ? -15.433 22.328 64.495 1.00 31.23 291 ARG B C 1
ATOM 4895 O O . ARG B 1 317 ? -14.835 23.071 65.276 1.00 31.27 291 ARG B O 1
ATOM 4903 N N . ILE B 1 318 ? -15.981 22.728 63.356 1.00 32.14 292 ILE B N 1
ATOM 4904 C CA . ILE B 1 318 ? -16.094 24.124 62.982 1.00 24.87 292 ILE B CA 1
ATOM 4905 C C . ILE B 1 318 ? -17.464 24.605 63.403 1.00 27.58 292 ILE B C 1
ATOM 4906 O O . ILE B 1 318 ? -18.464 23.918 63.188 1.00 22.74 292 ILE B O 1
ATOM 4911 N N . PRO B 1 319 ? -17.520 25.766 64.046 1.00 21.82 293 PRO B N 1
ATOM 4912 C CA . PRO B 1 319 ? -18.817 26.273 64.478 1.00 21.82 293 PRO B CA 1
ATOM 4913 C C . PRO B 1 319 ? -19.605 26.748 63.282 1.00 23.71 293 PRO B C 1
ATOM 4914 O O . PRO B 1 319 ? -19.017 27.305 62.365 1.00 25.96 293 PRO B O 1
ATOM 4918 N N . TYR B 1 320 ? -20.908 26.535 63.276 1.00 21.82 294 TYR B N 1
ATOM 4919 C CA . TYR B 1 320 ? -21.688 26.932 62.131 1.00 21.82 294 TYR B CA 1
ATOM 4920 C C . TYR B 1 320 ? -23.143 27.127 62.479 1.00 21.82 294 TYR B C 1
ATOM 4921 O O . TYR B 1 320 ? -23.610 26.686 63.519 1.00 23.66 294 TYR B O 1
ATOM 4930 N N . GLN B 1 321 ? -23.853 27.805 61.591 1.00 21.82 295 GLN B N 1
ATOM 4931 C CA . GLN B 1 321 ? -25.266 28.031 61.756 1.00 21.82 295 GLN B CA 1
ATOM 4932 C C . GLN B 1 321 ? -26.007 27.579 60.516 1.00 22.20 295 GLN B C 1
ATOM 4933 O O . GLN B 1 321 ? -25.418 27.435 59.454 1.00 23.98 295 GLN B O 1
ATOM 4939 N N . LEU B 1 322 ? -27.305 27.361 60.650 1.00 24.16 296 LEU B N 1
ATOM 4940 C CA . LEU B 1 322 ? -28.139 27.028 59.512 1.00 22.28 296 LEU B CA 1
ATOM 4941 C C . LEU B 1 322 ? -28.864 28.260 59.020 1.00 27.29 296 LEU B C 1
ATOM 4942 O O . LEU B 1 322 ? -29.600 28.881 59.766 1.00 28.63 296 LEU B O 1
ATOM 4947 N N . ASP B 1 323 ? -28.681 28.602 57.755 1.00 30.71 297 ASP B N 1
ATOM 4948 C CA . ASP B 1 323 ? -29.297 29.802 57.238 1.00 35.53 297 ASP B CA 1
ATOM 4949 C C . ASP B 1 323 ? -30.652 29.441 56.653 1.00 36.18 297 ASP B C 1
ATOM 4950 O O . ASP B 1 323 ? -30.749 28.839 55.584 1.00 33.54 297 ASP B O 1
ATOM 4955 N N . VAL B 1 324 ? -31.694 29.835 57.375 1.00 38.61 298 VAL B N 1
ATOM 4956 C CA . VAL B 1 324 ? -33.077 29.702 56.943 1.00 39.47 298 VAL B CA 1
ATOM 4957 C C . VAL B 1 324 ? -33.685 31.100 56.933 1.00 43.48 298 VAL B C 1
ATOM 4958 O O . VAL B 1 324 ? -33.997 31.615 58.007 1.00 44.76 298 VAL B O 1
ATOM 4962 N N . ILE B 1 325 ? -33.904 31.718 55.770 1.00 36.54 299 ILE B N 1
ATOM 4963 C CA . ILE B 1 325 ? -34.342 33.118 55.809 1.00 41.93 299 ILE B CA 1
ATOM 4964 C C . ILE B 1 325 ? -35.529 33.442 54.927 1.00 51.63 299 ILE B C 1
ATOM 4965 O O . ILE B 1 325 ? -35.805 32.755 53.938 1.00 51.40 299 ILE B O 1
ATOM 4970 N N . SER B 1 326 ? -36.209 34.523 55.308 1.00 53.32 300 SER B N 1
ATOM 4971 C CA . SER B 1 326 ? -37.452 34.964 54.681 1.00 55.20 300 SER B CA 1
ATOM 4972 C C . SER B 1 326 ? -37.286 35.760 53.390 1.00 58.86 300 SER B C 1
ATOM 4973 O O . SER B 1 326 ? -38.239 35.899 52.632 1.00 57.02 300 SER B O 1
ATOM 4976 N N . GLY B 1 327 ? -36.100 36.305 53.146 1.00 59.10 301 GLY B N 1
ATOM 4977 C CA . GLY B 1 327 ? -35.884 37.097 51.950 1.00 54.75 301 GLY B CA 1
ATOM 4978 C C . GLY B 1 327 ? -34.418 37.345 51.699 1.00 52.68 301 GLY B C 1
ATOM 4979 O O . GLY B 1 327 ? -33.603 37.177 52.593 1.00 57.61 301 GLY B O 1
ATOM 4980 N N . GLY B 1 328 ? -34.079 37.754 50.483 1.00 52.32 302 GLY B N 1
ATOM 4981 C CA . GLY B 1 328 ? -32.688 37.947 50.111 1.00 55.27 302 GLY B CA 1
ATOM 4982 C C . GLY B 1 328 ? -32.160 36.728 49.386 1.00 57.59 302 GLY B C 1
ATOM 4983 O O . GLY B 1 328 ? -32.814 35.689 49.386 1.00 59.24 302 GLY B O 1
ATOM 4984 N N . THR B 1 329 ? -30.973 36.837 48.795 1.00 57.79 303 THR B N 1
ATOM 4985 C CA . THR B 1 329 ? -30.417 35.739 48.010 1.00 58.53 303 THR B CA 1
ATOM 4986 C C . THR B 1 329 ? -28.997 36.022 47.502 1.00 61.86 303 THR B C 1
ATOM 4987 O O . THR B 1 329 ? -28.490 37.140 47.600 1.00 58.90 303 THR B O 1
ATOM 4991 N N . THR B 1 330 ? -28.361 34.986 46.963 1.00 61.82 304 THR B N 1
ATOM 4992 C CA . THR B 1 330 ? -26.952 35.035 46.590 1.00 60.01 304 THR B CA 1
ATOM 4993 C C . THR B 1 330 ? -26.733 34.573 45.155 1.00 56.04 304 THR B C 1
ATOM 4994 O O . THR B 1 330 ? -27.687 34.262 44.448 1.00 58.38 304 THR B O 1
ATOM 4998 N N . ASP B 1 331 ? -25.466 34.517 44.747 1.00 50.80 305 ASP B N 1
ATOM 4999 C CA . ASP B 1 331 ? -25.075 34.039 43.425 1.00 49.62 305 ASP B CA 1
ATOM 5000 C C . ASP B 1 331 ? -25.642 32.653 43.132 1.00 54.22 305 ASP B C 1
ATOM 5001 O O . ASP B 1 331 ? -25.980 32.328 41.989 1.00 50.82 305 ASP B O 1
ATOM 5006 N N . ALA B 1 332 ? -25.747 31.847 44.184 1.00 57.61 306 ALA B N 1
ATOM 5007 C CA . ALA B 1 332 ? -26.119 30.441 44.075 1.00 54.42 306 ALA B CA 1
ATOM 5008 C C . ALA B 1 332 ? -27.506 30.195 43.480 1.00 57.49 306 ALA B C 1
ATOM 5009 O O . ALA B 1 332 ? -27.842 29.064 43.145 1.00 61.40 306 ALA B O 1
ATOM 5011 N N . SER B 1 333 ? -28.314 31.241 43.361 1.00 57.25 307 SER B N 1
ATOM 5012 C CA . SER B 1 333 ? -29.668 31.085 42.859 1.00 54.29 307 SER B CA 1
ATOM 5013 C C . SER B 1 333 ? -29.686 30.809 41.371 1.00 60.10 307 SER B C 1
ATOM 5014 O O . SER B 1 333 ? -30.381 29.899 40.914 1.00 57.63 307 SER B O 1
ATOM 5017 N N . THR B 1 334 ? -28.921 31.593 40.620 1.00 55.89 308 THR B N 1
ATOM 5018 C CA . THR B 1 334 ? -28.844 31.412 39.178 1.00 62.70 308 THR B CA 1
ATOM 5019 C C . THR B 1 334 ? -27.754 30.429 38.784 1.00 69.30 308 THR B C 1
ATOM 5020 O O . THR B 1 334 ? -27.671 30.031 37.623 1.00 66.24 308 THR B O 1
ATOM 5024 N N . ILE B 1 335 ? -26.915 30.052 39.748 1.00 67.27 309 ILE B N 1
ATOM 5025 C CA . ILE B 1 335 ? -25.879 29.039 39.530 1.00 57.39 309 ILE B CA 1
ATOM 5026 C C . ILE B 1 335 ? -26.466 27.637 39.543 1.00 53.25 309 ILE B C 1
ATOM 5027 O O . ILE B 1 335 ? -26.169 26.826 38.673 1.00 51.21 309 ILE B O 1
ATOM 5032 N N . ALA B 1 336 ? -27.312 27.363 40.531 1.00 56.60 310 ALA B N 1
ATOM 5033 C CA . ALA B 1 336 ? -28.008 26.086 40.625 1.00 53.60 310 ALA B CA 1
ATOM 5034 C C . ALA B 1 336 ? -28.970 25.916 39.452 1.00 62.69 310 ALA B C 1
ATOM 5035 O O . ALA B 1 336 ? -29.465 24.822 39.185 1.00 57.96 310 ALA B O 1
ATOM 5037 N N . LEU B 1 337 ? -29.222 27.019 38.756 1.00 66.75 311 LEU B N 1
ATOM 5038 C CA . LEU B 1 337 ? -30.099 27.041 37.593 1.00 65.33 311 LEU B CA 1
ATOM 5039 C C . LEU B 1 337 ? -29.350 26.898 36.262 1.00 64.28 311 LEU B C 1
ATOM 5040 O O . LEU B 1 337 ? -29.957 27.001 35.193 1.00 63.87 311 LEU B O 1
ATOM 5045 N N . ASN B 1 338 ? -28.042 26.666 36.323 1.00 58.57 312 ASN B N 1
ATOM 5046 C CA . ASN B 1 338 ? -27.226 26.688 35.113 1.00 60.43 312 ASN B CA 1
ATOM 5047 C C . ASN B 1 338 ? -27.173 25.360 34.354 1.00 59.27 312 ASN B C 1
ATOM 5048 O O . ASN B 1 338 ? -26.755 24.336 34.896 1.00 58.01 312 ASN B O 1
ATOM 5053 N N . LYS B 1 339 ? -27.597 25.414 33.090 1.00 53.55 313 LYS B N 1
ATOM 5054 C CA . LYS B 1 339 ? -27.626 24.270 32.173 1.00 56.71 313 LYS B CA 1
ATOM 5055 C C . LYS B 1 339 ? -28.461 23.090 32.688 1.00 59.19 313 LYS B C 1
ATOM 5056 O O . LYS B 1 339 ? -29.658 23.239 32.933 1.00 57.51 313 LYS B O 1
ATOM 5062 N N . GLU B 1 340 ? -27.846 21.918 32.829 1.00 59.86 314 GLU B N 1
ATOM 5063 C CA . GLU B 1 340 ? -28.554 20.749 33.351 1.00 58.66 314 GLU B CA 1
ATOM 5064 C C . GLU B 1 340 ? -28.743 20.875 34.856 1.00 64.76 314 GLU B C 1
ATOM 5065 O O . GLU B 1 340 ? -29.447 20.086 35.492 1.00 69.42 314 GLU B O 1
ATOM 5071 N N . GLY B 1 341 ? -28.122 21.905 35.410 1.00 68.34 315 GLY B N 1
ATOM 5072 C CA . GLY B 1 341 ? -28.130 22.144 36.833 1.00 64.60 315 GLY B CA 1
ATOM 5073 C C . GLY B 1 341 ? -26.779 21.888 37.462 1.00 64.90 315 GLY B C 1
ATOM 5074 O O . GLY B 1 341 ? -25.982 21.067 36.999 1.00 67.70 315 GLY B O 1
ATOM 5075 N N . VAL B 1 342 ? -26.545 22.607 38.549 1.00 63.37 316 VAL B N 1
ATOM 5076 C CA . VAL B 1 342 ? -25.289 22.584 39.266 1.00 55.23 316 VAL B CA 1
ATOM 5077 C C . VAL B 1 342 ? -25.584 22.456 40.736 1.00 52.87 316 VAL B C 1
ATOM 5078 O O . VAL B 1 342 ? -26.252 23.304 41.307 1.00 58.93 316 VAL B O 1
ATOM 5082 N N . ALA B 1 343 ? -25.115 21.383 41.348 1.00 48.93 317 ALA B N 1
ATOM 5083 C CA . ALA B 1 343 ? -25.319 21.211 42.769 1.00 42.22 317 ALA B CA 1
ATOM 5084 C C . ALA B 1 343 ? -24.714 22.413 43.466 1.00 44.37 317 ALA B C 1
ATOM 5085 O O . ALA B 1 343 ? -23.570 22.763 43.200 1.00 43.98 317 ALA B O 1
ATOM 5087 N N . ALA B 1 344 ? -25.489 23.074 44.319 1.00 42.46 318 ALA B N 1
ATOM 5088 C CA . ALA B 1 344 ? -25.067 24.367 44.845 1.00 35.50 318 ALA B CA 1
ATOM 5089 C C . ALA B 1 344 ? -25.538 24.636 46.256 1.00 39.70 318 ALA B C 1
ATOM 5090 O O . ALA B 1 344 ? -26.625 24.231 46.652 1.00 55.96 318 ALA B O 1
ATOM 5092 N N . GLY B 1 345 ? -24.710 25.358 46.999 1.00 37.44 319 GLY B N 1
ATOM 5093 C CA . GLY B 1 345 ? -25.002 25.721 48.370 1.00 37.10 319 GLY B CA 1
ATOM 5094 C C . GLY B 1 345 ? -24.310 27.027 48.702 1.00 33.22 319 GLY B C 1
ATOM 5095 O O . GLY B 1 345 ? -23.688 27.641 47.840 1.00 31.93 319 GLY B O 1
ATOM 5096 N N . THR B 1 346 ? -24.420 27.462 49.949 1.00 28.84 320 THR B N 1
ATOM 5097 C CA . THR B 1 346 ? -23.865 28.747 50.322 1.00 25.80 320 THR B CA 1
ATOM 5098 C C . THR B 1 346 ? -23.221 28.761 51.702 1.00 27.08 320 THR B C 1
ATOM 5099 O O . THR B 1 346 ? -23.799 28.307 52.681 1.00 27.21 320 THR B O 1
ATOM 5103 N N . ILE B 1 347 ? -22.011 29.291 51.768 1.00 25.26 321 ILE B N 1
ATOM 5104 C CA . ILE B 1 347 ? -21.448 29.718 53.031 1.00 23.18 321 ILE B CA 1
ATOM 5105 C C . ILE B 1 347 ? -21.738 31.182 53.151 1.00 23.31 321 ILE B C 1
ATOM 5106 O O . ILE B 1 347 ? -21.311 31.955 52.316 1.00 29.13 321 ILE B O 1
ATOM 5111 N N . SER B 1 348 ? -22.479 31.569 54.176 1.00 24.60 322 SER B N 1
ATOM 5112 C CA . SER B 1 348 ? -22.859 32.960 54.350 1.00 27.43 322 SER B CA 1
ATOM 5113 C C . SER B 1 348 ? -22.302 33.479 55.656 1.00 27.02 322 SER B C 1
ATOM 5114 O O . SER B 1 348 ? -22.447 32.837 56.672 1.00 28.08 322 SER B O 1
ATOM 5117 N N . ILE B 1 349 ? -21.657 34.634 55.649 1.00 21.93 323 ILE B N 1
ATOM 5118 C CA . ILE B 1 349 ? -21.141 35.166 56.903 1.00 23.36 323 ILE B CA 1
ATOM 5119 C C . ILE B 1 349 ? -22.159 36.139 57.514 1.00 23.99 323 ILE B C 1
ATOM 5120 O O . ILE B 1 349 ? -22.680 37.023 56.829 1.00 24.20 323 ILE B O 1
ATOM 5124 N N . PRO B 1 350 ? -22.494 35.932 58.799 1.00 21.82 324 PRO B N 1
ATOM 5125 C CA . PRO B 1 350 ? -23.476 36.773 59.477 1.00 21.82 324 PRO B CA 1
ATOM 5126 C C . PRO B 1 350 ? -23.046 38.207 59.436 1.00 21.82 324 PRO B C 1
ATOM 5127 O O . PRO B 1 350 ? -21.879 38.463 59.652 1.00 25.58 324 PRO B O 1
ATOM 5131 N N . SER B 1 351 ? -23.957 39.115 59.135 1.00 21.82 325 SER B N 1
ATOM 5132 C CA . SER B 1 351 ? -23.633 40.522 59.124 1.00 21.82 325 SER B CA 1
ATOM 5133 C C . SER B 1 351 ? -24.797 41.337 59.613 1.00 21.82 325 SER B C 1
ATOM 5134 O O . SER B 1 351 ? -25.915 41.067 59.246 1.00 23.34 325 SER B O 1
ATOM 5137 N N . ARG B 1 352 ? -24.532 42.332 60.446 1.00 21.82 326 ARG B N 1
ATOM 5138 C CA . ARG B 1 352 ? -25.557 43.242 60.937 1.00 21.82 326 ARG B CA 1
ATOM 5139 C C . ARG B 1 352 ? -25.652 44.498 60.093 1.00 21.82 326 ARG B C 1
ATOM 5140 O O . ARG B 1 352 ? -24.661 44.973 59.604 1.00 24.32 326 ARG B O 1
ATOM 5148 N N . TYR B 1 353 ? -26.856 45.022 59.915 1.00 21.82 327 TYR B N 1
ATOM 5149 C CA . TYR B 1 353 ? -27.083 46.266 59.191 1.00 21.82 327 TYR B CA 1
ATOM 5150 C C . TYR B 1 353 ? -26.551 46.188 57.794 1.00 21.82 327 TYR B C 1
ATOM 5151 O O . TYR B 1 353 ? -25.845 47.081 57.365 1.00 21.82 327 TYR B O 1
ATOM 5160 N N . ILE B 1 354 ? -26.888 45.121 57.087 1.00 21.82 328 ILE B N 1
ATOM 5161 C CA . ILE B 1 354 ? -26.474 44.984 55.704 1.00 21.82 328 ILE B CA 1
ATOM 5162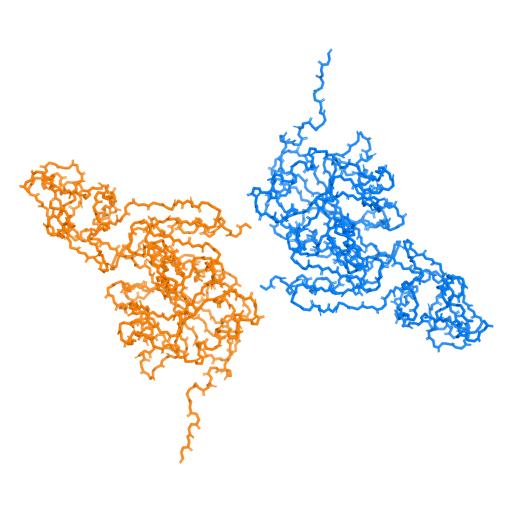 C C . ILE B 1 354 ? -27.027 46.143 54.896 1.00 21.82 328 ILE B C 1
ATOM 5163 O O . ILE B 1 354 ? -28.088 46.668 55.218 1.00 21.82 328 ILE B O 1
ATOM 5168 N N . HIS B 1 355 ? -26.271 46.545 53.878 1.00 21.82 329 HIS B N 1
ATOM 5169 C CA . HIS B 1 355 ? -26.639 47.594 52.949 1.00 21.82 329 HIS B CA 1
ATOM 5170 C C . HIS B 1 355 ? -26.700 48.954 53.574 1.00 21.90 329 HIS B C 1
ATOM 5171 O O . HIS B 1 355 ? -27.584 49.739 53.271 1.00 25.94 329 HIS B O 1
ATOM 5178 N N . SER B 1 356 ? -25.756 49.227 54.455 1.00 21.82 330 SER B N 1
ATOM 5179 C CA . SER B 1 356 ? -25.668 50.505 55.115 1.00 21.82 330 SER B CA 1
ATOM 5180 C C . SER B 1 356 ? -24.204 50.840 55.144 1.00 21.82 330 SER B C 1
ATOM 5181 O O . SER B 1 356 ? -23.387 49.997 54.809 1.00 24.38 330 SER B O 1
ATOM 5184 N N . PRO B 1 357 ? -23.853 52.089 55.464 1.00 21.82 331 PRO B N 1
ATOM 5185 C CA . PRO B 1 357 ? -22.430 52.388 55.607 1.00 21.82 331 PRO B CA 1
ATOM 5186 C C . PRO B 1 357 ? -21.844 51.741 56.845 1.00 22.80 331 PRO B C 1
ATOM 5187 O O . PRO B 1 357 ? -20.646 51.701 57.069 1.00 34.29 331 PRO B O 1
ATOM 5191 N N . VAL B 1 358 ? -22.751 51.317 57.693 1.00 22.33 332 VAL B N 1
ATOM 5192 C CA . VAL B 1 358 ? -22.475 50.927 59.048 1.00 21.82 332 VAL B CA 1
ATOM 5193 C C . VAL B 1 358 ? -22.490 49.400 59.330 1.00 21.82 332 VAL B C 1
ATOM 5194 O O . VAL B 1 358 ? -22.512 48.970 60.458 1.00 25.65 332 VAL B O 1
ATOM 5198 N N . GLU B 1 359 ? -22.460 48.575 58.297 1.00 21.82 333 GLU B N 1
ATOM 5199 C CA . GLU B 1 359 ? -22.488 47.126 58.476 1.00 21.82 333 GLU B CA 1
ATOM 5200 C C . GLU B 1 359 ? -21.498 46.609 59.496 1.00 21.82 333 GLU B C 1
ATOM 5201 O O . GLU B 1 359 ? -20.444 47.184 59.671 1.00 21.82 333 GLU B O 1
ATOM 5207 N N . VAL B 1 360 ? -21.875 45.548 60.206 1.00 21.82 334 VAL B N 1
ATOM 5208 C CA . VAL B 1 360 ? -21.013 44.918 61.219 1.00 23.09 334 VAL B CA 1
ATOM 5209 C C . VAL B 1 360 ? -20.766 43.433 60.942 1.00 21.82 334 VAL B C 1
ATOM 5210 O O . VAL B 1 360 ? -21.672 42.700 60.604 1.00 21.82 334 VAL B O 1
ATOM 5214 N N . VAL B 1 361 ? -19.520 43.003 61.101 1.00 21.82 335 VAL B N 1
ATOM 5215 C CA . VAL B 1 361 ? -19.145 41.624 60.860 1.00 21.82 335 VAL B CA 1
ATOM 5216 C C . VAL B 1 361 ? -18.320 41.122 62.042 1.00 21.82 335 VAL B C 1
ATOM 5217 O O . VAL B 1 361 ? -17.719 41.920 62.739 1.00 21.82 335 VAL B O 1
ATOM 5221 N N . ASP B 1 362 ? -18.336 39.817 62.299 1.00 21.82 336 ASP B N 1
ATOM 5222 C CA . ASP B 1 362 ? -17.493 39.225 63.342 1.00 21.97 336 ASP B CA 1
ATOM 5223 C C . ASP B 1 362 ? -16.371 38.375 62.741 1.00 22.06 336 ASP B C 1
ATOM 5224 O O . ASP B 1 362 ? -16.637 37.411 62.044 1.00 23.18 336 ASP B O 1
ATOM 5229 N N . LEU B 1 363 ? -15.125 38.722 63.052 1.00 21.82 337 LEU B N 1
ATOM 5230 C CA . LEU B 1 363 ? -13.940 38.123 62.429 1.00 21.82 337 LEU B CA 1
ATOM 5231 C C . LEU B 1 363 ? -13.793 36.615 62.600 1.00 22.58 337 LEU B C 1
ATOM 5232 O O . LEU B 1 363 ? -13.177 35.961 61.783 1.00 24.86 337 LEU B O 1
ATOM 5237 N N . ARG B 1 364 ? -14.368 36.055 63.646 1.00 21.82 338 ARG B N 1
ATOM 5238 C CA . ARG B 1 364 ? -14.334 34.615 63.824 1.00 21.82 338 ARG B CA 1
ATOM 5239 C C . ARG B 1 364 ? -15.191 33.934 62.782 1.00 24.54 338 ARG B C 1
ATOM 5240 O O . ARG B 1 364 ? -14.832 32.884 62.279 1.00 28.46 338 ARG B O 1
ATOM 5248 N N . ASP B 1 365 ? -16.315 34.546 62.434 1.00 23.78 339 ASP B N 1
ATOM 5249 C CA . ASP B 1 365 ? -17.165 34.011 61.382 1.00 21.82 339 ASP B CA 1
ATOM 5250 C C . ASP B 1 365 ? -16.423 33.982 60.073 1.00 21.82 339 ASP B C 1
ATOM 5251 O O . ASP B 1 365 ? -16.718 33.187 59.215 1.00 23.07 339 ASP B O 1
ATOM 5256 N N . LEU B 1 366 ? -15.477 34.881 59.896 1.00 21.82 340 LEU B N 1
ATOM 5257 C CA . LEU B 1 366 ? -14.776 34.936 58.630 1.00 21.82 340 LEU B CA 1
ATOM 5258 C C . LEU B 1 366 ? -13.755 33.834 58.608 1.00 29.70 340 LEU B C 1
ATOM 5259 O O . LEU B 1 366 ? -13.639 33.112 57.623 1.00 21.82 340 LEU B O 1
ATOM 5264 N N . TYR B 1 367 ? -13.025 33.708 59.712 1.00 23.79 341 TYR B N 1
ATOM 5265 C CA . TYR B 1 367 ? -12.005 32.684 59.835 1.00 26.06 341 TYR B CA 1
ATOM 5266 C C . TYR B 1 367 ? -12.604 31.291 59.696 1.00 26.05 341 TYR B C 1
ATOM 5267 O O . TYR B 1 367 ? -12.156 30.493 58.883 1.00 28.58 341 TYR B O 1
ATOM 5276 N N . ASN B 1 368 ? -13.625 30.990 60.478 1.00 21.82 342 ASN B N 1
ATOM 5277 C CA . ASN B 1 368 ? -14.291 29.718 60.327 1.00 21.82 342 ASN B CA 1
ATOM 5278 C C . ASN B 1 368 ? -14.893 29.537 58.942 1.00 22.53 342 ASN B C 1
ATOM 5279 O O . ASN B 1 368 ? -15.159 28.424 58.512 1.00 24.59 342 ASN B O 1
ATOM 5284 N N . ALA B 1 369 ? -15.113 30.630 58.233 1.00 23.83 343 ALA B N 1
ATOM 5285 C CA . ALA B 1 369 ? -15.715 30.518 56.926 1.00 21.82 343 ALA B CA 1
ATOM 5286 C C . ALA B 1 369 ? -14.664 30.086 55.954 1.00 21.82 343 ALA B C 1
ATOM 5287 O O . ALA B 1 369 ? -14.934 29.303 55.073 1.00 24.26 343 ALA B O 1
ATOM 5289 N N . SER B 1 370 ? -13.458 30.605 56.113 1.00 21.82 344 SER B N 1
ATOM 5290 C CA . SER B 1 370 ? -12.376 30.211 55.239 1.00 21.82 344 SER B CA 1
ATOM 5291 C C . SER B 1 370 ? -11.977 28.782 55.547 1.00 26.48 344 SER B C 1
ATOM 5292 O O . SER B 1 370 ? -11.607 28.032 54.649 1.00 27.32 344 SER B O 1
ATOM 5295 N N . LEU B 1 371 ? -12.042 28.398 56.816 1.00 24.55 345 LEU B N 1
ATOM 5296 C CA . LEU B 1 371 ? -11.733 27.021 57.152 1.00 25.94 345 LEU B CA 1
ATOM 5297 C C . LEU B 1 371 ? -12.696 26.085 56.447 1.00 24.36 345 LEU B C 1
ATOM 5298 O O . LEU B 1 371 ? -12.284 25.252 55.665 1.00 28.73 345 LEU B O 1
ATOM 5303 N N . LEU B 1 372 ? -13.983 26.250 56.695 1.00 23.72 346 LEU B N 1
ATOM 5304 C CA . LEU B 1 372 ? -15.000 25.443 56.039 1.00 24.92 346 LEU B CA 1
ATOM 5305 C C . LEU B 1 372 ? -14.933 25.480 54.514 1.00 26.60 346 LEU B C 1
ATOM 5306 O O . LEU B 1 372 ? -15.256 24.506 53.867 1.00 29.55 346 LEU B O 1
ATOM 5311 N N . ALA B 1 373 ? -14.522 26.584 53.920 1.00 22.50 347 ALA B N 1
ATOM 5312 C CA . ALA B 1 373 ? -14.373 26.574 52.474 1.00 23.67 347 ALA B CA 1
ATOM 5313 C C . ALA B 1 373 ? -13.199 25.670 52.076 1.00 29.83 347 ALA B C 1
ATOM 5314 O O . ALA B 1 373 ? -13.355 24.782 51.231 1.00 30.32 347 ALA B O 1
ATOM 5316 N N . LYS B 1 374 ? -12.042 25.898 52.701 1.00 25.87 348 LYS B N 1
ATOM 5317 C CA . LYS B 1 374 ? -10.851 25.064 52.530 1.00 24.34 348 LYS B CA 1
ATOM 5318 C C . LYS B 1 374 ? -11.195 23.588 52.626 1.00 28.74 348 LYS B C 1
ATOM 5319 O O . LYS B 1 374 ? -10.980 22.834 51.692 1.00 33.36 348 LYS B O 1
ATOM 5325 N N . ALA B 1 375 ? -11.724 23.183 53.767 1.00 23.80 349 ALA B N 1
ATOM 5326 C CA . ALA B 1 375 ? -12.146 21.810 53.988 1.00 26.63 349 ALA B CA 1
ATOM 5327 C C . ALA B 1 375 ? -13.028 21.235 52.889 1.00 28.65 349 ALA B C 1
ATOM 5328 O O . ALA B 1 375 ? -12.791 20.144 52.411 1.00 33.30 349 ALA B O 1
ATOM 5330 N N . PHE B 1 376 ? -14.058 21.963 52.505 1.00 33.15 350 PHE B N 1
ATOM 5331 C CA . PHE B 1 376 ? -14.988 21.495 51.489 1.00 33.40 350 PHE B CA 1
ATOM 5332 C C . PHE B 1 376 ? -14.274 21.140 50.217 1.00 32.12 350 PHE B C 1
ATOM 5333 O O . PHE B 1 376 ? -14.571 20.139 49.587 1.00 29.55 350 PHE B O 1
ATOM 5341 N N . ILE B 1 377 ? -13.337 21.983 49.829 1.00 30.36 351 ILE B N 1
ATOM 5342 C CA . ILE B 1 377 ? -12.567 21.718 48.637 1.00 33.50 351 ILE B CA 1
ATOM 5343 C C . ILE B 1 377 ? -11.613 20.553 48.870 1.00 38.97 351 ILE B C 1
ATOM 5344 O O . ILE B 1 377 ? -11.543 19.633 48.061 1.00 43.53 351 ILE B O 1
ATOM 5349 N N . GLU B 1 378 ? -10.885 20.591 49.982 1.00 39.51 352 GLU B N 1
ATOM 5350 C CA . GLU B 1 378 ? -9.909 19.549 50.295 1.00 37.17 352 GLU B CA 1
ATOM 5351 C C . GLU B 1 378 ? -10.567 18.192 50.367 1.00 36.63 352 GLU B C 1
ATOM 5352 O O . GLU B 1 378 ? -10.035 17.211 49.871 1.00 59.25 352 GLU B O 1
ATOM 5358 N N . GLU B 1 379 ? -11.743 18.143 50.963 1.00 36.12 353 GLU B N 1
ATOM 5359 C CA . GLU B 1 379 ? -12.427 16.882 51.165 1.00 41.02 353 GLU B CA 1
ATOM 5360 C C . GLU B 1 379 ? -13.419 16.539 50.060 1.00 45.06 353 GLU B C 1
ATOM 5361 O O . GLU B 1 379 ? -14.194 15.602 50.188 1.00 45.19 353 GLU B O 1
ATOM 5367 N N . ALA B 1 380 ? -13.432 17.317 48.991 1.00 46.28 354 ALA B N 1
ATOM 5368 C CA . ALA B 1 380 ? -14.220 16.928 47.831 1.00 46.28 354 ALA B CA 1
ATOM 5369 C C . ALA B 1 380 ? -13.516 15.809 47.083 1.00 53.32 354 ALA B C 1
ATOM 5370 O O . ALA B 1 380 ? -12.293 15.831 46.944 1.00 51.97 354 ALA B O 1
ATOM 5372 N N . THR B 1 381 ? -14.294 14.835 46.612 1.00 59.67 355 THR B N 1
ATOM 5373 C CA . THR B 1 381 ? -13.778 13.691 45.858 1.00 52.60 355 THR B CA 1
ATOM 5374 C C . THR B 1 381 ? -14.592 13.421 44.600 1.00 51.67 355 THR B C 1
ATOM 5375 O O . THR B 1 381 ? -15.816 13.547 44.608 1.00 51.66 355 THR B O 1
ATOM 5379 N N . PRO B 1 382 ? -13.916 13.011 43.523 1.00 55.79 356 PRO B N 1
ATOM 5380 C CA . PRO B 1 382 ? -14.559 12.625 42.267 1.00 51.34 356 PRO B CA 1
ATOM 5381 C C . PRO B 1 382 ? -15.665 11.613 42.475 1.00 46.52 356 PRO B C 1
ATOM 5382 O O . PRO B 1 382 ? -16.695 11.704 41.813 1.00 51.08 356 PRO B O 1
ATOM 5386 N N . GLU B 1 383 ? -15.462 10.671 43.390 1.00 47.48 357 GLU B N 1
ATOM 5387 C CA . GLU B 1 383 ? -16.464 9.639 43.628 1.00 57.07 357 GLU B CA 1
ATOM 5388 C C . GLU B 1 383 ? -17.731 10.272 44.169 1.00 55.46 357 GLU B C 1
ATOM 5389 O O . GLU B 1 383 ? -18.837 9.952 43.738 1.00 53.81 357 GLU B O 1
ATOM 5395 N N . TRP B 1 384 ? -17.556 11.181 45.118 1.00 54.75 358 TRP B N 1
ATOM 5396 C CA . TRP B 1 384 ? -18.688 11.818 45.765 1.00 53.35 358 TRP B CA 1
ATOM 5397 C C . TRP B 1 384 ? -19.509 12.642 44.795 1.00 50.49 358 TRP B C 1
ATOM 5398 O O . TRP B 1 384 ? -20.735 12.650 44.847 1.00 48.11 358 TRP B O 1
ATOM 5409 N N . ILE B 1 385 ? -18.806 13.324 43.904 1.00 49.39 359 ILE B N 1
ATOM 5410 C CA . ILE B 1 385 ? -19.416 14.162 42.893 1.00 46.52 359 ILE B CA 1
ATOM 5411 C C . ILE B 1 385 ? -20.437 13.408 42.051 1.00 46.83 359 ILE B C 1
ATOM 5412 O O . ILE B 1 385 ? -21.345 14.003 41.496 1.00 46.14 359 ILE B O 1
ATOM 5417 N N . GLN B 1 386 ? -20.327 12.093 41.973 1.00 52.58 360 GLN B N 1
ATOM 5418 C CA . GLN B 1 386 ? -21.435 11.362 41.395 1.00 53.40 360 GLN B CA 1
ATOM 5419 C C . GLN B 1 386 ? -22.260 10.791 42.533 1.00 50.83 360 GLN B C 1
ATOM 5420 O O . GLN B 1 386 ? -21.864 9.844 43.205 1.00 50.88 360 GLN B O 1
ATOM 5426 N N . SER B 1 387 ? -23.385 11.440 42.786 1.00 50.01 361 SER B N 1
ATOM 5427 C CA . SER B 1 387 ? -24.375 10.947 43.732 1.00 57.03 361 SER B CA 1
ATOM 5428 C C . SER B 1 387 ? -25.867 11.165 43.331 1.00 70.35 361 SER B C 1
ATOM 5429 O O . SER B 1 387 ? -26.577 10.169 43.178 1.00 69.03 361 SER B O 1
ATOM 5432 N N . ILE B 1 388 ? -26.380 12.398 43.132 1.00 75.16 362 ILE B N 1
ATOM 5433 C CA . ILE B 1 388 ? -25.781 13.558 42.418 1.00 57.87 362 ILE B CA 1
ATOM 5434 C C . ILE B 1 388 ? -25.516 13.113 40.964 1.00 57.01 362 ILE B C 1
ATOM 5435 O O . ILE B 1 388 ? -24.422 12.663 40.616 1.00 63.30 362 ILE B O 1
ATOM 5440 N N . LYS B 1 389 ? -26.576 13.247 40.157 1.00 50.98 363 LYS B N 1
ATOM 5441 C CA . LYS B 1 389 ? -26.843 12.649 38.833 1.00 53.88 363 LYS B CA 1
ATOM 5442 C C . LYS B 1 389 ? -27.313 11.182 38.764 1.00 55.98 363 LYS B C 1
ATOM 5443 O O . LYS B 1 389 ? -27.059 10.474 37.792 1.00 61.12 363 LYS B O 1
ATOM 5445 N N . GLY B 1 390 ? -28.027 10.750 39.792 1.00 52.33 364 GLY B N 1
ATOM 5446 C CA . GLY B 1 390 ? -29.199 9.904 39.617 1.00 50.43 364 GLY B CA 1
ATOM 5447 C C . GLY B 1 390 ? -29.335 8.580 38.882 1.00 49.54 364 GLY B C 1
ATOM 5448 O O . GLY B 1 390 ? -30.142 8.447 37.966 1.00 48.95 364 GLY B O 1
ATOM 5449 N N . VAL B 1 391 ? -28.528 7.600 39.246 1.00 55.41 365 VAL B N 1
ATOM 5450 C CA . VAL B 1 391 ? -28.980 6.206 39.281 1.00 65.08 365 VAL B CA 1
ATOM 5451 C C . VAL B 1 391 ? -29.415 5.532 37.949 1.00 65.89 365 VAL B C 1
ATOM 5452 O O . VAL B 1 391 ? -29.361 4.302 37.839 1.00 57.19 365 VAL B O 1
ATOM 5456 N N . VAL B 1 392 ? -29.777 6.319 36.935 1.00 50.47 366 VAL B N 1
ATOM 5457 C CA . VAL B 1 392 ? -30.164 5.775 35.623 1.00 51.11 366 VAL B CA 1
ATOM 5458 C C . VAL B 1 392 ? -31.004 4.504 35.714 1.00 53.79 366 VAL B C 1
ATOM 5459 O O . VAL B 1 392 ? -30.506 3.418 35.460 1.00 61.18 366 VAL B O 1
ATOM 5463 N N . ILE B 1 393 ? -32.259 4.632 36.118 1.00 54.64 367 ILE B N 1
ATOM 5464 C CA . ILE B 1 393 ? -33.070 3.467 36.455 1.00 52.47 367 ILE B CA 1
ATOM 5465 C C . ILE B 1 393 ? -33.386 2.543 35.279 1.00 47.57 367 ILE B C 1
ATOM 5466 O O . ILE B 1 393 ? -33.177 1.348 35.382 1.00 50.29 367 ILE B O 1
ATOM 5471 N N . LYS B 1 394 ? -33.891 3.097 34.180 1.00 50.08 368 LYS B N 1
ATOM 5472 C CA . LYS B 1 394 ? -34.195 2.340 32.949 1.00 53.41 368 LYS B CA 1
ATOM 5473 C C . LYS B 1 394 ? -35.026 1.062 33.141 1.00 48.36 368 LYS B C 1
ATOM 5474 O O . LYS B 1 394 ? -35.814 0.673 32.265 1.00 35.01 368 LYS B O 1
#

Secondary structure (P-SEA, 3-state):
caaaaaaaaaaaaaacccccccaaaaaaaaaaaaccccccccccccbbbbbbbbccccbbbbbbbbbcbbbbbbbcbbbcccbbbbbbcccccccccccccccccccccbbbbbbbcccccccccccccccccbbbbcccccaaaaaaacccccccccccccccccccccccccccccaaaaaaaaaaaaacccccbbbbbbbcccccccaaaaaaaaccccccbbbbbbbbbbccccccccccccccccccccccccccccccccccaaaaaaaaaaaaaaaccbbbbbbccccccccccccccccccccccbbbbbccccccbbbbbaaaaaaaaaaaaaaaaaccccccccccccccc/caaaaaaaaaaaccccccccccaaaaaaaaaaaaccccccccccccccbbbbbbccccbbbbbbbbbcbbbbbccccccccbbbbbbbcccccccccccbbbbbbccccbbbbbbbccccccccccccccccbbbbcccccaaaaaaacccccccccccccccccccccccccccccaaaaaaaaaaaaacccccbbbbbbbcccccccaaaaaaaaaaacccbbbbbbbbbbcccccccccccccccccccccccccccccccccccaaaaaaaaaaaaaabbbbbbbbcccccccccccccccccccccccccccccccccbbbbbaaaaaaaaaaaaaaaaaccccccccccccccc

B-factor: mean 36.05, std 14.47, range [21.82, 103.88]

Solvent-accessible surface area: 31570 Å² total

InterPro domains:
  IPR008007 Peptidase M42 [PF05343] (51-345)
  IPR008007 Peptidase M42 [PIRSF001123] (11-364)
  IPR023367 Peptidase M42, domain 2 [G3DSA:2.40.30.40] (76-169)
  IPR051464 Peptidase M42 aminopeptidase [PTHR32481] (10-356)

Radius of gyration: 32.13 Å; Cα contacts (8 Å, |Δi|>4): 1746; chains: 2; bounding box: 73×95×73 Å